Protein AF-A0A1T5CUW3-F1 (afdb_monomer_lite)

Secondary structure (DSSP, 8-state):
-HHHHH--SEEEEEETTSHHHHHHHHHHHHHSEEEEE-TT-TT-B-----GGGGS-SSHHHHHHHHHHHHHHHS-HHHH-HHHHHHHHHHHHHHHHHHHHHHHHHHHTT--TTS-S--HHHHHHHHHHHHHHTHHHHHHHHTSTT--HHHHHHHHHHHTS-HHHHHHHHHHHHTTGGGG-SHHHHHHTTS----HHHHTT--EEEEE---SS--HHHHHHHHHHHHHHHHHHHTSPTTSS-EEEEEE-GGGS---TTHHHHHHH--TTSPEEEEE-S-HHHHHHHH-HHHHHHHHHT-SEEEEEPPSSTHHHHHHHHHTT---SS---------GGGHHHHHHHHHTPPTTEEEEEETTSSS-EEEEPP-TTT-TTTGGG-PPPPP-PBP----SS--------------SS--S------PPPPHHHHHHHHHHHH---HHHHHHHHHHHSS--TT-----S---EEEEEETTEEEEEEGGGBTTSS-S-TT----EEEETTTTEEPPTTGGGSTTHHHHHHHHEEEEEEEE--SS-HHHHHHHHTS--TTS-TT-TTT-GGGSEE---BTTBEEEE--HHHHHHHHHHTT---SHHHHHHH--EEEEEE-TTS-EEEEEEES-TTS--S-EETTEEPPPPTT----EEEEEEEEGGGTEEEEEEEEGGGGGGHHHHHHHHHHHHHHHHHHHHHHTT-

Radius of gyration: 29.42 Å; chains: 1; bounding box: 91×67×74 Å

Foldseek 3Di:
DVCLLPALFAEEEAAQACPCQQFFQQLLVVSHAEAEAALPDPVLFHAADALLQPFDPDPVSNLVVLLLLLCLQQPCVPPHDPLSVLLSLLLSLLQLLLQLVLVVCVVVVHDPQFRSDFLQSSLVLLVVCLVVPLVSLVVSLPDPSRDPSSNVSSVVLNPDDRVVSNVSSCSNNVLSVLCVPLRSVLSNGGGPPPCVLVVLGHYYYYYHHYDDDDPSSLSSSLSSLLSVLVSQQPDDQPGRAYEYEYAAPLRHADNPCLLVSLQPADPRGHHYHDDHPCLPSVCVRHNPVSLQSNLLSDQKDKAAQDPDPVVLQSVLVSVVLDDDDDDDDSDPDDNVCSVVVSVVSNPHDHQKMWMDGPPDPDIDIDGHDDLCPDPVNVVSRGGRDDGDRDCSDDPPDDDDDDDDDDPDDPPPDPDDDPDDDDDDPPLVVVVVVCVVQAHWPQLQVVVCVVVVDGDPPHDDPAQWQFWDWADAPPAIFTGGLQQFPQSTAAHNVRWGKGWAFPPVRHGDPGPLVVDPCNVVRCVFTTKIKGKHADDPDQLLVVQVCQQAADPPDDPLAQLRHLVQFDWDDDDLQWTKTFGDLVSNLVVCVVVVHDSDPVSSQVRRWIWIFHADPVRRTFKIKTKGHPVQPAFEADPNGTDDDPPPRHNIKMWMWGDPNVRNMIMIIIDGPNCVSCVVVSVVSVNVSRVVRRVVVVVVVVD

Structure (mmCIF, N/CA/C/O backbone):
data_AF-A0A1T5CUW3-F1
#
_entry.id   AF-A0A1T5CUW3-F1
#
loop_
_atom_site.group_PDB
_atom_site.id
_atom_site.type_symbol
_atom_site.label_atom_id
_atom_site.label_alt_id
_atom_site.label_comp_id
_atom_site.label_asym_id
_atom_site.label_entity_id
_atom_site.label_seq_id
_atom_site.pdbx_PDB_ins_code
_atom_site.Cartn_x
_atom_site.Cartn_y
_atom_site.Cartn_z
_atom_site.occupancy
_atom_site.B_iso_or_equiv
_atom_site.auth_seq_id
_atom_site.auth_comp_id
_atom_site.auth_asym_id
_atom_site.auth_atom_id
_atom_site.pdbx_PDB_model_num
ATOM 1 N N . MET A 1 1 ? 15.309 -6.187 -20.615 1.00 82.25 1 MET A N 1
ATOM 2 C CA . MET A 1 1 ? 14.280 -6.571 -21.608 1.00 82.25 1 MET A CA 1
ATOM 3 C C . MET A 1 1 ? 14.672 -7.814 -22.391 1.00 82.25 1 MET A C 1
ATOM 5 O O . MET A 1 1 ? 14.019 -8.820 -22.176 1.00 82.25 1 MET A O 1
ATOM 9 N N . SER A 1 2 ? 15.731 -7.798 -23.212 1.00 83.31 2 SER A N 1
ATOM 10 C CA . SER A 1 2 ? 16.140 -8.964 -24.024 1.00 83.31 2 SER A CA 1
ATOM 11 C C . SER A 1 2 ? 16.268 -10.253 -23.205 1.00 83.31 2 SER A C 1
ATOM 13 O O . SER A 1 2 ? 15.653 -11.251 -23.544 1.00 83.31 2 SER A O 1
ATOM 15 N N . SER A 1 3 ? 16.919 -10.185 -22.037 1.00 84.31 3 SER A N 1
ATOM 16 C CA . SER A 1 3 ? 17.011 -11.320 -21.105 1.00 84.31 3 SER A CA 1
ATOM 17 C C . SER A 1 3 ? 15.646 -11.913 -20.706 1.00 84.31 3 SER A C 1
ATOM 19 O O . SER A 1 3 ? 15.522 -13.129 -20.645 1.00 84.31 3 SER A O 1
ATOM 21 N N . LEU A 1 4 ? 14.596 -11.105 -20.510 1.00 87.94 4 LEU A N 1
ATOM 22 C CA . LEU A 1 4 ? 13.261 -11.611 -20.147 1.00 87.94 4 LEU A CA 1
ATOM 23 C C . LEU A 1 4 ? 12.551 -12.302 -21.318 1.00 87.94 4 LEU A C 1
ATOM 25 O O . LEU A 1 4 ? 11.770 -13.225 -21.094 1.00 87.94 4 LEU A O 1
ATOM 29 N N . LEU A 1 5 ? 12.823 -11.853 -22.546 1.00 87.12 5 LEU A N 1
ATOM 30 C CA . LEU A 1 5 ? 12.287 -12.446 -23.771 1.00 87.12 5 LEU A CA 1
ATOM 31 C C . LEU A 1 5 ? 13.053 -13.706 -24.191 1.00 87.12 5 LEU A C 1
ATOM 33 O O . LEU A 1 5 ? 12.501 -14.510 -24.932 1.00 87.12 5 LEU A O 1
ATOM 37 N N . ASP A 1 6 ? 14.290 -13.893 -23.727 1.00 85.62 6 ASP A N 1
ATOM 38 C CA . ASP A 1 6 ? 15.106 -15.077 -24.027 1.00 85.62 6 ASP A CA 1
ATOM 39 C C . ASP A 1 6 ? 15.091 -16.144 -22.931 1.00 85.62 6 ASP A C 1
ATOM 41 O O . ASP A 1 6 ? 15.273 -17.316 -23.238 1.00 85.62 6 ASP A O 1
ATOM 45 N N . THR A 1 7 ? 14.860 -15.779 -21.667 1.00 84.88 7 THR A N 1
ATOM 46 C CA . THR A 1 7 ? 14.869 -16.744 -20.554 1.00 84.88 7 THR A CA 1
ATOM 47 C C . THR A 1 7 ? 13.613 -17.621 -20.609 1.00 84.88 7 THR A C 1
ATOM 49 O O . THR A 1 7 ? 12.523 -17.092 -20.413 1.00 84.88 7 THR A O 1
ATOM 52 N N . PRO A 1 8 ? 13.697 -18.946 -20.811 1.00 78.88 8 PRO A N 1
ATOM 53 C CA . PRO A 1 8 ? 12.508 -19.804 -20.839 1.00 78.88 8 PRO A CA 1
ATOM 54 C C . PRO A 1 8 ? 11.974 -20.124 -19.432 1.00 78.88 8 PRO A C 1
ATOM 56 O O . PRO A 1 8 ? 10.787 -20.391 -19.264 1.00 78.88 8 PRO A O 1
ATOM 59 N N . GLY A 1 9 ? 12.850 -20.093 -18.423 1.00 84.44 9 GLY A N 1
ATOM 60 C CA . GLY A 1 9 ? 12.545 -20.445 -17.039 1.00 84.44 9 GLY A CA 1
ATOM 61 C C . GLY A 1 9 ? 11.758 -19.382 -16.270 1.00 84.44 9 GLY A C 1
ATOM 62 O O . GLY A 1 9 ? 11.305 -18.386 -16.830 1.00 84.44 9 GLY A O 1
ATOM 63 N N . SER A 1 10 ? 11.593 -19.586 -14.965 1.00 87.75 10 SER A N 1
ATOM 64 C CA . SER A 1 10 ? 10.886 -18.650 -14.084 1.00 87.75 10 SER A CA 1
ATOM 65 C C . SER A 1 10 ? 11.684 -17.365 -13.867 1.00 87.75 10 SER A C 1
ATOM 67 O O . SER A 1 10 ? 12.914 -17.384 -13.852 1.00 87.75 10 SER A O 1
ATOM 69 N N . VAL A 1 11 ? 10.995 -16.242 -13.675 1.00 90.69 11 VAL A N 1
ATOM 70 C CA . VAL A 1 11 ? 11.642 -14.949 -13.422 1.00 90.69 11 VAL A CA 1
ATOM 71 C C . VAL A 1 11 ? 10.969 -14.185 -12.292 1.00 90.69 11 VAL A C 1
ATOM 73 O O . VAL A 1 11 ? 9.744 -14.165 -12.177 1.00 90.69 11 VAL A O 1
ATOM 76 N N . VAL A 1 12 ? 11.783 -13.497 -11.502 1.00 92.12 12 VAL A N 1
ATOM 77 C CA . VAL A 1 12 ? 11.369 -12.415 -10.608 1.00 92.12 12 VAL A CA 1
ATOM 78 C C . VAL A 1 12 ? 11.990 -11.134 -11.131 1.00 92.12 12 VAL A C 1
ATOM 80 O O . VAL A 1 12 ? 13.181 -11.099 -11.431 1.00 92.12 12 VAL A O 1
ATOM 83 N N . VAL A 1 13 ? 11.187 -10.084 -11.248 1.00 93.94 13 VAL A N 1
ATOM 84 C CA . VAL A 1 13 ? 11.601 -8.808 -11.820 1.00 93.94 13 VAL A CA 1
ATOM 85 C C . VAL A 1 13 ? 11.246 -7.684 -10.857 1.00 93.94 13 VAL A C 1
ATOM 87 O O . VAL A 1 13 ? 10.067 -7.437 -10.632 1.00 93.94 13 VAL A O 1
ATOM 90 N N . LEU A 1 14 ? 12.238 -6.964 -10.332 1.00 94.69 14 LEU A N 1
ATOM 91 C CA . LEU A 1 14 ? 12.002 -5.611 -9.822 1.00 94.69 14 LEU A CA 1
ATOM 92 C C . LEU A 1 14 ? 11.915 -4.686 -11.037 1.00 94.69 14 LEU A C 1
ATOM 94 O O . LEU A 1 14 ? 12.881 -4.594 -11.787 1.00 94.69 14 LEU A O 1
ATOM 98 N N . ASP A 1 15 ? 10.775 -4.037 -11.254 1.00 90.94 15 ASP A N 1
ATOM 99 C CA . ASP A 1 15 ? 10.499 -3.167 -12.402 1.00 90.94 15 ASP A CA 1
ATOM 100 C C . ASP A 1 15 ? 10.054 -1.777 -11.934 1.00 90.94 15 ASP A C 1
ATOM 102 O O . ASP A 1 15 ? 8.866 -1.459 -11.913 1.00 90.94 15 ASP A O 1
ATOM 106 N N . CYS A 1 16 ? 11.012 -0.935 -11.540 1.00 82.50 16 CYS A N 1
ATOM 107 C CA . CYS A 1 16 ? 10.715 0.407 -11.028 1.00 82.50 16 CYS A CA 1
ATOM 108 C C . CYS A 1 16 ? 9.936 1.288 -12.024 1.00 82.50 16 CYS A C 1
ATOM 110 O O . CYS A 1 16 ? 9.099 2.071 -11.601 1.00 82.50 16 CYS A O 1
ATOM 112 N N . GLU A 1 17 ? 10.125 1.109 -13.334 1.00 77.75 17 GLU A N 1
ATOM 113 C CA . GLU A 1 17 ? 9.511 1.960 -14.372 1.00 77.75 17 GLU A CA 1
ATOM 114 C C . GLU A 1 17 ? 8.241 1.333 -15.001 1.00 77.75 17 GLU A C 1
ATOM 116 O O . GLU A 1 17 ? 7.670 1.856 -15.969 1.00 77.75 17 GLU A O 1
ATOM 121 N N . SER A 1 18 ? 7.832 0.148 -14.527 1.00 82.88 18 SER A N 1
ATOM 122 C CA . SER A 1 18 ? 6.792 -0.704 -15.138 1.00 82.88 18 SER A CA 1
ATOM 123 C C . SER A 1 18 ? 7.009 -0.996 -16.639 1.00 82.88 18 SER A C 1
ATOM 125 O O . SER A 1 18 ? 6.083 -1.398 -17.352 1.00 82.88 18 SER A O 1
ATOM 127 N N . ARG A 1 19 ? 8.207 -0.736 -17.181 1.00 85.69 19 ARG A N 1
ATOM 128 C CA . ARG A 1 19 ? 8.506 -0.860 -18.619 1.00 85.69 19 ARG A CA 1
ATOM 129 C C . ARG A 1 19 ? 8.734 -2.309 -19.008 1.00 85.69 19 ARG A C 1
ATOM 131 O O . ARG A 1 19 ? 8.359 -2.710 -20.109 1.00 85.69 19 ARG A O 1
ATOM 138 N N . LEU A 1 20 ? 9.330 -3.096 -18.115 1.00 89.94 20 LEU A N 1
ATOM 139 C CA . LEU A 1 20 ? 9.594 -4.505 -18.371 1.00 89.94 20 LEU A CA 1
ATOM 140 C C . LEU A 1 20 ? 8.287 -5.295 -18.393 1.00 89.94 20 LEU A C 1
ATOM 142 O O . LEU A 1 20 ? 8.107 -6.109 -19.297 1.00 89.94 20 LEU A O 1
ATOM 146 N N . TRP A 1 21 ? 7.353 -5.009 -17.483 1.00 90.88 21 TRP A N 1
ATOM 147 C CA . TRP A 1 21 ? 6.008 -5.583 -17.500 1.00 90.88 21 TRP A CA 1
ATOM 148 C C . TRP A 1 21 ? 5.319 -5.343 -18.844 1.00 90.88 21 TRP A C 1
ATOM 150 O O . TRP A 1 21 ? 4.965 -6.301 -19.535 1.00 90.88 21 TRP A O 1
ATOM 160 N N . ARG A 1 22 ? 5.180 -4.069 -19.242 1.00 89.06 22 ARG A N 1
ATOM 161 C CA . ARG A 1 22 ? 4.454 -3.686 -20.466 1.00 89.06 22 ARG A CA 1
ATOM 162 C C . ARG A 1 22 ? 5.037 -4.339 -21.715 1.00 89.06 22 ARG A C 1
ATOM 164 O O . ARG A 1 22 ? 4.292 -4.715 -22.608 1.00 89.06 22 ARG A O 1
ATOM 171 N N . ALA A 1 23 ? 6.360 -4.469 -21.773 1.00 86.88 23 ALA A N 1
ATOM 172 C CA . ALA A 1 23 ? 7.037 -4.944 -22.970 1.00 86.88 23 ALA A CA 1
ATOM 173 C C . ALA A 1 23 ? 7.212 -6.467 -23.044 1.00 86.88 23 ALA A C 1
ATOM 175 O O . ALA A 1 23 ? 7.477 -6.983 -24.126 1.00 86.88 23 ALA A O 1
ATOM 176 N N . THR A 1 24 ? 7.146 -7.185 -21.917 1.00 91.56 24 THR A N 1
ATOM 177 C CA . THR A 1 24 ? 7.521 -8.612 -21.891 1.00 91.56 24 THR A CA 1
ATOM 178 C C . THR A 1 24 ? 6.443 -9.538 -21.343 1.00 91.56 24 THR A C 1
ATOM 180 O O . THR A 1 24 ? 6.435 -10.705 -21.726 1.00 91.56 24 THR A O 1
ATOM 183 N N . SER A 1 25 ? 5.498 -9.050 -20.530 1.00 92.25 25 SER A N 1
ATOM 184 C CA . SER A 1 25 ? 4.475 -9.896 -19.887 1.00 92.25 25 SER A CA 1
ATOM 185 C C . SER A 1 25 ? 3.661 -10.735 -20.877 1.00 92.25 25 SER A C 1
ATOM 187 O O . SER A 1 25 ? 3.405 -11.901 -20.593 1.00 92.25 25 SER A O 1
ATOM 189 N N . GLY A 1 26 ? 3.325 -10.190 -22.051 1.00 90.00 26 GLY A N 1
ATOM 190 C CA . GLY A 1 26 ? 2.579 -10.903 -23.090 1.00 90.00 26 GLY A CA 1
ATOM 191 C C . GLY A 1 26 ? 3.257 -12.191 -23.550 1.00 90.00 26 GLY A C 1
ATOM 192 O O . GLY A 1 26 ? 2.644 -13.252 -23.562 1.00 90.00 26 GLY A O 1
ATOM 193 N N . TYR A 1 27 ? 4.552 -12.129 -23.866 1.00 90.56 27 TYR A N 1
ATOM 194 C CA . TYR A 1 27 ? 5.322 -13.324 -24.220 1.00 90.56 27 TYR A CA 1
ATOM 195 C C . TYR A 1 27 ? 5.580 -14.220 -23.017 1.00 90.56 27 TYR A C 1
ATOM 197 O O . TYR A 1 27 ? 5.509 -15.438 -23.115 1.00 90.56 27 TYR A O 1
ATOM 205 N N . ARG A 1 28 ? 5.811 -13.643 -21.837 1.00 90.75 28 ARG A N 1
ATOM 206 C CA . ARG A 1 28 ? 5.945 -14.449 -20.620 1.00 90.75 28 ARG A CA 1
ATOM 207 C C . ARG A 1 28 ? 4.695 -15.284 -20.331 1.00 90.75 28 ARG A C 1
ATOM 209 O O . ARG A 1 28 ? 4.837 -16.391 -19.821 1.00 90.75 28 ARG A O 1
ATOM 216 N N . ALA A 1 29 ? 3.509 -14.801 -20.701 1.00 90.62 29 ALA A N 1
ATOM 217 C CA . ALA A 1 29 ? 2.258 -15.542 -20.559 1.00 90.62 29 ALA A CA 1
ATOM 218 C C . ALA A 1 29 ? 2.172 -16.766 -21.476 1.00 90.62 29 ALA A C 1
ATOM 220 O O . ALA A 1 29 ? 1.475 -17.719 -21.143 1.00 90.62 29 ALA A O 1
ATOM 221 N N . THR A 1 30 ? 2.916 -16.789 -22.588 1.00 88.94 30 THR A N 1
ATOM 222 C CA . THR A 1 30 ? 3.018 -17.987 -23.435 1.00 88.94 30 THR A CA 1
ATOM 223 C C . THR A 1 30 ? 3.938 -19.048 -22.831 1.00 88.94 30 THR A C 1
ATOM 225 O O . THR A 1 30 ? 3.896 -20.195 -23.260 1.00 88.94 30 THR A O 1
ATOM 228 N N . LEU A 1 31 ? 4.788 -18.678 -21.864 1.00 87.50 31 LEU A N 1
ATOM 229 C CA . LEU A 1 31 ? 5.698 -19.596 -21.169 1.00 87.50 31 LEU A CA 1
ATOM 230 C C . LEU A 1 31 ? 5.087 -20.164 -19.884 1.00 87.50 31 LEU A C 1
ATOM 232 O O . LEU A 1 31 ? 5.410 -21.283 -19.492 1.00 87.50 31 LEU A O 1
ATOM 236 N N . GLY A 1 32 ? 4.226 -19.401 -19.210 1.00 87.12 32 GLY A N 1
ATOM 237 C CA . GLY A 1 32 ? 3.583 -19.832 -17.975 1.00 87.12 32 GLY A CA 1
ATOM 238 C C . GLY A 1 32 ? 2.851 -18.707 -17.252 1.00 87.12 32 GLY A C 1
ATOM 239 O O . GLY A 1 32 ? 2.501 -17.683 -17.836 1.00 87.12 32 GLY A O 1
ATOM 240 N N . THR A 1 33 ? 2.612 -18.891 -15.955 1.00 88.19 33 THR A N 1
ATOM 241 C CA . THR A 1 33 ? 1.820 -17.945 -15.160 1.00 88.19 33 THR A CA 1
ATOM 242 C C . THR A 1 33 ? 2.566 -16.631 -14.976 1.00 88.19 33 THR A C 1
ATOM 244 O O . THR A 1 33 ? 3.725 -16.605 -14.557 1.00 88.19 33 THR A O 1
ATOM 247 N N . VAL A 1 34 ? 1.877 -15.520 -15.217 1.00 89.75 34 VAL A N 1
ATOM 248 C CA . VAL A 1 34 ? 2.418 -14.175 -15.032 1.00 89.75 34 VAL A CA 1
ATOM 249 C C . VAL A 1 34 ? 1.681 -13.473 -13.890 1.00 89.75 34 VAL A C 1
ATOM 251 O O . VAL A 1 34 ? 0.459 -13.565 -13.773 1.00 89.75 34 VAL A O 1
ATOM 254 N N . ARG A 1 35 ? 2.431 -12.795 -13.018 1.00 89.75 35 ARG A N 1
ATOM 255 C CA . ARG A 1 35 ? 1.930 -12.074 -11.842 1.00 89.75 35 ARG A CA 1
ATOM 256 C C . ARG A 1 35 ? 2.500 -10.661 -11.806 1.00 89.75 35 ARG A C 1
ATOM 258 O O . ARG A 1 35 ? 3.694 -10.472 -12.039 1.00 89.75 35 ARG A O 1
ATOM 265 N N . LEU A 1 36 ? 1.651 -9.691 -11.479 1.00 92.38 36 LEU A N 1
ATOM 266 C CA . LEU A 1 36 ? 2.016 -8.284 -11.325 1.00 92.38 36 LEU A CA 1
ATOM 267 C C . LEU A 1 36 ? 1.720 -7.847 -9.897 1.00 92.38 36 LEU A C 1
ATOM 269 O O . LEU A 1 36 ? 0.569 -7.855 -9.483 1.00 92.38 36 LEU A O 1
ATOM 273 N N . ILE A 1 37 ? 2.742 -7.442 -9.158 1.00 92.25 37 ILE A N 1
ATOM 274 C CA . ILE A 1 37 ? 2.632 -6.913 -7.803 1.00 92.25 37 ILE A CA 1
ATOM 275 C C . ILE A 1 37 ? 2.924 -5.418 -7.887 1.00 92.25 37 ILE A C 1
ATOM 277 O O . ILE A 1 37 ? 4.049 -5.013 -8.183 1.00 92.25 37 ILE A O 1
ATOM 281 N N . ARG A 1 38 ? 1.908 -4.593 -7.639 1.00 91.00 38 ARG A N 1
ATOM 282 C CA . ARG A 1 38 ? 2.021 -3.133 -7.595 1.00 91.00 38 ARG A CA 1
ATOM 283 C C . ARG A 1 38 ? 1.468 -2.646 -6.262 1.00 91.00 38 ARG A C 1
ATOM 285 O O . ARG A 1 38 ? 0.301 -2.294 -6.198 1.00 91.00 38 ARG A O 1
ATOM 292 N N . PRO A 1 39 ? 2.272 -2.608 -5.187 1.00 87.88 39 PRO A N 1
ATOM 293 C CA . PRO A 1 39 ? 1.768 -2.273 -3.852 1.00 87.88 39 PRO A CA 1
ATOM 294 C C . PRO A 1 39 ? 1.283 -0.819 -3.720 1.00 87.88 39 PRO A C 1
ATOM 296 O O . PRO A 1 39 ? 0.606 -0.491 -2.751 1.00 87.88 39 PRO A O 1
ATOM 299 N N . PHE A 1 40 ? 1.624 0.050 -4.679 1.00 86.94 40 PHE A N 1
ATOM 300 C CA . PHE A 1 40 ? 1.335 1.490 -4.649 1.00 86.94 40 PHE A CA 1
ATOM 301 C C . PHE A 1 40 ? 0.565 1.969 -5.891 1.00 86.94 40 PHE A C 1
ATOM 303 O O . PHE A 1 40 ? 0.638 3.141 -6.250 1.00 86.94 40 PHE A O 1
ATOM 310 N N . ALA A 1 41 ? -0.113 1.063 -6.598 1.00 81.38 41 ALA A N 1
ATOM 311 C CA . ALA A 1 41 ? -0.901 1.413 -7.778 1.00 81.38 41 ALA A CA 1
ATOM 312 C C . ALA A 1 41 ? -2.124 2.264 -7.393 1.00 81.38 41 ALA A C 1
ATOM 314 O O . ALA A 1 41 ? -2.909 1.863 -6.540 1.00 81.38 41 ALA A O 1
ATOM 315 N N . SER A 1 42 ? -2.315 3.413 -8.042 1.00 69.50 42 SER A N 1
ATOM 316 C CA . SER A 1 42 ? -3.533 4.225 -7.885 1.00 69.50 42 SER A CA 1
ATOM 317 C C . SER A 1 42 ? -4.716 3.689 -8.697 1.00 69.50 42 SER A C 1
ATOM 319 O O . SER A 1 42 ? -5.862 3.964 -8.368 1.00 69.50 42 SER A O 1
ATOM 321 N N . ASP A 1 43 ? -4.441 2.902 -9.739 1.00 71.94 43 ASP A N 1
ATOM 322 C CA . ASP A 1 43 ? -5.431 2.293 -10.635 1.00 71.94 43 ASP A CA 1
ATOM 323 C C . ASP A 1 43 ? -6.092 1.030 -10.055 1.00 71.94 43 ASP A C 1
ATOM 325 O O . ASP A 1 43 ? -6.937 0.417 -10.703 1.00 71.94 43 ASP A O 1
ATOM 329 N N . GLY A 1 44 ? -5.699 0.611 -8.850 1.00 76.56 44 GLY A N 1
ATOM 330 C CA . GLY A 1 44 ? -6.214 -0.598 -8.217 1.00 76.56 44 GLY A CA 1
ATOM 331 C C . GLY A 1 44 ? -5.636 -1.903 -8.780 1.00 76.56 44 GLY A C 1
ATOM 332 O O . GLY A 1 44 ? -5.943 -2.978 -8.267 1.00 76.56 44 GLY A O 1
ATOM 333 N N . ILE A 1 45 ? -4.788 -1.850 -9.813 1.00 83.12 45 ILE A N 1
ATOM 334 C CA . ILE A 1 45 ? -4.337 -3.033 -10.555 1.00 83.12 45 ILE A CA 1
ATOM 335 C C . ILE A 1 45 ? -3.118 -3.651 -9.876 1.00 83.12 45 ILE A C 1
ATOM 337 O O . ILE A 1 45 ? -1.994 -3.154 -9.978 1.00 83.12 45 ILE A O 1
ATOM 341 N N . SER A 1 46 ? -3.327 -4.794 -9.230 1.00 87.12 46 SER A N 1
ATOM 342 C CA . SER A 1 46 ? -2.267 -5.633 -8.676 1.00 87.12 46 SER A CA 1
ATOM 343 C C . SER A 1 46 ? -2.779 -7.061 -8.495 1.00 87.12 46 SER A C 1
ATOM 345 O O . SER A 1 46 ? -3.971 -7.322 -8.484 1.00 87.12 46 SER A O 1
ATOM 347 N N . THR A 1 47 ? -1.877 -8.015 -8.320 1.00 87.06 47 THR A N 1
ATOM 348 C CA . THR A 1 47 ? -2.183 -9.318 -7.727 1.00 87.06 47 THR A CA 1
ATOM 349 C C . THR A 1 47 ? -1.896 -9.268 -6.227 1.00 87.06 47 THR A C 1
ATOM 351 O O . THR A 1 47 ? -1.010 -8.523 -5.797 1.00 87.06 47 THR A O 1
ATOM 354 N N . HIS A 1 48 ? -2.622 -10.057 -5.430 1.00 85.06 48 HIS A N 1
ATOM 355 C CA . HIS A 1 48 ? -2.310 -10.240 -4.013 1.00 85.06 48 HIS A CA 1
ATOM 356 C C . HIS A 1 48 ? -0.955 -10.930 -3.816 1.00 85.06 48 HIS A C 1
ATOM 358 O O . HIS A 1 48 ? -0.576 -11.819 -4.585 1.00 85.06 48 HIS A O 1
ATOM 364 N N . TRP A 1 49 ? -0.241 -10.528 -2.768 1.00 86.88 49 TRP A N 1
ATOM 365 C CA . TRP A 1 49 ? 1.038 -11.098 -2.374 1.00 86.88 49 TRP A CA 1
ATOM 366 C C . TRP A 1 49 ? 1.314 -10.897 -0.883 1.00 86.88 49 TRP A C 1
ATOM 368 O O . TRP A 1 49 ? 1.686 -9.800 -0.462 1.00 86.88 49 TRP A O 1
ATOM 378 N N . ASN A 1 50 ? 1.194 -11.954 -0.080 1.00 87.75 50 ASN A N 1
ATOM 379 C CA . ASN A 1 50 ? 1.461 -11.893 1.352 1.00 87.75 50 ASN A CA 1
ATOM 380 C C . ASN A 1 50 ? 2.823 -12.532 1.699 1.00 87.75 50 ASN A C 1
ATOM 382 O O . ASN A 1 50 ? 2.927 -13.757 1.751 1.00 87.75 50 ASN A O 1
ATOM 386 N N . PRO A 1 51 ? 3.873 -11.749 2.010 1.00 86.94 51 PRO A N 1
ATOM 387 C CA . PRO A 1 51 ? 5.177 -12.313 2.378 1.00 86.94 51 PRO A CA 1
ATOM 388 C C . PRO A 1 51 ? 5.130 -13.131 3.681 1.00 86.94 51 PRO A C 1
ATOM 390 O O . PRO A 1 51 ? 5.875 -14.091 3.838 1.00 86.94 51 PRO A O 1
ATOM 393 N N . LEU A 1 52 ? 4.220 -12.807 4.607 1.00 89.00 52 LEU A N 1
ATOM 394 C CA . LEU A 1 52 ? 4.058 -13.526 5.878 1.00 89.00 52 LEU A CA 1
ATOM 395 C C . LEU A 1 52 ? 3.203 -14.799 5.733 1.00 89.00 52 LEU A C 1
ATOM 397 O O . LEU A 1 52 ? 3.112 -15.604 6.656 1.00 89.00 52 LEU A O 1
ATOM 401 N N . GLY A 1 53 ? 2.554 -15.003 4.584 1.00 82.00 53 GLY A N 1
ATOM 402 C CA . GLY A 1 53 ? 1.709 -16.173 4.343 1.00 82.00 53 GLY A CA 1
ATOM 403 C C . GLY A 1 53 ? 2.499 -17.478 4.211 1.00 82.00 53 GLY A C 1
ATOM 404 O O . GLY A 1 53 ? 1.974 -18.540 4.547 1.00 82.00 53 GLY A O 1
ATOM 405 N N . ARG A 1 54 ? 3.759 -17.393 3.759 1.00 78.06 54 ARG A N 1
ATOM 406 C CA . ARG A 1 54 ? 4.598 -18.535 3.346 1.00 78.06 54 ARG A CA 1
ATOM 407 C C . ARG A 1 54 ? 5.707 -18.920 4.320 1.00 78.06 54 ARG A C 1
ATOM 409 O O . ARG A 1 54 ? 6.505 -19.797 3.999 1.00 78.06 54 ARG A O 1
ATOM 416 N N . PHE A 1 55 ? 5.790 -18.261 5.469 1.00 86.06 55 PHE A N 1
ATOM 417 C CA . PHE A 1 55 ? 6.835 -18.557 6.445 1.00 86.06 55 PHE A CA 1
ATOM 418 C C . PHE A 1 55 ? 6.696 -19.976 6.993 1.00 86.06 55 PHE A C 1
ATOM 420 O O . PHE A 1 55 ? 5.604 -20.555 7.011 1.00 86.06 55 PHE A O 1
ATOM 427 N N . SER A 1 56 ? 7.817 -20.534 7.442 1.00 81.62 56 SER A N 1
ATOM 428 C CA . SER A 1 56 ? 7.896 -21.923 7.870 1.00 81.62 56 SER A CA 1
ATOM 429 C C . SER A 1 56 ? 6.897 -22.232 8.999 1.00 81.62 56 SER A C 1
ATOM 431 O O . SER A 1 56 ? 6.723 -21.439 9.939 1.00 81.62 56 SER A O 1
ATOM 433 N N . PRO A 1 57 ? 6.246 -23.410 8.977 1.00 78.62 57 PRO A N 1
ATOM 434 C CA . PRO A 1 57 ? 5.488 -23.887 10.125 1.00 78.62 57 PRO A CA 1
ATOM 435 C C . PRO A 1 57 ? 6.402 -24.226 11.318 1.00 78.62 57 PRO A C 1
ATOM 437 O O . PRO A 1 57 ? 5.927 -24.223 12.450 1.00 78.62 57 PRO A O 1
ATOM 440 N N . GLU A 1 58 ? 7.700 -24.452 11.104 1.00 84.56 58 GLU A N 1
ATOM 441 C CA . GLU A 1 58 ? 8.674 -24.688 12.176 1.00 84.56 58 GLU A CA 1
ATOM 442 C C . GLU A 1 58 ? 9.035 -23.379 12.892 1.00 84.56 58 GLU A C 1
ATOM 444 O O . GLU A 1 58 ? 9.422 -22.397 12.255 1.00 84.56 58 GLU A O 1
ATOM 449 N N . ALA A 1 59 ? 8.925 -23.366 14.224 1.00 83.81 59 ALA A N 1
ATOM 450 C CA . ALA A 1 59 ? 9.041 -22.151 15.034 1.00 83.81 59 ALA A CA 1
ATOM 451 C C . ALA A 1 59 ? 10.416 -21.466 14.939 1.00 83.81 59 ALA A C 1
ATOM 453 O O . ALA A 1 59 ? 10.474 -20.238 14.869 1.00 83.81 59 ALA A O 1
ATOM 454 N N . ASP A 1 60 ? 11.504 -22.238 14.905 1.00 85.06 60 ASP A N 1
ATOM 455 C CA . ASP A 1 60 ? 12.867 -21.694 14.858 1.00 85.06 60 ASP A CA 1
ATOM 456 C C . ASP A 1 60 ? 13.154 -21.030 13.512 1.00 85.06 60 ASP A C 1
ATOM 458 O O . ASP A 1 60 ? 13.518 -19.855 13.465 1.00 85.06 60 ASP A O 1
ATOM 462 N N . ARG A 1 61 ? 12.859 -21.727 12.408 1.00 86.25 61 ARG A N 1
ATOM 463 C CA . ARG A 1 61 ? 12.975 -21.156 11.059 1.00 86.25 61 ARG A CA 1
ATOM 464 C C . ARG A 1 61 ? 12.098 -19.918 10.903 1.00 86.25 61 ARG A C 1
ATOM 466 O O . ARG A 1 61 ? 12.571 -18.892 10.432 1.00 86.25 61 ARG A O 1
ATOM 473 N N . ARG A 1 62 ? 10.846 -19.965 11.370 1.00 89.81 62 ARG A N 1
ATOM 474 C CA . ARG A 1 62 ? 9.943 -18.804 11.333 1.00 89.81 62 ARG A CA 1
ATOM 475 C C . ARG A 1 62 ? 10.511 -17.604 12.083 1.00 89.81 62 ARG A C 1
ATOM 477 O O . ARG A 1 62 ? 10.343 -16.469 11.645 1.00 89.81 62 ARG A O 1
ATOM 484 N N . ARG A 1 63 ? 11.165 -17.835 13.223 1.00 88.19 63 ARG A N 1
ATOM 485 C CA . ARG A 1 63 ? 11.802 -16.771 14.006 1.00 88.19 63 ARG A CA 1
ATOM 486 C C . ARG A 1 63 ? 12.943 -16.123 13.242 1.00 88.19 63 ARG A C 1
ATOM 488 O O . ARG A 1 63 ? 13.032 -14.901 13.258 1.00 88.19 63 ARG A O 1
ATOM 495 N N . GLU A 1 64 ? 13.774 -16.908 12.566 1.00 87.06 64 GLU A N 1
ATOM 496 C CA . GLU A 1 64 ? 14.841 -16.381 11.709 1.00 87.06 64 GLU A CA 1
ATOM 497 C C . GLU A 1 64 ? 14.264 -15.527 10.570 1.00 87.06 64 GLU A C 1
ATOM 499 O O . GLU A 1 64 ? 14.727 -14.414 10.328 1.00 87.06 64 GLU A O 1
ATOM 504 N N . GLU A 1 65 ? 13.189 -15.991 9.927 1.00 89.31 65 GLU A N 1
ATOM 505 C CA . GLU A 1 65 ? 12.508 -15.244 8.862 1.00 89.31 65 GLU A CA 1
ATOM 506 C C . GLU A 1 65 ? 11.881 -13.933 9.367 1.00 89.31 65 GLU A C 1
ATOM 508 O O . GLU A 1 65 ? 11.953 -1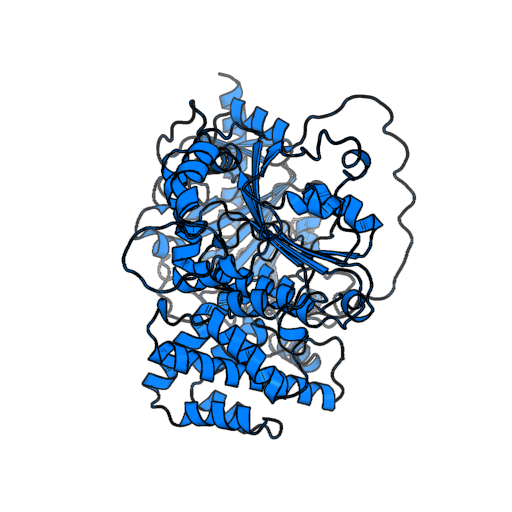2.898 8.700 1.00 89.31 65 GLU A O 1
ATOM 513 N N . LEU A 1 66 ? 11.276 -13.952 10.558 1.00 92.44 66 LEU A N 1
ATOM 514 C CA . LEU A 1 66 ? 10.717 -12.762 11.205 1.00 92.44 66 LEU A CA 1
ATOM 515 C C . LEU A 1 66 ? 11.800 -11.790 11.659 1.00 92.44 66 LEU A C 1
ATOM 517 O O . LEU A 1 66 ? 11.628 -10.580 11.515 1.00 92.44 66 LEU A O 1
ATOM 521 N N . SER A 1 67 ? 12.912 -12.313 12.174 1.00 89.81 67 SER A N 1
ATOM 522 C CA . SER A 1 67 ? 14.079 -11.520 12.543 1.00 89.81 67 SER A CA 1
ATOM 523 C C . SER A 1 67 ? 14.639 -10.796 11.325 1.00 89.81 67 SER A C 1
ATOM 525 O O . SER A 1 67 ? 14.960 -9.613 11.426 1.00 89.81 67 SER A O 1
ATOM 527 N N . ALA A 1 68 ? 14.639 -11.448 10.160 1.00 88.44 68 ALA A N 1
ATOM 528 C CA . ALA A 1 68 ? 15.092 -10.817 8.934 1.00 88.44 68 ALA A CA 1
ATOM 529 C C . ALA A 1 68 ? 14.174 -9.664 8.475 1.00 88.44 68 ALA A C 1
ATOM 531 O O . ALA A 1 68 ? 14.610 -8.553 8.158 1.00 88.44 68 ALA A O 1
ATOM 532 N N . ILE A 1 69 ? 12.852 -9.870 8.540 1.00 92.12 69 ILE A N 1
ATOM 533 C CA . ILE A 1 69 ? 11.896 -8.771 8.333 1.00 92.12 69 ILE A CA 1
ATOM 534 C C . ILE A 1 69 ? 12.145 -7.636 9.334 1.00 92.12 69 ILE A C 1
ATOM 536 O O . ILE A 1 69 ? 12.154 -6.468 8.945 1.00 92.12 69 ILE A O 1
ATOM 540 N N . ALA A 1 70 ? 12.388 -7.957 10.604 1.00 91.75 70 ALA A N 1
ATOM 541 C CA . ALA A 1 70 ? 12.661 -6.964 11.633 1.00 91.75 70 ALA A CA 1
ATOM 542 C C . ALA A 1 70 ? 13.936 -6.156 11.332 1.00 91.75 70 ALA A C 1
ATOM 544 O O . ALA A 1 70 ? 13.936 -4.936 11.482 1.00 91.75 70 ALA A O 1
ATOM 545 N N . SER A 1 71 ? 15.006 -6.801 10.863 1.00 87.56 71 SER A N 1
ATOM 546 C CA . SER A 1 71 ? 16.242 -6.133 10.441 1.00 87.56 71 SER A CA 1
ATOM 547 C C . SER A 1 71 ? 16.015 -5.123 9.317 1.00 87.56 71 SER A C 1
ATOM 549 O O . SER A 1 71 ? 16.578 -4.031 9.368 1.00 87.56 71 SER A O 1
ATOM 551 N N . MET A 1 72 ? 15.166 -5.451 8.338 1.00 89.38 72 MET A N 1
ATOM 552 C CA . MET A 1 72 ? 14.818 -4.539 7.241 1.00 89.38 72 MET A CA 1
ATOM 553 C C . MET A 1 72 ? 13.853 -3.422 7.672 1.00 89.38 72 MET A C 1
ATOM 555 O O . MET A 1 72 ? 13.901 -2.318 7.127 1.00 89.38 72 MET A O 1
ATOM 559 N N . LEU A 1 73 ? 12.971 -3.682 8.643 1.00 88.75 73 LEU A N 1
ATOM 560 C CA . LEU A 1 73 ? 12.041 -2.682 9.177 1.00 88.75 73 LEU A CA 1
ATOM 561 C C . LEU A 1 73 ? 12.721 -1.675 10.105 1.00 88.75 73 LEU A C 1
ATOM 563 O O . LEU A 1 73 ? 12.387 -0.492 10.051 1.00 88.75 73 LEU A O 1
ATOM 567 N N . TYR A 1 74 ? 13.640 -2.133 10.954 1.00 86.69 74 TYR A N 1
ATOM 568 C CA . TYR A 1 74 ? 14.255 -1.354 12.031 1.00 86.69 74 TYR A CA 1
ATOM 569 C C . TYR A 1 74 ? 15.769 -1.234 11.803 1.00 86.69 74 TYR A C 1
ATOM 571 O O . TYR A 1 74 ? 16.574 -1.810 12.540 1.00 86.69 74 TYR A O 1
ATOM 579 N N . ASP A 1 75 ? 16.156 -0.495 10.756 1.00 73.56 75 ASP A N 1
ATOM 580 C CA . ASP A 1 75 ? 17.565 -0.252 10.425 1.00 73.56 75 ASP A CA 1
ATOM 581 C C . ASP A 1 75 ? 18.249 0.586 11.521 1.00 73.56 75 ASP A C 1
ATOM 583 O O . ASP A 1 75 ? 17.889 1.734 11.803 1.00 73.56 75 ASP A O 1
ATOM 587 N N . GLU A 1 76 ? 19.278 -0.003 12.129 1.00 66.62 76 GLU A N 1
ATOM 588 C CA . GLU A 1 76 ? 20.089 0.585 13.198 1.00 66.62 76 GLU A CA 1
ATOM 589 C C . GLU A 1 76 ? 20.800 1.869 12.759 1.00 66.62 76 GLU A C 1
ATOM 591 O O . GLU A 1 76 ? 21.061 2.742 13.592 1.00 66.62 76 GLU A O 1
ATOM 596 N N . ARG A 1 77 ? 21.059 2.021 11.454 1.00 64.38 77 ARG A N 1
ATOM 597 C CA . ARG A 1 77 ? 21.732 3.191 10.872 1.00 64.38 77 ARG A CA 1
ATOM 598 C C . ARG A 1 77 ? 20.873 4.452 10.913 1.00 64.38 77 ARG A C 1
ATOM 600 O O . ARG A 1 77 ? 21.418 5.550 10.900 1.00 64.38 77 ARG A O 1
ATOM 607 N N . SER A 1 78 ? 19.549 4.311 10.989 1.00 58.06 78 SER A N 1
ATOM 608 C CA . SER A 1 78 ? 18.625 5.450 10.964 1.00 58.06 78 SER A CA 1
ATOM 609 C C . SER A 1 78 ? 18.268 5.991 12.353 1.00 58.06 78 SER A C 1
ATOM 611 O O . SER A 1 78 ? 17.927 7.164 12.464 1.00 58.06 78 SER A O 1
ATOM 613 N N . TYR A 1 79 ? 18.338 5.168 13.410 1.00 54.97 79 TYR A N 1
ATOM 614 C CA . TYR A 1 79 ? 17.809 5.532 14.740 1.00 54.97 79 TYR A CA 1
ATOM 615 C C . TYR A 1 79 ? 18.649 5.043 15.943 1.00 54.97 79 TYR A C 1
ATOM 617 O O . TYR A 1 79 ? 18.239 5.226 17.090 1.00 54.97 79 TYR A O 1
ATOM 625 N N . GLY A 1 80 ? 19.831 4.453 15.713 1.00 59.12 80 GLY A N 1
ATOM 626 C CA . GLY A 1 80 ? 20.758 3.992 16.755 1.00 59.12 80 GLY A CA 1
ATOM 627 C C . GLY A 1 80 ? 20.596 2.513 17.140 1.00 59.12 80 GLY A C 1
ATOM 628 O O . GLY A 1 80 ? 19.493 1.971 17.176 1.00 59.12 80 GLY A O 1
ATOM 629 N N . ALA A 1 81 ? 21.712 1.849 17.468 1.00 63.16 81 ALA A N 1
ATOM 630 C CA . ALA A 1 81 ? 21.792 0.384 17.560 1.00 63.16 81 ALA A CA 1
ATOM 631 C C . ALA A 1 81 ? 20.922 -0.250 18.666 1.00 63.16 81 ALA A C 1
ATOM 633 O O . ALA A 1 81 ? 20.205 -1.222 18.430 1.00 63.16 81 ALA A O 1
ATOM 634 N N . ARG A 1 82 ? 20.950 0.297 19.890 1.00 63.53 82 ARG A N 1
ATOM 635 C CA . ARG A 1 82 ? 20.254 -0.313 21.040 1.00 63.53 82 ARG A CA 1
ATOM 636 C C . ARG A 1 82 ? 18.717 -0.218 20.956 1.00 63.53 82 ARG A C 1
ATOM 638 O O . ARG A 1 82 ? 18.086 -1.263 21.105 1.00 63.53 82 ARG A O 1
ATOM 645 N N . PRO A 1 83 ? 18.098 0.952 20.692 1.00 64.50 83 PRO A N 1
ATOM 646 C CA . PRO A 1 83 ? 16.641 1.050 20.549 1.00 64.50 83 PRO A CA 1
ATOM 647 C C . PRO A 1 83 ? 16.090 0.180 19.414 1.00 64.50 83 PRO A C 1
ATOM 649 O O . PRO A 1 83 ? 15.010 -0.391 19.538 1.00 64.50 83 PRO A O 1
ATOM 652 N N . MET A 1 84 ? 16.845 0.041 18.320 1.00 75.5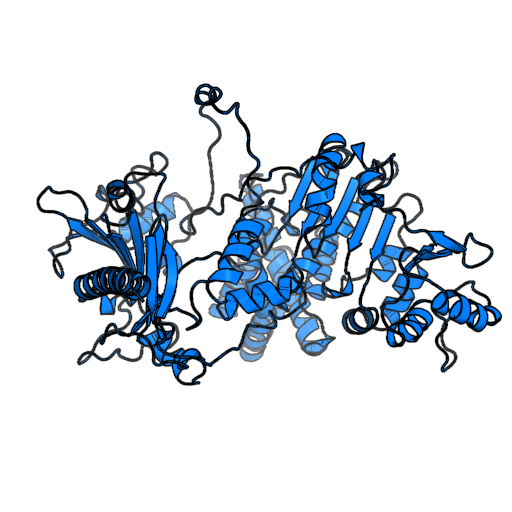6 84 MET A N 1
ATOM 653 C CA . MET A 1 84 ? 16.424 -0.759 17.172 1.00 75.56 84 MET A CA 1
ATOM 654 C C . MET A 1 84 ? 16.553 -2.263 17.433 1.00 75.56 84 MET A C 1
ATOM 656 O O . MET A 1 84 ? 15.633 -2.997 17.088 1.00 75.56 84 MET A O 1
ATOM 660 N N . ARG A 1 85 ? 17.602 -2.740 18.125 1.00 78.00 85 ARG A N 1
ATOM 661 C CA . ARG A 1 85 ? 17.679 -4.150 18.562 1.00 78.00 85 ARG A CA 1
ATOM 662 C C . ARG A 1 85 ? 16.480 -4.536 19.429 1.00 78.00 85 ARG A C 1
ATOM 664 O O . ARG A 1 85 ? 15.840 -5.556 19.210 1.00 78.00 85 ARG A O 1
ATOM 671 N N . GLU A 1 86 ? 16.136 -3.668 20.370 1.00 81.81 86 GLU A N 1
ATOM 672 C CA . GLU A 1 86 ? 15.001 -3.867 21.266 1.00 81.81 86 GLU A CA 1
ATOM 673 C C . GLU A 1 86 ? 13.643 -3.830 20.534 1.00 81.81 86 GLU A C 1
ATOM 675 O O . GLU A 1 86 ? 12.717 -4.551 20.917 1.00 81.81 86 GLU A O 1
ATOM 680 N N . ALA A 1 87 ? 13.516 -3.020 19.477 1.00 86.94 87 ALA A N 1
ATOM 681 C CA . ALA A 1 87 ? 12.339 -3.004 18.610 1.00 86.94 87 ALA A CA 1
ATOM 682 C C . ALA A 1 87 ? 12.229 -4.281 17.758 1.00 86.94 87 ALA A C 1
ATOM 684 O O . ALA A 1 87 ? 11.128 -4.807 17.606 1.00 86.94 87 ALA A O 1
ATOM 685 N N . LYS A 1 88 ? 13.352 -4.825 17.267 1.00 90.69 88 LYS A N 1
ATOM 686 C CA . LYS A 1 88 ? 13.384 -6.089 16.509 1.00 90.69 88 LYS A CA 1
ATOM 687 C C . LYS A 1 88 ? 12.880 -7.269 17.342 1.00 90.69 88 LYS A C 1
ATOM 689 O O . LYS A 1 88 ? 12.028 -8.030 16.877 1.00 90.69 88 LYS A O 1
ATOM 694 N N . ASP A 1 89 ? 13.352 -7.385 18.583 1.00 89.94 89 ASP A N 1
ATOM 695 C CA . ASP A 1 89 ? 12.929 -8.447 19.506 1.00 89.94 89 ASP A CA 1
ATOM 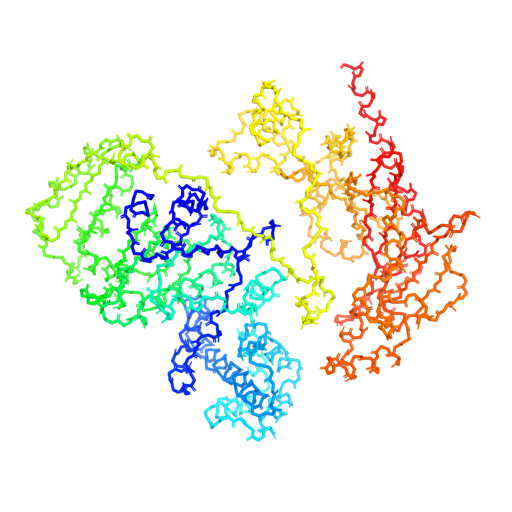696 C C . ASP A 1 89 ? 11.428 -8.338 19.821 1.00 89.94 89 ASP A C 1
ATOM 698 O O . ASP A 1 89 ? 10.687 -9.322 19.767 1.00 89.94 89 ASP A O 1
ATOM 702 N N . ALA A 1 90 ? 10.953 -7.116 20.085 1.00 93.25 90 ALA A N 1
ATOM 703 C CA . ALA A 1 90 ? 9.547 -6.849 20.363 1.00 93.25 90 ALA A CA 1
ATOM 704 C C . ALA A 1 90 ? 8.644 -7.136 19.150 1.00 93.25 90 ALA A C 1
ATOM 706 O O . ALA A 1 90 ? 7.610 -7.786 19.301 1.00 93.25 90 ALA A O 1
ATOM 707 N N . PHE A 1 91 ? 9.041 -6.707 17.946 1.00 95.50 91 PHE A N 1
ATOM 708 C CA . PHE A 1 91 ? 8.337 -7.030 16.703 1.00 95.50 91 PHE A CA 1
ATOM 709 C C . PHE A 1 91 ? 8.232 -8.543 16.500 1.00 95.50 91 PHE A C 1
ATOM 711 O O . PHE A 1 91 ? 7.146 -9.049 16.228 1.00 95.50 91 PHE A O 1
ATOM 718 N N . THR A 1 92 ? 9.336 -9.269 16.695 1.00 94.75 92 THR A N 1
ATOM 719 C CA . THR A 1 92 ? 9.376 -10.730 16.540 1.00 94.75 92 THR A CA 1
ATOM 720 C C . THR A 1 92 ? 8.420 -11.419 17.517 1.00 94.75 92 THR A C 1
ATOM 722 O O . THR A 1 92 ? 7.709 -12.340 17.122 1.00 94.75 92 THR A O 1
ATOM 725 N N . ALA A 1 93 ? 8.322 -10.935 18.762 1.00 94.50 93 ALA A N 1
ATOM 726 C CA . ALA A 1 93 ? 7.373 -11.452 19.748 1.00 94.50 93 ALA A CA 1
ATOM 727 C C . ALA A 1 93 ? 5.904 -11.195 19.356 1.00 94.50 93 ALA A C 1
ATOM 729 O O . ALA A 1 93 ? 5.080 -12.108 19.416 1.00 94.50 93 ALA A O 1
ATOM 730 N N . PHE A 1 94 ? 5.562 -9.980 18.911 1.00 96.31 94 PHE A N 1
ATOM 731 C CA . PHE A 1 94 ? 4.196 -9.670 18.465 1.00 96.31 94 PHE A CA 1
ATOM 732 C C . PHE A 1 94 ? 3.808 -10.428 17.196 1.00 96.31 94 PHE A C 1
ATOM 734 O O . PHE A 1 94 ? 2.688 -10.929 17.099 1.00 96.31 94 PHE A O 1
ATOM 741 N N . ALA A 1 95 ? 4.733 -10.555 16.246 1.00 95.44 95 ALA A N 1
ATOM 742 C CA . ALA A 1 95 ? 4.531 -11.368 15.061 1.00 95.44 95 ALA A CA 1
ATOM 743 C C . ALA A 1 95 ? 4.332 -12.842 15.438 1.00 95.44 95 ALA A C 1
ATOM 745 O O . ALA A 1 95 ? 3.353 -13.439 15.000 1.00 95.44 95 ALA A O 1
ATOM 746 N N . GLY A 1 96 ? 5.176 -13.399 16.315 1.00 93.75 96 GLY A N 1
ATOM 747 C CA . GLY A 1 96 ? 5.034 -14.760 16.841 1.00 93.75 96 GLY A CA 1
ATOM 748 C C . GLY A 1 96 ? 3.649 -15.022 17.433 1.00 93.75 96 GLY A C 1
ATOM 749 O O . GLY A 1 96 ? 3.001 -15.998 17.065 1.00 93.75 96 GLY A O 1
ATOM 750 N N . TYR A 1 97 ? 3.128 -14.087 18.232 1.00 94.75 97 TYR A N 1
ATOM 751 C CA . TYR A 1 97 ? 1.772 -14.180 18.780 1.00 94.75 97 TYR A CA 1
ATOM 752 C C . TYR A 1 97 ? 0.681 -14.250 17.698 1.00 94.75 97 TYR A C 1
ATOM 754 O O . TYR A 1 97 ? -0.274 -15.009 17.852 1.00 94.75 97 TYR A O 1
ATOM 762 N N . VAL A 1 98 ? 0.812 -13.504 16.593 1.00 93.69 98 VAL A N 1
ATOM 763 C CA . VAL A 1 98 ? -0.141 -13.579 15.467 1.00 93.69 98 VAL A CA 1
ATOM 764 C C . VAL A 1 98 ? -0.139 -14.971 14.829 1.00 93.69 98 VAL A C 1
ATOM 766 O O . VAL A 1 98 ? -1.209 -15.490 14.507 1.00 93.69 98 VAL A O 1
ATOM 769 N N . TYR A 1 99 ? 1.032 -15.598 14.686 1.00 92.44 99 TYR A N 1
ATOM 770 C CA . TYR A 1 99 ? 1.118 -16.974 14.191 1.00 92.44 99 TYR A CA 1
ATOM 771 C C . TYR A 1 99 ? 0.545 -17.991 15.182 1.00 92.44 99 TYR A C 1
ATOM 773 O O . TYR A 1 99 ? -0.160 -18.905 14.755 1.00 92.44 99 TYR A O 1
ATOM 781 N N . ASP A 1 100 ? 0.819 -17.837 16.479 1.00 90.50 100 ASP A N 1
ATOM 782 C CA . ASP A 1 100 ? 0.290 -18.726 17.520 1.00 90.50 100 ASP A CA 1
ATOM 783 C C . ASP A 1 100 ? -1.250 -18.652 17.565 1.00 90.50 100 ASP A C 1
ATOM 785 O O . ASP A 1 100 ? -1.931 -19.677 17.606 1.00 90.50 100 ASP A O 1
ATOM 789 N N . ASP A 1 101 ? -1.817 -17.443 17.461 1.00 89.69 101 ASP A N 1
ATOM 790 C CA . ASP A 1 101 ? -3.266 -17.217 17.379 1.00 89.69 101 ASP A CA 1
ATOM 791 C C . ASP A 1 101 ? -3.873 -17.818 16.101 1.00 89.69 101 ASP A C 1
ATOM 793 O O . ASP A 1 101 ? -4.933 -18.442 16.149 1.00 89.69 101 ASP A O 1
ATOM 797 N N . ALA A 1 102 ? -3.192 -17.703 14.958 1.00 86.56 102 ALA A N 1
ATOM 798 C CA . ALA A 1 102 ? -3.634 -18.331 13.716 1.00 86.56 102 ALA A CA 1
ATOM 799 C C . ALA A 1 102 ? -3.598 -19.864 13.774 1.00 86.56 102 ALA A C 1
ATOM 801 O O . ALA A 1 102 ? -4.533 -20.515 13.305 1.00 86.56 102 ALA A O 1
ATOM 802 N N . ALA A 1 103 ? -2.557 -20.448 14.373 1.00 85.12 103 ALA A N 1
ATOM 803 C CA . ALA A 1 103 ? -2.467 -21.888 14.588 1.00 85.12 103 ALA A CA 1
ATOM 804 C C . ALA A 1 103 ? -3.595 -22.385 15.507 1.00 85.12 103 ALA A C 1
ATOM 806 O O . ALA A 1 103 ? -4.252 -23.378 15.191 1.00 85.12 103 ALA A O 1
ATOM 807 N N . ALA A 1 104 ? -3.888 -21.651 16.585 1.00 84.38 104 ALA A N 1
ATOM 808 C CA . ALA A 1 104 ? -5.002 -21.955 17.478 1.00 84.38 104 ALA A CA 1
ATOM 809 C C . ALA A 1 104 ? -6.363 -21.865 16.765 1.00 84.38 104 ALA A C 1
ATOM 811 O O . ALA A 1 104 ? -7.184 -22.772 16.893 1.00 84.38 104 ALA A O 1
ATOM 812 N N . ARG A 1 105 ? -6.596 -20.818 15.958 1.00 83.00 105 ARG A N 1
ATOM 813 C CA . ARG A 1 105 ? -7.826 -20.680 15.154 1.00 83.00 105 ARG A CA 1
ATOM 814 C C . ARG A 1 105 ? -8.003 -21.831 14.163 1.00 83.00 105 ARG A C 1
ATOM 816 O O . ARG A 1 105 ? -9.118 -22.319 14.008 1.00 83.00 105 ARG A O 1
ATOM 823 N N . ARG A 1 106 ? -6.923 -22.305 13.533 1.00 80.69 106 ARG A N 1
ATOM 824 C CA . ARG A 1 106 ? -6.962 -23.482 12.644 1.00 80.69 106 ARG A CA 1
ATOM 825 C C . ARG A 1 106 ? -7.285 -24.769 13.392 1.00 80.69 106 ARG A C 1
ATOM 827 O O . ARG A 1 106 ? -8.127 -25.529 12.930 1.00 80.69 106 ARG A O 1
ATOM 834 N N . ALA A 1 107 ? -6.682 -24.985 14.562 1.00 79.62 107 ALA A N 1
ATOM 835 C CA . ALA A 1 107 ? -6.980 -26.148 15.400 1.00 79.62 107 ALA A CA 1
ATOM 836 C C . ALA A 1 107 ? -8.458 -26.202 15.840 1.00 79.62 107 ALA A C 1
ATOM 838 O O . ALA A 1 107 ? -8.998 -27.282 16.058 1.00 79.62 107 ALA A O 1
ATOM 839 N N . LEU A 1 108 ? -9.122 -25.045 15.924 1.00 79.12 108 LEU A N 1
ATOM 840 C CA . LEU A 1 108 ? -10.546 -24.907 16.244 1.00 79.12 108 LEU A CA 1
ATOM 841 C C . LEU A 1 108 ? -11.476 -24.978 15.012 1.00 79.12 108 LEU A C 1
ATOM 843 O O . LEU A 1 108 ? -12.658 -24.665 15.130 1.00 79.12 108 LEU A O 1
ATOM 847 N N . GLY A 1 109 ? -10.973 -25.374 13.837 1.00 73.19 109 GLY A N 1
ATOM 848 C CA . GLY A 1 109 ? -11.769 -25.514 12.609 1.00 73.19 109 GLY A CA 1
ATOM 849 C C . GLY A 1 109 ? -11.852 -24.255 11.738 1.00 73.19 109 GLY A C 1
ATOM 850 O O . GLY A 1 109 ? -12.743 -24.150 10.896 1.00 73.19 109 GLY A O 1
ATOM 851 N N . GLY A 1 110 ? -10.950 -23.285 11.931 1.00 70.25 110 GLY A N 1
ATOM 852 C CA . GLY A 1 110 ? -10.835 -22.104 11.070 1.00 70.25 110 GLY A CA 1
ATOM 853 C C . GLY A 1 110 ? -10.552 -22.456 9.604 1.00 70.25 110 GLY A C 1
ATOM 854 O O . GLY A 1 110 ? -9.952 -23.487 9.301 1.00 70.25 110 GLY A O 1
ATOM 855 N N . SER A 1 111 ? -10.973 -21.588 8.678 1.00 67.31 111 SER A N 1
ATOM 856 C CA . SER A 1 111 ? -10.810 -21.841 7.243 1.00 67.31 111 SER A CA 1
ATOM 857 C C . SER A 1 111 ? -9.334 -21.858 6.844 1.00 67.31 111 SER A C 1
ATOM 859 O O . SER A 1 111 ? -8.580 -20.952 7.196 1.00 67.31 111 SER A O 1
ATOM 861 N N . GLU A 1 112 ? -8.935 -22.815 6.003 1.00 64.56 112 GLU A N 1
ATOM 862 C CA . GLU A 1 112 ? -7.604 -22.814 5.375 1.00 64.56 112 GLU A CA 1
ATOM 863 C C . GLU A 1 112 ? -7.347 -21.561 4.531 1.00 64.56 112 GLU A C 1
ATOM 865 O O . GLU A 1 112 ? -6.201 -21.159 4.348 1.00 64.56 112 GLU A O 1
ATOM 870 N N . SER A 1 113 ? -8.410 -20.912 4.050 1.00 64.56 113 SER A N 1
ATOM 871 C CA . SER A 1 113 ? -8.295 -19.682 3.268 1.00 64.56 113 SER A CA 1
ATOM 872 C C . SER A 1 113 ? -8.074 -18.422 4.117 1.00 64.56 113 SER A C 1
ATOM 874 O O . SER A 1 113 ? -7.939 -17.340 3.550 1.00 64.56 113 SER A O 1
ATOM 876 N N . ASP A 1 114 ? -8.040 -18.527 5.452 1.00 67.62 114 ASP A N 1
ATOM 877 C CA . ASP A 1 114 ? -7.632 -17.417 6.319 1.00 67.62 114 ASP A CA 1
ATOM 878 C C . ASP A 1 114 ? -6.104 -17.249 6.298 1.00 67.62 114 ASP A C 1
ATOM 880 O O . ASP A 1 114 ? -5.368 -18.230 6.488 1.00 67.62 114 ASP A O 1
ATOM 884 N N . PRO A 1 115 ? -5.595 -16.014 6.119 1.00 73.56 115 PRO A N 1
ATOM 885 C CA . PRO A 1 115 ? -4.160 -15.783 6.105 1.00 73.56 115 PRO A CA 1
ATOM 886 C C . PRO A 1 115 ? -3.543 -16.158 7.457 1.00 73.56 115 PRO A C 1
ATOM 888 O O . PRO A 1 115 ? -4.083 -15.831 8.518 1.00 73.56 115 PRO A O 1
ATOM 891 N N . THR A 1 116 ? -2.382 -16.823 7.416 1.00 82.56 116 THR A N 1
ATOM 892 C CA . THR A 1 116 ? -1.632 -17.206 8.625 1.00 82.56 116 THR A CA 1
ATOM 893 C C . THR A 1 116 ? -1.252 -15.974 9.441 1.00 82.56 116 THR A C 1
ATOM 895 O O . THR A 1 116 ? -1.512 -15.902 10.635 1.00 82.56 116 THR A O 1
ATOM 898 N N . ALA A 1 117 ? -0.651 -14.986 8.789 1.00 89.12 117 ALA A N 1
ATOM 899 C CA . ALA A 1 117 ? -0.276 -13.719 9.387 1.00 89.12 117 ALA A CA 1
ATOM 900 C C . ALA A 1 117 ? -0.290 -12.645 8.300 1.00 89.12 117 ALA A C 1
ATOM 902 O O . ALA A 1 117 ? -0.050 -12.935 7.129 1.00 89.12 117 ALA A O 1
ATOM 903 N N . THR A 1 118 ? -0.575 -11.402 8.680 1.00 89.19 118 THR A N 1
ATOM 904 C CA . THR A 1 118 ? -0.459 -10.229 7.803 1.00 89.19 118 THR A CA 1
ATOM 905 C C . THR A 1 118 ? 0.145 -9.079 8.596 1.00 89.19 118 THR A C 1
ATOM 907 O O . THR A 1 118 ? -0.010 -9.016 9.819 1.00 89.19 118 THR A O 1
ATOM 910 N N . PHE A 1 119 ? 0.789 -8.130 7.915 1.00 89.88 119 PHE A N 1
ATOM 911 C CA . PHE A 1 119 ? 1.315 -6.937 8.581 1.00 89.88 119 PHE A CA 1
ATOM 912 C C . PHE A 1 119 ? 0.216 -6.134 9.277 1.00 89.88 119 PHE A C 1
ATOM 914 O O . PHE A 1 119 ? 0.444 -5.624 10.369 1.00 89.88 119 PHE A O 1
ATOM 921 N N . ARG A 1 120 ? -0.996 -6.103 8.708 1.00 85.12 120 ARG A N 1
ATOM 922 C CA . ARG A 1 120 ? -2.167 -5.481 9.335 1.00 85.12 120 ARG A CA 1
ATOM 923 C C . ARG A 1 120 ? -2.511 -6.123 10.682 1.00 85.12 120 ARG A C 1
ATOM 925 O O . ARG A 1 120 ? -2.781 -5.408 11.638 1.00 85.12 120 ARG A O 1
ATOM 932 N N . MET A 1 121 ? -2.471 -7.452 10.784 1.00 88.31 121 MET A N 1
ATOM 933 C CA . MET A 1 121 ? -2.732 -8.153 12.052 1.00 88.31 121 MET A CA 1
ATOM 934 C C . MET A 1 121 ? -1.652 -7.854 13.095 1.00 88.31 121 MET A C 1
ATOM 936 O O . MET A 1 121 ? -1.972 -7.623 14.258 1.00 88.31 121 MET A O 1
ATOM 940 N N . ILE A 1 122 ? -0.382 -7.812 12.681 1.00 92.62 122 ILE A N 1
ATOM 941 C CA . ILE A 1 122 ? 0.730 -7.441 13.569 1.00 92.62 122 ILE A CA 1
ATOM 942 C C . ILE A 1 122 ? 0.551 -6.000 14.052 1.00 92.62 122 ILE A C 1
ATOM 944 O O . ILE A 1 122 ? 0.613 -5.748 15.253 1.00 92.62 122 ILE A O 1
ATOM 948 N N . HIS A 1 123 ? 0.258 -5.074 13.136 1.00 91.69 123 HIS A N 1
ATOM 949 C CA . HIS A 1 123 ? -0.021 -3.677 13.452 1.00 91.69 123 HIS A CA 1
ATOM 950 C C . HIS A 1 123 ? -1.151 -3.559 14.478 1.00 91.69 123 HIS A C 1
ATOM 952 O O . HIS A 1 123 ? -0.934 -2.983 15.533 1.00 91.69 123 HIS A O 1
ATOM 958 N N . GLN A 1 124 ? -2.296 -4.213 14.258 1.00 88.69 124 GLN A N 1
ATOM 959 C CA . GLN A 1 124 ? -3.426 -4.208 15.197 1.00 88.69 124 GLN A CA 1
ATOM 960 C C . GLN A 1 124 ? -3.049 -4.698 16.603 1.00 88.69 124 GLN A C 1
ATOM 962 O O . GLN A 1 124 ? -3.479 -4.121 17.603 1.00 88.69 124 GLN A O 1
ATOM 967 N N . VAL A 1 125 ? -2.252 -5.765 16.704 1.00 91.50 125 VAL A N 1
ATOM 968 C CA . VAL A 1 125 ? -1.779 -6.296 17.993 1.00 91.50 125 VAL A CA 1
ATOM 969 C C . VAL A 1 125 ? -0.854 -5.291 18.691 1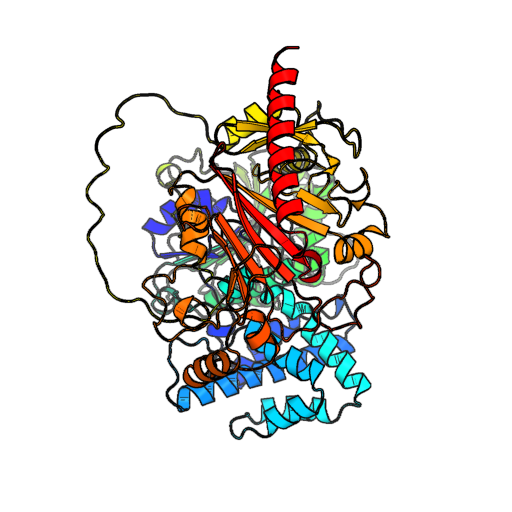.00 91.50 125 VAL A C 1
ATOM 971 O O . VAL A 1 125 ? -1.009 -5.057 19.892 1.00 91.50 125 VAL A O 1
ATOM 974 N N . VAL A 1 126 ? 0.064 -4.668 17.949 1.00 92.31 126 VAL A N 1
ATOM 975 C CA . VAL A 1 126 ? 0.999 -3.657 18.469 1.00 92.31 126 VAL A CA 1
ATOM 976 C C . VAL A 1 126 ? 0.264 -2.381 18.888 1.00 92.31 126 VAL A C 1
ATOM 978 O O . VAL A 1 126 ? 0.490 -1.901 19.998 1.00 92.31 126 VAL A O 1
ATOM 981 N N . SER A 1 127 ? -0.655 -1.865 18.070 1.00 89.75 127 SER A N 1
ATOM 982 C CA . SER A 1 127 ? -1.459 -0.673 18.373 1.00 89.75 127 SER A CA 1
ATOM 983 C C . SER A 1 127 ? -2.306 -0.873 19.627 1.00 89.75 127 SER A C 1
ATOM 985 O O . SER A 1 127 ? -2.331 -0.016 20.511 1.00 89.75 127 SER A O 1
ATOM 987 N N . ARG A 1 128 ? -2.920 -2.055 19.787 1.00 85.75 128 ARG A N 1
ATOM 988 C CA . ARG A 1 128 ? -3.624 -2.423 21.028 1.00 85.75 128 ARG A CA 1
ATOM 989 C C . ARG A 1 128 ? -2.681 -2.454 22.226 1.00 85.75 128 ARG A C 1
ATOM 991 O O . ARG A 1 128 ? -3.014 -1.914 23.276 1.00 85.75 128 ARG A O 1
ATOM 998 N N . ALA A 1 129 ? -1.495 -3.047 22.083 1.00 88.00 129 ALA A N 1
ATOM 999 C CA . ALA A 1 129 ? -0.493 -3.037 23.146 1.00 88.00 129 ALA A CA 1
ATOM 1000 C C . ALA A 1 129 ? -0.024 -1.614 23.494 1.00 88.00 129 ALA A C 1
ATOM 1002 O O . ALA A 1 129 ? 0.246 -1.338 24.662 1.00 88.00 129 ALA A O 1
ATOM 1003 N N . ARG A 1 130 ? 0.039 -0.697 22.520 1.00 88.88 130 ARG A N 1
ATOM 1004 C CA . ARG A 1 130 ? 0.375 0.714 22.747 1.00 88.88 130 ARG A CA 1
ATOM 1005 C C . ARG A 1 130 ? -0.715 1.460 23.514 1.00 88.88 130 ARG A C 1
ATOM 1007 O O . ARG A 1 130 ? -0.372 2.236 24.405 1.00 88.88 130 ARG A O 1
ATOM 1014 N N . ALA A 1 131 ? -1.985 1.213 23.197 1.00 84.69 131 ALA A N 1
ATOM 1015 C CA . ALA A 1 131 ? -3.122 1.831 23.879 1.00 84.69 131 ALA A CA 1
ATOM 1016 C C . ALA A 1 131 ? -3.265 1.335 25.331 1.00 84.69 131 ALA A C 1
ATOM 1018 O O . ALA A 1 131 ? -3.301 2.128 26.270 1.00 84.69 131 ALA A O 1
ATOM 1019 N N . ASP A 1 132 ? -3.255 0.014 25.521 1.00 85.69 132 ASP A N 1
ATOM 1020 C CA . ASP A 1 132 ? -3.583 -0.649 26.794 1.00 85.69 132 ASP A CA 1
ATOM 1021 C C . ASP A 1 132 ? -2.346 -0.981 27.659 1.00 85.69 132 ASP A C 1
ATOM 1023 O O . ASP A 1 132 ? -2.454 -1.466 28.799 1.00 85.69 132 ASP A O 1
ATOM 1027 N N . GLY A 1 133 ? -1.143 -0.783 27.116 1.00 90.00 133 GLY A N 1
ATOM 1028 C CA . GLY A 1 133 ? 0.134 -1.060 27.766 1.00 90.00 133 GLY A CA 1
ATOM 1029 C C . GLY A 1 133 ? 0.272 -2.511 28.241 1.00 90.00 133 GLY A C 1
ATOM 1030 O O . GLY A 1 133 ? -0.038 -3.478 27.541 1.00 90.00 133 GLY A O 1
ATOM 1031 N N . LYS A 1 134 ? 0.728 -2.681 29.490 1.00 91.31 134 LYS A N 1
ATOM 1032 C CA . LYS A 1 134 ? 0.937 -4.007 30.101 1.00 91.31 134 LYS A CA 1
ATOM 1033 C C . LYS A 1 134 ? -0.340 -4.842 30.185 1.00 91.31 134 LYS A C 1
ATOM 1035 O O . LYS A 1 134 ? -0.244 -6.065 30.250 1.00 91.31 134 LYS A O 1
ATOM 1040 N N . SER A 1 135 ? -1.518 -4.218 30.224 1.00 91.12 135 SER A N 1
ATOM 1041 C CA . SER A 1 135 ? -2.775 -4.955 30.364 1.00 91.12 135 SER A CA 1
ATOM 1042 C C . SER A 1 135 ? -3.087 -5.781 29.111 1.00 91.12 135 SER A C 1
ATOM 1044 O O . SER A 1 135 ? -3.414 -6.960 29.238 1.00 91.12 135 SER A O 1
ATOM 1046 N N . ALA A 1 136 ? -2.872 -5.232 27.911 1.00 88.62 136 ALA A N 1
ATOM 1047 C CA . ALA A 1 136 ? -3.003 -5.970 26.655 1.00 88.62 136 ALA A CA 1
ATOM 1048 C C . ALA A 1 136 ? -2.004 -7.129 26.560 1.00 88.62 136 ALA A C 1
ATOM 1050 O O . ALA A 1 136 ? -2.398 -8.245 26.230 1.00 88.62 136 ALA A O 1
ATOM 1051 N N . ILE A 1 137 ? -0.739 -6.902 26.925 1.00 91.50 137 ILE A N 1
ATOM 1052 C CA . ILE A 1 137 ? 0.292 -7.954 26.895 1.00 91.50 137 ILE A CA 1
ATOM 1053 C C . ILE A 1 137 ? -0.060 -9.091 27.872 1.00 91.50 137 ILE A C 1
ATOM 1055 O O . ILE A 1 137 ? 0.021 -10.264 27.516 1.00 91.50 137 ILE A O 1
ATOM 1059 N N . LYS A 1 138 ? -0.547 -8.768 29.080 1.00 91.94 138 LYS A N 1
ATOM 1060 C CA . LYS A 1 138 ? -1.043 -9.774 30.039 1.00 91.94 138 LYS A CA 1
ATOM 1061 C C . LYS A 1 138 ? -2.237 -10.563 29.494 1.00 91.94 138 LYS A C 1
ATOM 1063 O O . LYS A 1 138 ? -2.275 -11.777 29.665 1.00 91.94 138 LYS A O 1
ATOM 1068 N N . LYS A 1 139 ? -3.189 -9.901 28.820 1.00 90.75 139 LYS A N 1
ATOM 1069 C CA . LYS A 1 139 ? -4.327 -10.574 28.164 1.00 90.75 139 LYS A CA 1
ATOM 1070 C C . LYS A 1 139 ? -3.849 -11.567 27.097 1.00 90.75 139 LYS A C 1
ATOM 1072 O O . LYS A 1 139 ? -4.392 -12.662 27.020 1.00 90.75 139 LYS A O 1
ATOM 1077 N N . MET A 1 140 ? -2.828 -11.212 26.309 1.00 90.56 140 MET A N 1
ATOM 1078 C CA . MET A 1 140 ? -2.225 -12.115 25.316 1.00 90.56 140 MET A CA 1
ATOM 1079 C C . MET A 1 140 ? -1.587 -13.336 25.990 1.00 90.56 140 MET A C 1
ATOM 1081 O O . MET A 1 140 ? -1.887 -14.465 25.619 1.00 90.56 140 MET A O 1
ATOM 1085 N N . LEU A 1 141 ? -0.776 -13.120 27.030 1.00 91.25 141 LEU A N 1
ATOM 1086 C CA . LEU A 1 141 ? -0.091 -14.180 27.786 1.00 91.25 141 LEU A CA 1
ATOM 1087 C C . LEU A 1 141 ? -1.035 -15.111 28.564 1.00 91.25 141 LEU A C 1
ATOM 1089 O O . LEU A 1 141 ? -0.686 -16.264 28.835 1.00 91.25 141 LEU A O 1
ATOM 1093 N N . GLY A 1 142 ? -2.227 -14.619 28.909 1.00 87.31 142 GLY A N 1
ATOM 1094 C CA . GLY A 1 142 ? -3.296 -15.410 29.518 1.00 87.31 142 GLY A CA 1
ATOM 1095 C C . GLY A 1 142 ? -3.907 -16.450 28.574 1.00 87.31 142 GLY A C 1
ATOM 1096 O O . GLY A 1 142 ? -4.616 -17.342 29.035 1.00 87.31 142 GLY A O 1
ATOM 1097 N N . LYS A 1 143 ? -3.630 -16.379 27.265 1.00 86.50 143 LYS A N 1
ATOM 1098 C CA . LYS A 1 143 ? -4.084 -17.381 26.301 1.00 86.50 143 LYS A CA 1
ATOM 1099 C C . LYS A 1 143 ? -3.177 -18.618 26.349 1.00 86.50 143 LYS A C 1
ATOM 1101 O O . LYS A 1 143 ? -1.958 -18.520 26.215 1.00 86.50 143 LYS A O 1
ATOM 1106 N N . GLY A 1 144 ? -3.779 -19.798 26.511 1.00 85.50 144 GLY A N 1
ATOM 1107 C CA . GLY A 1 144 ? -3.053 -21.067 26.676 1.00 85.50 144 GLY A CA 1
ATOM 1108 C C . GLY A 1 144 ? -2.272 -21.545 25.445 1.00 85.50 144 GLY A C 1
ATOM 1109 O O . GLY A 1 144 ? -1.441 -22.433 25.574 1.00 85.50 144 GLY A O 1
ATOM 1110 N N . PHE A 1 145 ? -2.507 -20.956 24.269 1.00 87.56 145 PHE A N 1
ATOM 1111 C CA . PHE A 1 145 ? -1.862 -21.359 23.015 1.00 87.56 145 PHE A CA 1
ATOM 1112 C C . PHE A 1 145 ? -0.543 -20.630 22.712 1.00 87.56 145 PHE A C 1
ATOM 1114 O O . PHE A 1 145 ? 0.097 -20.939 21.713 1.00 87.56 145 PHE A O 1
ATOM 1121 N N . VAL A 1 146 ? -0.151 -19.633 23.514 1.00 88.94 146 VAL A N 1
ATOM 1122 C CA . VAL A 1 146 ? 1.056 -18.835 23.239 1.00 88.94 146 VAL A CA 1
ATOM 1123 C C . VAL A 1 146 ? 2.308 -19.683 23.463 1.00 88.94 146 VAL A C 1
ATOM 1125 O O . VAL A 1 146 ? 2.528 -20.164 24.580 1.00 88.94 146 VAL A O 1
ATOM 1128 N N . ALA A 1 147 ? 3.133 -19.825 22.422 1.00 88.12 147 ALA A N 1
ATOM 1129 C CA . ALA A 1 147 ? 4.337 -20.650 22.438 1.00 88.12 147 ALA A CA 1
ATOM 1130 C C . ALA A 1 147 ? 5.394 -20.115 23.421 1.00 88.12 147 ALA A C 1
ATOM 1132 O O . ALA A 1 147 ? 5.412 -18.929 23.755 1.00 88.12 147 ALA A O 1
ATOM 1133 N N . GLY A 1 148 ? 6.297 -20.990 23.881 1.00 88.31 148 GLY A N 1
ATOM 1134 C CA . GLY A 1 148 ? 7.292 -20.668 24.916 1.00 88.31 148 GLY A CA 1
ATOM 1135 C C . GLY A 1 148 ? 8.172 -19.458 24.584 1.00 88.31 148 GLY A C 1
ATOM 1136 O O . GLY A 1 148 ? 8.346 -18.574 25.421 1.00 88.31 148 GLY A O 1
ATOM 1137 N N . ASP A 1 149 ? 8.662 -19.363 23.350 1.00 87.44 149 ASP A N 1
ATOM 1138 C CA . ASP A 1 149 ? 9.508 -18.244 22.927 1.00 87.44 149 ASP A CA 1
ATOM 1139 C C . ASP A 1 149 ? 8.737 -16.937 22.737 1.00 87.44 149 ASP A C 1
ATOM 1141 O O . ASP A 1 149 ? 9.190 -15.881 23.180 1.00 87.44 149 ASP A O 1
ATOM 1145 N N . THR A 1 150 ? 7.539 -17.001 22.146 1.00 91.69 150 THR A N 1
ATOM 1146 C CA . THR A 1 150 ? 6.615 -15.860 22.073 1.00 91.69 150 THR A CA 1
ATOM 1147 C C . THR A 1 150 ? 6.323 -15.318 23.470 1.00 91.69 150 THR A C 1
ATOM 1149 O O . THR A 1 150 ? 6.398 -14.112 23.720 1.00 91.69 150 THR A O 1
ATOM 1152 N N . ARG A 1 151 ? 6.036 -16.229 24.405 1.00 93.88 151 ARG A N 1
ATOM 1153 C CA . ARG A 1 151 ? 5.781 -15.931 25.812 1.00 93.88 151 ARG A CA 1
ATOM 1154 C C . ARG A 1 151 ? 6.986 -15.246 26.450 1.00 93.88 151 ARG A C 1
ATOM 1156 O O . ARG A 1 151 ? 6.812 -14.180 27.028 1.00 93.88 151 ARG A O 1
ATOM 1163 N N . ALA A 1 152 ? 8.194 -15.784 26.278 1.00 92.38 152 ALA A N 1
ATOM 1164 C CA . ALA A 1 152 ? 9.416 -15.181 26.808 1.00 92.38 152 ALA A CA 1
ATOM 1165 C C . ALA A 1 152 ? 9.660 -13.762 26.258 1.00 92.38 152 ALA A C 1
ATOM 1167 O O . ALA A 1 152 ? 9.998 -12.848 27.018 1.00 92.38 152 ALA A O 1
ATOM 1168 N N . GLY A 1 153 ? 9.430 -13.555 24.957 1.00 92.19 153 GLY A N 1
ATOM 1169 C CA . GLY A 1 153 ? 9.523 -12.244 24.315 1.00 92.19 153 GLY A CA 1
ATOM 1170 C C . GLY A 1 153 ? 8.533 -11.233 24.899 1.00 92.19 153 GLY A C 1
ATOM 1171 O O . GLY A 1 153 ? 8.929 -10.134 25.291 1.00 92.19 153 GLY A O 1
ATOM 1172 N N . LEU A 1 154 ? 7.260 -11.609 25.044 1.00 94.56 154 LEU A N 1
ATOM 1173 C CA . LEU A 1 154 ? 6.227 -10.749 25.631 1.00 94.56 154 LEU A CA 1
ATOM 1174 C C . LEU A 1 154 ? 6.445 -10.498 27.137 1.00 94.56 154 LEU A C 1
ATOM 1176 O O . LEU A 1 154 ? 6.260 -9.373 27.607 1.00 94.56 154 LEU A O 1
ATOM 1180 N N . ASP A 1 155 ? 6.904 -11.498 27.893 1.00 94.88 155 ASP A N 1
ATOM 1181 C CA . ASP A 1 155 ? 7.264 -11.353 29.309 1.00 94.88 155 ASP A CA 1
ATOM 1182 C C . ASP A 1 155 ? 8.422 -10.366 29.504 1.00 94.88 155 ASP A C 1
ATOM 1184 O O . ASP A 1 155 ? 8.427 -9.589 30.465 1.00 94.88 155 ASP A O 1
ATOM 1188 N N . SER A 1 156 ? 9.383 -10.333 28.574 1.00 93.44 156 SER A N 1
ATOM 1189 C CA . SER A 1 156 ? 10.475 -9.354 28.609 1.00 93.44 156 SER A CA 1
ATOM 1190 C C . SER A 1 156 ? 9.956 -7.909 28.560 1.00 93.44 156 SER A C 1
ATOM 1192 O O . SER A 1 156 ? 10.470 -7.044 29.272 1.00 93.44 156 SER A O 1
ATOM 1194 N N . LEU A 1 157 ? 8.874 -7.658 27.812 1.00 94.00 157 LEU A N 1
ATOM 1195 C CA . LEU A 1 157 ? 8.228 -6.346 27.725 1.00 94.00 157 LEU A CA 1
ATOM 1196 C C . LEU A 1 157 ? 7.504 -5.981 29.027 1.00 94.00 157 LEU A C 1
ATOM 1198 O O . LEU A 1 157 ? 7.532 -4.823 29.448 1.00 94.00 157 LEU A O 1
ATOM 1202 N N . LEU A 1 158 ? 6.899 -6.957 29.714 1.00 93.62 158 LEU A N 1
ATOM 1203 C CA . LEU A 1 158 ? 6.236 -6.729 31.004 1.00 93.62 158 LEU A CA 1
ATOM 1204 C C . LEU A 1 158 ? 7.205 -6.316 32.118 1.00 93.62 158 LEU A C 1
ATOM 1206 O O . LEU A 1 158 ? 6.793 -5.612 33.049 1.00 93.62 158 LEU A O 1
ATOM 1210 N N . ARG A 1 159 ? 8.478 -6.715 32.021 1.00 93.81 159 ARG A N 1
ATOM 1211 C CA . ARG A 1 159 ? 9.536 -6.344 32.976 1.00 93.81 159 ARG A CA 1
ATOM 1212 C C . ARG A 1 159 ? 10.002 -4.895 32.823 1.00 93.81 159 ARG A C 1
ATOM 1214 O O . ARG A 1 159 ? 10.583 -4.346 33.755 1.00 93.81 159 ARG A O 1
ATOM 1221 N N . LEU A 1 160 ? 9.721 -4.251 31.689 1.00 92.75 160 LEU A N 1
ATOM 1222 C CA . LEU A 1 160 ? 10.128 -2.868 31.447 1.00 92.75 160 LEU A CA 1
ATOM 1223 C C . LEU A 1 160 ? 9.322 -1.876 32.306 1.00 92.75 160 LEU A C 1
ATOM 1225 O O . LEU A 1 160 ? 8.130 -2.090 32.563 1.00 92.75 160 LEU A O 1
ATOM 1229 N N . PRO A 1 161 ? 9.915 -0.740 32.712 1.00 93.69 161 PRO A N 1
ATOM 1230 C CA . PRO A 1 161 ? 9.158 0.390 33.246 1.00 93.69 161 PRO A CA 1
ATOM 1231 C C . PRO A 1 161 ? 8.131 0.908 32.226 1.00 93.69 161 PRO A C 1
ATOM 1233 O O . PRO A 1 161 ? 8.400 0.919 31.027 1.00 93.69 161 PRO A O 1
ATOM 1236 N N . ASN A 1 162 ? 6.971 1.403 32.678 1.00 90.31 162 ASN A N 1
ATOM 1237 C CA . ASN A 1 162 ? 5.875 1.822 31.782 1.00 90.31 162 ASN A CA 1
ATOM 1238 C C . ASN A 1 162 ? 6.286 2.891 30.755 1.00 90.31 162 ASN A C 1
ATOM 1240 O O . ASN A 1 162 ? 5.794 2.887 29.630 1.00 90.31 162 ASN A O 1
ATOM 1244 N N . ARG A 1 163 ? 7.185 3.812 31.125 1.00 89.31 163 ARG A N 1
ATOM 1245 C CA . ARG A 1 163 ? 7.723 4.816 30.195 1.00 89.31 163 ARG A CA 1
ATOM 1246 C C . ARG A 1 163 ? 8.516 4.159 29.062 1.00 89.31 163 ARG A C 1
ATOM 1248 O O . ARG A 1 163 ? 8.200 4.392 27.903 1.00 89.31 163 ARG A O 1
ATOM 1255 N N . VAL A 1 164 ? 9.461 3.288 29.413 1.00 88.62 164 VAL A N 1
ATOM 1256 C CA . VAL A 1 164 ? 10.312 2.560 28.458 1.00 88.62 164 VAL A CA 1
ATOM 1257 C C . VAL A 1 164 ? 9.474 1.635 27.576 1.00 88.62 164 VAL A C 1
ATOM 1259 O O . VAL A 1 164 ? 9.709 1.547 26.377 1.00 88.62 164 VAL A O 1
ATOM 1262 N N . LEU A 1 165 ? 8.453 0.984 28.145 1.00 91.12 165 LEU A N 1
ATOM 1263 C CA . LEU A 1 165 ? 7.515 0.165 27.380 1.00 91.12 165 LEU A CA 1
ATOM 1264 C C . LEU A 1 165 ? 6.786 0.995 26.313 1.00 91.12 165 LEU A C 1
ATOM 1266 O O . LEU A 1 165 ? 6.726 0.569 25.167 1.00 91.12 165 LEU A O 1
ATOM 1270 N N . ARG A 1 166 ? 6.263 2.179 26.664 1.00 88.81 166 ARG A N 1
ATOM 1271 C CA . ARG A 1 166 ? 5.583 3.062 25.699 1.00 88.81 166 ARG A CA 1
ATOM 1272 C C . ARG A 1 166 ? 6.516 3.528 24.585 1.00 88.81 166 ARG A C 1
ATOM 1274 O O . ARG A 1 166 ? 6.123 3.486 23.426 1.00 88.81 166 ARG A O 1
ATOM 1281 N N . GLU A 1 167 ? 7.736 3.937 24.931 1.00 87.12 167 GLU A N 1
ATOM 1282 C CA . GLU A 1 167 ? 8.755 4.344 23.954 1.00 87.12 167 GLU A CA 1
ATOM 1283 C C . GLU A 1 167 ? 9.089 3.184 23.002 1.00 87.12 167 GLU A C 1
ATOM 1285 O O . GLU A 1 167 ? 9.050 3.355 21.785 1.00 87.12 167 GLU A O 1
ATOM 1290 N N . ARG A 1 168 ? 9.296 1.971 23.536 1.00 89.19 168 ARG A N 1
ATOM 1291 C CA . ARG A 1 168 ? 9.573 0.776 22.728 1.00 89.19 168 ARG A CA 1
ATOM 1292 C C . ARG A 1 168 ? 8.408 0.399 21.815 1.00 89.19 168 ARG A C 1
ATOM 1294 O O . ARG A 1 168 ? 8.631 0.128 20.641 1.00 89.19 168 ARG A O 1
ATOM 1301 N N . LEU A 1 169 ? 7.173 0.410 22.320 1.00 91.88 169 LEU A N 1
ATOM 1302 C CA . LEU A 1 169 ? 5.979 0.130 21.512 1.00 91.88 169 LEU A CA 1
ATOM 1303 C C . LEU A 1 169 ? 5.793 1.166 20.400 1.00 91.88 169 LEU A C 1
ATOM 1305 O O . LEU A 1 169 ? 5.429 0.793 19.289 1.00 91.88 169 LEU A O 1
ATOM 1309 N N . ALA A 1 170 ? 6.110 2.438 20.659 1.00 88.88 170 ALA A N 1
ATOM 1310 C CA . ALA A 1 170 ? 6.077 3.471 19.631 1.00 88.88 170 ALA A CA 1
ATOM 1311 C C . ALA A 1 170 ? 7.123 3.238 18.530 1.00 88.88 170 ALA A C 1
ATOM 1313 O O . ALA A 1 170 ? 6.812 3.406 17.351 1.00 88.88 170 ALA A O 1
ATOM 1314 N N . SER A 1 171 ? 8.337 2.808 18.894 1.00 88.62 171 SER A N 1
ATOM 1315 C CA . SER A 1 171 ? 9.371 2.435 17.921 1.00 88.62 171 SER A CA 1
ATOM 1316 C C . SER A 1 171 ? 8.968 1.227 17.077 1.00 88.62 171 SER A C 1
ATOM 1318 O O . SER A 1 171 ? 9.203 1.234 15.872 1.00 88.62 171 SER A O 1
ATOM 1320 N N . VAL A 1 172 ? 8.344 0.212 17.687 1.00 91.38 172 VAL A N 1
ATOM 1321 C CA . VAL A 1 172 ? 7.853 -0.980 16.976 1.00 91.38 172 VAL A CA 1
ATOM 1322 C C . VAL A 1 172 ? 6.720 -0.617 16.019 1.00 91.38 172 VAL A C 1
ATOM 1324 O O . VAL A 1 172 ? 6.718 -1.073 14.881 1.00 91.38 172 VAL A O 1
ATOM 1327 N N . GLU A 1 173 ? 5.765 0.203 16.450 1.00 89.81 173 GLU A N 1
ATOM 1328 C CA . GLU A 1 173 ? 4.608 0.557 15.627 1.00 89.81 173 GLU A CA 1
ATOM 1329 C C . GLU A 1 173 ? 4.977 1.448 14.438 1.00 89.81 173 GLU A C 1
ATOM 1331 O O . GLU A 1 173 ? 4.426 1.256 13.363 1.00 89.81 173 GLU A O 1
ATOM 1336 N N . GLY A 1 174 ? 5.933 2.370 14.601 1.00 88.19 174 GLY A N 1
ATOM 1337 C CA . GLY A 1 174 ? 6.273 3.415 13.625 1.00 88.19 174 GLY A CA 1
ATOM 1338 C C . GLY A 1 174 ? 6.252 3.016 12.136 1.00 88.19 174 GLY A C 1
ATOM 1339 O O . GLY A 1 174 ? 5.601 3.714 11.364 1.00 88.19 174 GLY A O 1
ATOM 1340 N N . PRO A 1 175 ? 6.920 1.927 11.702 1.00 87.88 175 PRO A N 1
ATOM 1341 C CA . PRO A 1 175 ? 6.935 1.523 10.292 1.00 87.88 175 PRO A CA 1
ATOM 1342 C C . PRO A 1 175 ? 5.732 0.682 9.832 1.00 87.88 175 PRO A C 1
ATOM 1344 O O . PRO A 1 175 ? 5.556 0.489 8.631 1.00 87.88 175 PRO A O 1
ATOM 1347 N N . LEU A 1 176 ? 4.915 0.145 10.742 1.00 88.62 176 LEU A N 1
ATOM 1348 C CA . LEU A 1 176 ? 3.815 -0.771 10.407 1.00 88.62 176 LEU A CA 1
ATOM 1349 C C . LEU A 1 176 ? 2.633 -0.122 9.649 1.00 88.62 176 LEU A C 1
ATOM 1351 O O . LEU A 1 176 ? 2.047 -0.809 8.800 1.00 88.62 176 LEU A O 1
ATOM 1355 N N . PRO A 1 177 ? 2.289 1.168 9.856 1.00 85.19 177 PRO A N 1
ATOM 1356 C CA . PRO A 1 177 ? 1.266 1.857 9.071 1.00 85.19 177 PRO A CA 1
ATOM 1357 C C . PRO A 1 177 ? 1.495 1.806 7.557 1.00 85.19 177 PRO A C 1
ATOM 1359 O O . PRO A 1 177 ? 0.527 1.688 6.807 1.00 85.19 177 PRO A O 1
ATOM 1362 N N . ALA A 1 178 ? 2.753 1.795 7.095 1.00 82.44 178 ALA A N 1
ATOM 1363 C CA . ALA A 1 178 ? 3.101 1.706 5.672 1.00 82.44 178 ALA A CA 1
ATOM 1364 C C . ALA A 1 178 ? 2.500 0.468 4.978 1.00 82.44 178 ALA A C 1
ATOM 1366 O O . ALA A 1 178 ? 2.125 0.511 3.807 1.00 82.44 178 ALA A O 1
ATOM 1367 N N . PHE A 1 179 ? 2.363 -0.625 5.731 1.00 81.81 179 PHE A N 1
ATOM 1368 C CA . PHE A 1 179 ? 1.827 -1.911 5.281 1.00 81.81 179 PHE A CA 1
ATOM 1369 C C . PHE A 1 179 ? 0.314 -2.032 5.492 1.00 81.81 179 PHE A C 1
ATOM 1371 O O . PHE A 1 179 ? -0.286 -3.032 5.107 1.00 81.81 179 PHE A O 1
ATOM 1378 N N . SER A 1 180 ? -0.295 -1.040 6.145 1.00 69.62 180 SER A N 1
ATOM 1379 C CA . SER A 1 180 ? -1.710 -1.032 6.526 1.00 69.62 180 SER A CA 1
ATOM 1380 C C . SER A 1 180 ? -2.519 0.037 5.788 1.00 69.62 180 SER A C 1
ATOM 1382 O O . SER A 1 180 ? -3.689 0.228 6.107 1.00 69.62 180 SER A O 1
ATOM 1384 N N . THR A 1 181 ? -1.930 0.728 4.805 1.00 71.62 181 THR A N 1
ATOM 1385 C CA . THR A 1 181 ? -2.694 1.604 3.902 1.00 71.62 181 THR A CA 1
ATOM 1386 C C . THR A 1 181 ? -3.753 0.789 3.155 1.00 71.62 181 THR A C 1
ATOM 1388 O O . THR A 1 181 ? -3.554 -0.403 2.912 1.00 71.62 181 THR A O 1
ATOM 1391 N N . ALA A 1 182 ? -4.879 1.411 2.786 1.00 60.34 182 ALA A N 1
ATOM 1392 C CA . ALA A 1 182 ? -6.027 0.700 2.209 1.00 60.34 182 ALA A CA 1
ATOM 1393 C C . ALA A 1 182 ? -5.641 -0.185 1.008 1.00 60.34 182 ALA A C 1
ATOM 1395 O O . ALA A 1 182 ? -6.048 -1.344 0.926 1.00 60.34 182 ALA A O 1
ATOM 1396 N N . PHE A 1 183 ? -4.785 0.327 0.118 1.00 71.06 183 PHE A N 1
ATOM 1397 C CA . PHE A 1 183 ? -4.354 -0.419 -1.060 1.00 71.06 183 PHE A CA 1
ATOM 1398 C C . PHE A 1 183 ? -3.220 -1.410 -0.768 1.00 71.06 183 PHE A C 1
ATOM 1400 O O . PHE A 1 183 ? -3.375 -2.606 -1.020 1.00 71.06 183 PHE A O 1
ATOM 1407 N N . ALA A 1 184 ? -2.102 -0.963 -0.178 1.00 73.81 184 ALA A N 1
ATOM 1408 C CA . ALA A 1 184 ? -0.961 -1.848 0.075 1.00 73.81 184 ALA A CA 1
ATOM 1409 C C . ALA A 1 184 ? -1.326 -2.981 1.047 1.00 73.81 184 ALA A C 1
ATOM 1411 O O . ALA A 1 184 ? -0.924 -4.125 0.846 1.00 73.81 184 ALA A O 1
ATOM 1412 N N . GLY A 1 185 ? -2.151 -2.694 2.056 1.00 75.19 185 GLY A N 1
ATOM 1413 C CA . GLY A 1 185 ? -2.670 -3.695 2.982 1.00 75.19 185 GLY A CA 1
ATOM 1414 C C . GLY A 1 185 ? -3.529 -4.751 2.289 1.00 75.19 185 GLY A C 1
ATOM 1415 O O . GLY A 1 185 ? -3.411 -5.931 2.612 1.00 75.19 185 GLY A O 1
ATOM 1416 N N . SER A 1 186 ? -4.339 -4.369 1.299 1.00 76.38 186 SER A N 1
ATOM 1417 C CA . SER A 1 186 ? -5.154 -5.305 0.509 1.00 76.38 186 SER A CA 1
ATOM 1418 C C . SER A 1 186 ? -4.295 -6.168 -0.412 1.00 76.38 186 SER A C 1
ATOM 1420 O O . SER A 1 186 ? -4.433 -7.394 -0.423 1.00 76.38 186 SER A O 1
ATOM 1422 N N . VAL A 1 187 ? -3.319 -5.565 -1.101 1.00 80.12 187 VAL A N 1
ATOM 1423 C CA . VAL A 1 187 ? -2.303 -6.306 -1.868 1.00 80.12 187 VAL A CA 1
ATOM 1424 C C . VAL A 1 187 ? -1.619 -7.336 -0.965 1.00 80.12 187 VAL A C 1
ATOM 1426 O O . VAL A 1 187 ? -1.506 -8.497 -1.343 1.00 80.12 187 VAL A O 1
ATOM 1429 N N . MET A 1 188 ? -1.240 -6.951 0.255 1.00 81.81 188 MET A N 1
ATOM 1430 C CA . MET A 1 188 ? -0.435 -7.778 1.161 1.00 81.81 188 MET A CA 1
ATOM 1431 C C . MET A 1 188 ? -1.216 -8.725 2.082 1.00 81.81 188 MET A C 1
ATOM 1433 O O . MET A 1 188 ? -0.606 -9.406 2.908 1.00 81.81 188 MET A O 1
ATOM 1437 N N . SER A 1 189 ? -2.545 -8.779 1.981 1.00 74.50 189 SER A N 1
ATOM 1438 C CA . SER A 1 189 ? -3.387 -9.597 2.871 1.00 74.50 189 SER A CA 1
ATOM 1439 C C . SER A 1 189 ? -4.200 -10.682 2.173 1.00 74.50 189 SER A C 1
ATOM 1441 O O . SER A 1 189 ? -4.737 -11.554 2.859 1.00 74.50 189 SER A O 1
ATOM 1443 N N . GLY A 1 190 ? -4.285 -10.658 0.841 1.00 67.62 190 GLY A N 1
ATOM 1444 C CA . GLY A 1 190 ? -5.027 -11.664 0.087 1.00 67.62 190 GLY A CA 1
ATOM 1445 C C . GLY A 1 190 ? -4.353 -13.043 0.071 1.00 67.62 190 GLY A C 1
ATOM 1446 O O . GLY A 1 190 ? -3.158 -13.161 0.361 1.00 67.62 190 GLY A O 1
ATOM 1447 N N . PRO A 1 191 ? -5.111 -14.103 -0.262 1.00 62.81 191 PRO A N 1
ATOM 1448 C CA . PRO A 1 191 ? -4.582 -15.456 -0.353 1.00 62.81 191 PRO A CA 1
ATOM 1449 C C . PRO A 1 191 ? -3.490 -15.544 -1.427 1.00 62.81 191 PRO A C 1
ATOM 1451 O O . PRO A 1 191 ? -3.649 -15.055 -2.548 1.00 62.81 191 PRO A O 1
ATOM 1454 N N . ASP A 1 192 ? -2.382 -16.201 -1.087 1.00 61.34 192 ASP A N 1
ATOM 1455 C CA . ASP A 1 192 ? -1.250 -16.408 -1.987 1.00 61.34 192 ASP A CA 1
ATOM 1456 C C . ASP A 1 192 ? -1.612 -17.412 -3.090 1.00 61.34 192 ASP A C 1
ATOM 1458 O O . ASP A 1 192 ? -1.423 -18.620 -2.969 1.00 61.34 192 ASP A O 1
ATOM 1462 N N . THR A 1 193 ? -2.131 -16.926 -4.214 1.00 51.56 193 THR A N 1
ATOM 1463 C CA . THR A 1 193 ? -2.591 -17.773 -5.332 1.00 51.56 193 THR A CA 1
ATOM 1464 C C . THR A 1 193 ? -1.463 -18.257 -6.255 1.00 51.56 193 THR A C 1
ATOM 1466 O O . THR A 1 193 ? -1.678 -18.492 -7.449 1.00 51.56 193 THR A O 1
ATOM 1469 N N . CYS A 1 194 ? -0.239 -18.428 -5.743 1.00 56.41 194 CYS A N 1
ATOM 1470 C CA . CYS A 1 194 ? 0.905 -18.878 -6.543 1.00 56.41 194 CYS A CA 1
ATOM 1471 C C . CYS A 1 194 ? 1.374 -20.306 -6.217 1.00 56.41 194 CYS A C 1
ATOM 1473 O O . CYS A 1 194 ? 2.572 -20.580 -6.151 1.00 56.41 194 CYS A O 1
ATOM 1475 N N . ALA A 1 195 ? 0.428 -21.246 -6.100 1.00 50.47 195 ALA A N 1
ATOM 1476 C CA . ALA A 1 195 ? 0.711 -22.686 -6.008 1.00 50.47 195 ALA A CA 1
ATOM 1477 C C . ALA A 1 195 ? 1.595 -23.199 -7.170 1.00 50.47 195 ALA A C 1
ATOM 1479 O O . ALA A 1 195 ? 2.382 -24.127 -7.006 1.00 50.47 195 ALA A O 1
ATOM 1480 N N . ALA A 1 196 ? 1.542 -22.538 -8.335 1.00 51.91 196 ALA A N 1
ATOM 1481 C CA . ALA A 1 196 ? 2.369 -22.841 -9.508 1.00 51.91 196 ALA A CA 1
ATOM 1482 C C . ALA A 1 196 ? 3.883 -22.871 -9.211 1.00 51.91 196 ALA A C 1
ATOM 1484 O O . ALA A 1 196 ? 4.617 -23.643 -9.827 1.00 51.91 196 ALA A O 1
ATOM 1485 N N . ILE A 1 197 ? 4.348 -22.079 -8.238 1.00 56.22 197 ILE A N 1
ATOM 1486 C CA . ILE A 1 197 ? 5.766 -22.020 -7.863 1.00 56.22 197 ILE A CA 1
ATOM 1487 C C . ILE A 1 197 ? 6.189 -23.289 -7.124 1.00 56.22 197 ILE A C 1
ATOM 1489 O O . ILE A 1 197 ? 7.283 -23.796 -7.373 1.00 56.22 197 ILE A O 1
ATOM 1493 N N . GLN A 1 198 ? 5.306 -23.827 -6.277 1.00 52.38 198 GLN A N 1
ATOM 1494 C CA . GLN A 1 198 ? 5.530 -25.056 -5.513 1.00 52.38 198 GLN A CA 1
ATOM 1495 C C . GLN A 1 198 ? 5.486 -26.305 -6.407 1.00 52.38 198 GLN A C 1
ATOM 1497 O O . GLN A 1 198 ? 6.187 -27.276 -6.138 1.00 52.38 198 GLN A O 1
ATOM 1502 N N . HIS A 1 199 ? 4.724 -26.260 -7.505 1.00 55.97 199 HIS A N 1
ATOM 1503 C CA . HIS A 1 199 ? 4.577 -27.369 -8.457 1.00 55.97 199 HIS A CA 1
ATOM 1504 C C . HIS A 1 199 ? 5.566 -27.338 -9.636 1.00 55.97 199 HIS A C 1
ATOM 1506 O O . HIS A 1 199 ? 5.459 -28.150 -10.550 1.00 55.97 199 HIS A O 1
ATOM 1512 N N . GLY A 1 200 ? 6.539 -26.419 -9.632 1.00 61.12 200 GLY A N 1
ATOM 1513 C CA . GLY A 1 200 ? 7.625 -26.400 -10.619 1.00 61.12 200 GLY A CA 1
ATOM 1514 C C . GLY A 1 200 ? 7.274 -25.805 -11.989 1.00 61.12 200 GLY A C 1
ATOM 1515 O O . GLY A 1 200 ? 8.133 -25.813 -12.868 1.00 61.12 200 GLY A O 1
ATOM 1516 N N . ALA A 1 201 ? 6.076 -25.240 -12.171 1.00 69.94 201 ALA A N 1
ATOM 1517 C CA . ALA A 1 201 ? 5.698 -24.552 -13.405 1.00 69.94 201 ALA A CA 1
ATOM 1518 C C . ALA A 1 201 ? 6.503 -23.252 -13.603 1.00 69.94 201 ALA A C 1
ATOM 1520 O O . ALA A 1 201 ? 6.983 -22.651 -12.635 1.00 69.94 201 ALA A O 1
ATOM 1521 N N . ALA A 1 202 ? 6.646 -22.804 -14.855 1.00 81.50 202 ALA A N 1
ATOM 1522 C CA . ALA A 1 202 ? 7.277 -21.524 -15.160 1.00 81.50 202 ALA A CA 1
ATOM 1523 C C . ALA A 1 202 ? 6.396 -20.367 -14.662 1.00 81.50 202 ALA A C 1
ATOM 1525 O O . ALA A 1 202 ? 5.216 -20.273 -15.010 1.00 81.50 202 ALA A O 1
ATOM 1526 N N . VAL A 1 203 ? 6.967 -19.484 -13.840 1.00 86.94 203 VAL A N 1
ATOM 1527 C CA . VAL A 1 203 ? 6.265 -18.321 -13.283 1.00 86.94 203 VAL A CA 1
ATOM 1528 C C . VAL A 1 203 ? 7.078 -17.055 -13.514 1.00 86.94 203 VAL A C 1
ATOM 1530 O O . VAL A 1 203 ? 8.294 -17.047 -13.347 1.00 86.94 203 VAL A O 1
ATOM 1533 N N . SER A 1 204 ? 6.403 -15.973 -13.892 1.00 91.19 204 SER A N 1
ATOM 1534 C CA . SER A 1 204 ? 7.007 -14.652 -14.077 1.00 91.19 204 SER A CA 1
ATOM 1535 C C . SER A 1 204 ? 6.354 -13.650 -13.140 1.00 91.19 204 SER A C 1
ATOM 1537 O O . SER A 1 204 ? 5.174 -13.347 -13.299 1.00 91.19 204 SER A O 1
ATOM 1539 N N . ILE A 1 205 ? 7.104 -13.141 -12.168 1.00 92.12 205 ILE A N 1
ATOM 1540 C CA . ILE A 1 205 ? 6.599 -12.220 -11.149 1.00 92.12 205 ILE A CA 1
ATOM 1541 C C . ILE A 1 205 ? 7.254 -10.862 -11.341 1.00 92.12 205 ILE A C 1
ATOM 1543 O O . ILE A 1 205 ? 8.477 -10.751 -11.308 1.00 92.12 205 ILE A O 1
ATOM 1547 N N . TYR A 1 206 ? 6.440 -9.831 -11.514 1.00 94.31 206 TYR A N 1
ATOM 1548 C CA . TYR A 1 206 ? 6.892 -8.455 -11.660 1.00 94.31 206 TYR A CA 1
ATOM 1549 C C . TYR A 1 206 ? 6.495 -7.662 -10.425 1.00 94.31 206 TYR A C 1
ATOM 1551 O O . TYR A 1 206 ? 5.311 -7.476 -10.168 1.00 94.31 206 TYR A O 1
ATOM 1559 N N . LEU A 1 207 ? 7.480 -7.173 -9.681 1.00 94.88 207 LEU A N 1
ATOM 1560 C CA . LEU A 1 207 ? 7.310 -6.201 -8.613 1.00 94.88 207 LEU A CA 1
ATOM 1561 C C . LEU A 1 207 ? 7.530 -4.802 -9.189 1.00 94.88 207 LEU A C 1
ATOM 1563 O O . LEU A 1 207 ? 8.662 -4.401 -9.451 1.00 94.88 207 LEU A O 1
ATOM 1567 N N . SER A 1 208 ? 6.447 -4.059 -9.388 1.00 92.69 208 SER A N 1
ATOM 1568 C CA . SER A 1 208 ? 6.476 -2.719 -9.965 1.00 92.69 208 SER A CA 1
ATOM 1569 C C . SER A 1 208 ? 6.140 -1.677 -8.906 1.00 92.69 208 SER A C 1
ATOM 1571 O O . SER A 1 208 ? 5.005 -1.595 -8.440 1.00 92.69 208 SER A O 1
ATOM 1573 N N . VAL A 1 209 ? 7.133 -0.869 -8.542 1.00 87.06 209 VAL A N 1
ATOM 1574 C CA . VAL A 1 209 ? 7.067 0.018 -7.368 1.00 87.06 209 VAL A CA 1
ATOM 1575 C C . VAL A 1 209 ? 7.040 1.509 -7.722 1.00 87.06 209 VAL A C 1
ATOM 1577 O O . VAL A 1 209 ? 6.680 2.309 -6.870 1.00 87.06 209 VAL A O 1
ATOM 1580 N N . GLY A 1 210 ? 7.306 1.890 -8.973 1.00 81.75 210 GLY A N 1
ATOM 1581 C CA . GLY A 1 210 ? 7.430 3.295 -9.373 1.00 81.75 210 GLY A CA 1
ATOM 1582 C C . GLY A 1 210 ? 8.842 3.846 -9.152 1.00 81.75 210 GLY A C 1
ATOM 1583 O O . GLY A 1 210 ? 9.702 3.185 -8.560 1.00 81.75 210 GLY A O 1
ATOM 1584 N N . ASP A 1 211 ? 9.087 5.055 -9.661 1.00 75.31 211 ASP A N 1
ATOM 1585 C CA . ASP A 1 211 ? 10.411 5.680 -9.642 1.00 75.31 211 ASP A CA 1
ATOM 1586 C C . ASP A 1 211 ? 10.720 6.411 -8.323 1.00 75.31 211 ASP A C 1
ATOM 1588 O O . ASP A 1 211 ? 11.839 6.288 -7.809 1.00 75.31 211 ASP A O 1
ATOM 1592 N N . ASP A 1 212 ? 9.724 7.089 -7.746 1.00 80.12 212 ASP A N 1
ATOM 1593 C CA . ASP A 1 212 ? 9.872 7.969 -6.584 1.00 80.12 212 ASP A CA 1
ATOM 1594 C C . ASP A 1 212 ? 9.203 7.393 -5.335 1.00 80.12 212 ASP A C 1
ATOM 1596 O O . ASP A 1 212 ? 8.085 7.734 -4.958 1.00 80.12 212 ASP A O 1
ATOM 1600 N N . LEU A 1 213 ? 9.922 6.491 -4.668 1.00 83.69 213 LEU A N 1
ATOM 1601 C CA . LEU A 1 213 ? 9.456 5.877 -3.428 1.00 83.69 213 LEU A CA 1
ATOM 1602 C C . LEU A 1 213 ? 9.654 6.814 -2.230 1.00 83.69 213 LEU A C 1
ATOM 1604 O O . LEU A 1 213 ? 10.747 7.347 -2.016 1.00 83.69 213 LEU A O 1
ATOM 1608 N N . SER A 1 214 ? 8.646 6.940 -1.372 1.00 86.69 214 SER A N 1
ATOM 1609 C CA . SER A 1 214 ? 8.815 7.484 -0.021 1.00 86.69 214 SER A CA 1
ATOM 1610 C C . SER A 1 214 ? 9.668 6.541 0.854 1.00 86.69 214 SER A C 1
ATOM 1612 O O . SER A 1 214 ? 9.855 5.369 0.505 1.00 86.69 214 SER A O 1
ATOM 1614 N N . PRO A 1 215 ? 10.204 6.994 2.006 1.00 84.12 215 PRO A N 1
ATOM 1615 C CA . PRO A 1 215 ? 10.912 6.112 2.940 1.00 84.12 215 PRO A CA 1
ATOM 1616 C C . PRO A 1 215 ? 10.096 4.880 3.360 1.00 84.12 215 PRO A C 1
ATOM 1618 O O . PRO A 1 215 ? 10.652 3.790 3.478 1.00 84.12 215 PRO A O 1
ATOM 1621 N N . ASP A 1 216 ? 8.785 5.037 3.525 1.00 83.56 216 ASP A N 1
ATOM 1622 C CA . ASP A 1 216 ? 7.872 3.966 3.926 1.00 83.56 216 ASP A CA 1
ATOM 1623 C C . ASP A 1 216 ? 7.586 2.996 2.776 1.00 83.56 216 ASP A C 1
ATOM 1625 O O . ASP A 1 216 ? 7.678 1.777 2.942 1.00 83.56 216 ASP A O 1
ATOM 1629 N N . GLN A 1 217 ? 7.342 3.524 1.573 1.00 87.81 217 GLN A N 1
ATOM 1630 C CA . GLN A 1 217 ? 7.180 2.712 0.365 1.00 87.81 217 GLN A CA 1
ATOM 1631 C C . GLN A 1 217 ? 8.449 1.914 0.048 1.00 87.81 217 GLN A C 1
ATOM 1633 O O . GLN A 1 217 ? 8.365 0.754 -0.357 1.00 87.81 217 GLN A O 1
ATOM 1638 N N . ARG A 1 218 ? 9.636 2.490 0.295 1.00 88.56 218 ARG A N 1
ATOM 1639 C CA . ARG A 1 218 ? 10.905 1.761 0.179 1.00 88.56 218 ARG A CA 1
ATOM 1640 C C . ARG A 1 218 ? 10.936 0.533 1.080 1.00 88.56 218 ARG A C 1
ATOM 1642 O O . ARG A 1 218 ? 11.312 -0.522 0.590 1.00 88.56 218 ARG A O 1
ATOM 1649 N N . ARG A 1 219 ? 10.513 0.627 2.349 1.00 87.81 219 ARG A N 1
ATOM 1650 C CA . ARG A 1 219 ? 10.492 -0.531 3.270 1.00 87.81 219 ARG A CA 1
ATOM 1651 C C . ARG A 1 219 ? 9.580 -1.643 2.757 1.00 87.81 219 ARG A C 1
ATOM 1653 O O . ARG A 1 219 ? 9.984 -2.804 2.735 1.00 87.81 219 ARG A O 1
ATOM 1660 N N . VAL A 1 220 ? 8.381 -1.279 2.301 1.00 90.38 220 VAL A N 1
ATOM 1661 C CA . VAL A 1 220 ? 7.420 -2.228 1.719 1.00 90.38 220 VAL A CA 1
ATOM 1662 C C . VAL A 1 220 ? 8.016 -2.916 0.485 1.00 90.38 220 VAL A C 1
ATOM 1664 O O . VAL A 1 220 ? 7.998 -4.144 0.394 1.00 90.38 220 VAL A O 1
ATOM 1667 N N . ALA A 1 221 ? 8.610 -2.147 -0.432 1.00 92.06 221 ALA A N 1
ATOM 1668 C CA . ALA A 1 221 ? 9.264 -2.677 -1.627 1.00 92.06 221 ALA A CA 1
ATOM 1669 C C . ALA A 1 221 ? 10.443 -3.610 -1.295 1.00 92.06 221 ALA A C 1
ATOM 1671 O O . ALA A 1 221 ? 10.571 -4.665 -1.916 1.00 92.06 221 ALA A O 1
ATOM 1672 N N . THR A 1 222 ? 11.271 -3.262 -0.303 1.00 92.19 222 THR A N 1
ATOM 1673 C CA . THR A 1 222 ? 12.402 -4.089 0.146 1.00 92.19 222 THR A CA 1
ATOM 1674 C C . THR A 1 222 ? 11.942 -5.451 0.651 1.00 92.19 222 THR A C 1
ATOM 1676 O O . THR A 1 222 ? 12.506 -6.466 0.253 1.00 92.19 222 THR A O 1
ATOM 1679 N N . ILE A 1 223 ? 10.905 -5.495 1.494 1.00 92.25 223 ILE A N 1
ATOM 1680 C CA . ILE A 1 223 ? 10.394 -6.754 2.056 1.00 92.25 223 ILE A CA 1
ATOM 1681 C C . ILE A 1 223 ? 9.791 -7.641 0.969 1.00 92.25 223 ILE A C 1
ATOM 1683 O O . ILE A 1 223 ? 10.047 -8.844 0.956 1.00 92.25 223 ILE A O 1
ATOM 1687 N N . LEU A 1 224 ? 9.030 -7.058 0.036 1.00 91.62 224 LEU A N 1
ATOM 1688 C CA . LEU A 1 224 ? 8.494 -7.796 -1.108 1.00 91.62 224 LEU A CA 1
ATOM 1689 C C . LEU A 1 224 ? 9.621 -8.364 -1.977 1.00 91.62 224 LEU A C 1
ATOM 1691 O O . LEU A 1 224 ? 9.576 -9.532 -2.349 1.00 91.62 224 LEU A O 1
ATOM 1695 N N . LEU A 1 225 ? 10.654 -7.569 -2.267 1.00 92.56 225 LEU A N 1
ATOM 1696 C CA . LEU A 1 225 ? 11.805 -8.032 -3.039 1.00 92.56 225 LEU A CA 1
ATOM 1697 C C . LEU A 1 225 ? 12.561 -9.158 -2.323 1.00 92.56 225 LEU A C 1
ATOM 1699 O O . LEU A 1 225 ? 12.887 -10.163 -2.950 1.00 92.56 225 LEU A O 1
ATOM 1703 N N . TRP A 1 226 ? 12.828 -9.005 -1.025 1.00 91.31 226 TRP A N 1
ATOM 1704 C CA . TRP A 1 226 ? 13.509 -10.018 -0.219 1.00 91.31 226 TRP A CA 1
ATOM 1705 C C . TRP A 1 226 ? 12.756 -11.351 -0.232 1.00 91.31 226 TRP A C 1
ATOM 1707 O O . TRP A 1 226 ? 13.348 -12.399 -0.487 1.00 91.31 226 TRP A O 1
ATOM 1717 N N . ASP A 1 227 ? 11.441 -11.314 -0.030 1.00 89.00 227 ASP A N 1
ATOM 1718 C CA . ASP A 1 227 ? 10.599 -12.508 -0.060 1.00 89.00 227 ASP A CA 1
ATOM 1719 C C . ASP A 1 227 ? 10.585 -13.170 -1.455 1.00 89.00 227 ASP A C 1
ATOM 1721 O O . ASP A 1 227 ? 10.717 -14.391 -1.565 1.00 89.00 227 ASP A O 1
ATOM 1725 N N . LEU A 1 228 ? 10.548 -12.381 -2.534 1.00 88.06 228 LEU A N 1
ATOM 1726 C CA . LEU A 1 228 ? 10.650 -12.900 -3.902 1.00 88.06 228 LEU A CA 1
ATOM 1727 C C . LEU A 1 228 ? 12.016 -13.537 -4.207 1.00 88.06 228 LEU A C 1
ATOM 1729 O O . LEU A 1 228 ? 12.080 -14.541 -4.918 1.00 88.06 228 LEU A O 1
ATOM 1733 N N . ILE A 1 229 ? 13.110 -12.992 -3.667 1.00 87.31 229 ILE A N 1
ATOM 1734 C CA . ILE A 1 229 ? 14.446 -13.600 -3.780 1.00 87.31 229 ILE A CA 1
ATOM 1735 C C . ILE A 1 229 ? 14.470 -14.942 -3.044 1.00 87.31 229 ILE A C 1
ATOM 1737 O O . ILE A 1 229 ? 14.917 -15.948 -3.599 1.00 87.31 229 ILE A O 1
ATOM 1741 N N . ARG A 1 230 ? 13.937 -14.987 -1.817 1.00 84.50 230 ARG A N 1
ATOM 1742 C CA . ARG A 1 230 ? 13.857 -16.220 -1.019 1.00 84.50 230 ARG A CA 1
ATOM 1743 C C . ARG A 1 230 ? 13.044 -17.310 -1.693 1.00 84.50 230 ARG A C 1
ATOM 1745 O O . ARG A 1 230 ? 13.411 -18.480 -1.625 1.00 84.50 230 ARG A O 1
ATOM 1752 N N . LEU A 1 231 ? 11.980 -16.925 -2.383 1.00 80.75 231 LEU A N 1
ATOM 1753 C CA . LEU A 1 231 ? 11.173 -17.842 -3.169 1.00 80.75 231 LEU A CA 1
ATOM 1754 C C . LEU A 1 231 ? 11.980 -18.545 -4.271 1.00 80.75 231 LEU A C 1
ATOM 1756 O O . LEU A 1 231 ? 11.751 -19.723 -4.536 1.00 80.75 231 LEU A O 1
ATOM 1760 N N . GLY A 1 232 ? 12.936 -17.843 -4.884 1.00 77.56 232 GLY A N 1
ATOM 1761 C CA . GLY A 1 232 ? 13.885 -18.425 -5.833 1.00 77.56 232 GLY A CA 1
ATOM 1762 C C . GLY A 1 232 ? 14.867 -19.393 -5.174 1.00 77.56 232 GLY A C 1
ATOM 1763 O O . GLY A 1 232 ? 15.102 -20.477 -5.703 1.00 77.56 232 GLY A O 1
ATOM 1764 N N . LEU A 1 233 ? 15.390 -19.032 -3.998 1.00 78.88 233 LEU A N 1
ATOM 1765 C CA . LEU A 1 233 ? 16.346 -19.849 -3.237 1.00 78.88 233 LEU A CA 1
ATOM 1766 C C . LEU A 1 233 ? 15.733 -21.142 -2.683 1.00 78.88 233 LEU A C 1
ATOM 1768 O O . LEU A 1 233 ? 16.424 -22.145 -2.557 1.00 78.88 233 LEU A O 1
ATOM 1772 N N . GLY A 1 234 ? 14.438 -21.133 -2.357 1.00 72.75 234 GLY A N 1
ATOM 1773 C CA . GLY A 1 234 ? 13.725 -22.301 -1.833 1.00 72.75 234 GLY A CA 1
ATOM 1774 C C . GLY A 1 234 ? 13.382 -23.372 -2.877 1.00 72.75 234 GLY A C 1
ATOM 1775 O O . GLY A 1 234 ? 12.746 -24.371 -2.533 1.00 72.75 234 GLY A O 1
ATOM 1776 N N . ARG A 1 235 ? 13.741 -23.184 -4.155 1.00 69.38 235 ARG A N 1
ATOM 1777 C CA . ARG A 1 235 ? 13.450 -24.160 -5.217 1.00 69.38 235 ARG A CA 1
ATOM 1778 C C . ARG A 1 235 ? 14.385 -25.366 -5.116 1.00 69.38 235 ARG A C 1
ATOM 1780 O O . ARG A 1 235 ? 15.576 -25.235 -4.864 1.00 69.38 235 ARG A O 1
ATOM 1787 N N . ARG A 1 236 ? 13.828 -26.562 -5.334 1.00 59.09 236 ARG A N 1
ATOM 1788 C CA . ARG A 1 236 ? 14.584 -27.825 -5.319 1.00 59.09 236 ARG A CA 1
ATOM 1789 C C . ARG A 1 236 ? 15.575 -27.876 -6.487 1.00 59.09 236 ARG A C 1
ATOM 1791 O O . ARG A 1 236 ? 15.232 -27.462 -7.595 1.00 59.09 236 ARG A O 1
ATOM 1798 N N . SER A 1 237 ? 16.748 -28.463 -6.253 1.00 52.72 237 SER A N 1
ATOM 1799 C CA . SER A 1 237 ? 17.729 -28.785 -7.296 1.00 52.72 237 SER A CA 1
ATOM 1800 C C . SER A 1 237 ? 17.076 -29.581 -8.436 1.00 52.72 237 SER A C 1
ATOM 1802 O O . SER A 1 237 ? 16.358 -30.550 -8.179 1.00 52.72 237 SER A O 1
ATOM 1804 N N . GLY A 1 238 ? 17.290 -29.149 -9.684 1.00 54.66 238 GLY A N 1
ATOM 1805 C CA . GLY A 1 238 ? 16.684 -29.732 -10.892 1.00 54.66 238 GLY A CA 1
ATOM 1806 C C . GLY A 1 238 ? 15.388 -29.064 -11.380 1.00 54.66 238 GLY A C 1
ATOM 1807 O O . GLY A 1 238 ? 14.843 -29.470 -12.405 1.00 54.66 238 GLY A O 1
ATOM 1808 N N . ALA A 1 239 ? 14.878 -28.042 -10.682 1.00 60.12 239 ALA A N 1
ATOM 1809 C CA . ALA A 1 239 ? 13.775 -27.220 -11.180 1.00 60.12 239 ALA A CA 1
ATOM 1810 C C . ALA A 1 239 ? 14.208 -26.346 -12.376 1.00 60.12 239 ALA A C 1
ATOM 1812 O O . ALA A 1 239 ? 15.380 -26.004 -12.515 1.00 60.12 239 ALA A O 1
ATOM 1813 N N . ALA A 1 240 ? 13.248 -25.946 -13.222 1.00 63.38 240 ALA A N 1
ATOM 1814 C CA . ALA A 1 240 ? 13.493 -25.013 -14.325 1.00 63.38 240 ALA A CA 1
ATOM 1815 C C . ALA A 1 240 ? 14.232 -23.748 -13.848 1.00 63.38 240 ALA A C 1
ATOM 1817 O O . ALA A 1 240 ? 13.932 -23.248 -12.757 1.00 63.38 240 ALA A O 1
ATOM 1818 N N . GLU A 1 241 ? 15.146 -23.239 -14.688 1.00 77.25 241 GLU A N 1
ATOM 1819 C CA . GLU A 1 241 ? 15.987 -22.066 -14.409 1.00 77.25 241 GLU A CA 1
ATOM 1820 C C . GLU A 1 241 ? 15.177 -20.930 -13.773 1.00 77.25 241 GLU A C 1
ATOM 1822 O O . GLU A 1 241 ? 14.075 -20.611 -14.226 1.00 77.25 241 GLU A O 1
ATOM 1827 N N . PHE A 1 242 ? 15.717 -20.314 -12.722 1.00 83.19 242 PHE A N 1
ATOM 1828 C CA . PHE A 1 242 ? 15.085 -19.190 -12.039 1.00 83.19 242 PHE A CA 1
ATOM 1829 C C . PHE A 1 242 ? 15.987 -17.966 -12.135 1.00 83.19 242 PHE A C 1
ATOM 1831 O O . PHE A 1 242 ? 17.138 -18.028 -11.716 1.00 83.19 242 PHE A O 1
ATOM 1838 N N . THR A 1 243 ? 15.477 -16.852 -12.656 1.00 89.31 243 THR A N 1
ATOM 1839 C CA . THR A 1 243 ? 16.260 -15.619 -12.815 1.00 89.31 243 THR A CA 1
ATOM 1840 C C . THR A 1 243 ? 15.662 -14.476 -12.001 1.00 89.31 243 THR A C 1
ATOM 1842 O O . THR A 1 243 ? 14.516 -14.081 -12.207 1.00 89.31 243 THR A O 1
ATOM 1845 N N . CYS A 1 244 ? 16.465 -13.893 -11.118 1.00 91.06 244 CYS A N 1
ATOM 1846 C CA . CYS A 1 244 ? 16.174 -12.669 -10.382 1.00 91.06 244 CYS A CA 1
ATOM 1847 C C . CYS A 1 244 ? 16.750 -11.468 -11.143 1.00 91.06 244 CYS A C 1
ATOM 1849 O O . CYS A 1 244 ? 17.950 -11.199 -11.074 1.00 91.06 244 CYS A O 1
ATOM 1851 N N . LEU A 1 245 ? 15.905 -10.729 -11.861 1.00 92.94 245 LEU A N 1
ATOM 1852 C CA . LEU A 1 245 ? 16.277 -9.479 -12.517 1.00 92.94 245 LEU A CA 1
ATOM 1853 C C . LEU A 1 245 ? 15.906 -8.299 -11.620 1.00 92.94 245 LEU A C 1
ATOM 1855 O O . LEU A 1 245 ? 14.737 -7.973 -11.438 1.00 92.94 245 LEU A O 1
ATOM 1859 N N . ILE A 1 246 ? 16.912 -7.614 -11.094 1.00 92.06 246 ILE A N 1
ATOM 1860 C CA . ILE A 1 246 ? 16.729 -6.483 -10.192 1.00 92.06 246 ILE A CA 1
ATOM 1861 C C . ILE A 1 246 ? 17.121 -5.202 -10.926 1.00 92.06 246 ILE A C 1
ATOM 1863 O O . ILE A 1 246 ? 18.302 -4.891 -11.085 1.00 92.06 246 ILE A O 1
ATOM 1867 N N . ASN A 1 247 ? 16.115 -4.468 -11.408 1.00 90.06 247 ASN A N 1
ATOM 1868 C CA . ASN A 1 247 ? 16.297 -3.219 -12.140 1.00 90.06 247 ASN A CA 1
ATOM 1869 C C . ASN A 1 247 ? 16.210 -2.013 -11.189 1.00 90.06 247 ASN A C 1
ATOM 1871 O O . ASN A 1 247 ? 15.117 -1.510 -10.947 1.00 90.06 247 ASN A O 1
ATOM 1875 N N . GLY A 1 248 ? 17.351 -1.542 -10.683 1.00 87.00 248 GLY A N 1
ATOM 1876 C CA . GLY A 1 248 ? 17.429 -0.393 -9.776 1.00 87.00 248 GLY A CA 1
ATOM 1877 C C . GLY A 1 248 ? 17.456 -0.790 -8.300 1.00 87.00 248 GLY A C 1
ATOM 1878 O O . GLY A 1 248 ? 16.596 -0.368 -7.530 1.00 87.00 248 GLY A O 1
ATOM 1879 N N . ILE A 1 249 ? 18.438 -1.602 -7.894 1.00 85.56 249 ILE A N 1
ATOM 1880 C CA . ILE A 1 249 ? 18.609 -2.029 -6.490 1.00 85.56 249 ILE A CA 1
ATOM 1881 C C . ILE A 1 249 ? 18.807 -0.840 -5.532 1.00 85.56 249 ILE A C 1
ATOM 1883 O O . ILE A 1 249 ? 18.374 -0.891 -4.386 1.00 85.56 249 ILE A O 1
ATOM 1887 N N . GLU A 1 250 ? 19.375 0.267 -6.017 1.00 86.19 250 GLU A N 1
ATOM 1888 C CA . GLU A 1 250 ? 19.562 1.524 -5.282 1.00 86.19 250 GLU A CA 1
ATOM 1889 C C . GLU A 1 250 ? 18.250 2.243 -4.917 1.00 86.19 250 GLU A C 1
ATOM 1891 O O . GLU A 1 250 ? 18.251 3.206 -4.144 1.00 86.19 250 GLU A O 1
ATOM 1896 N N . ARG A 1 251 ? 17.128 1.834 -5.523 1.00 86.62 251 ARG A N 1
ATOM 1897 C CA . ARG A 1 251 ? 15.819 2.476 -5.333 1.00 86.62 251 ARG A CA 1
ATOM 1898 C C . ARG A 1 251 ? 15.058 1.895 -4.152 1.00 86.62 251 ARG A C 1
ATOM 1900 O O . ARG A 1 251 ? 14.253 2.603 -3.548 1.00 86.62 251 ARG A O 1
ATOM 1907 N N . VAL A 1 252 ? 15.321 0.637 -3.814 1.00 88.44 252 VAL A N 1
ATOM 1908 C CA . VAL A 1 252 ? 14.790 -0.025 -2.620 1.00 88.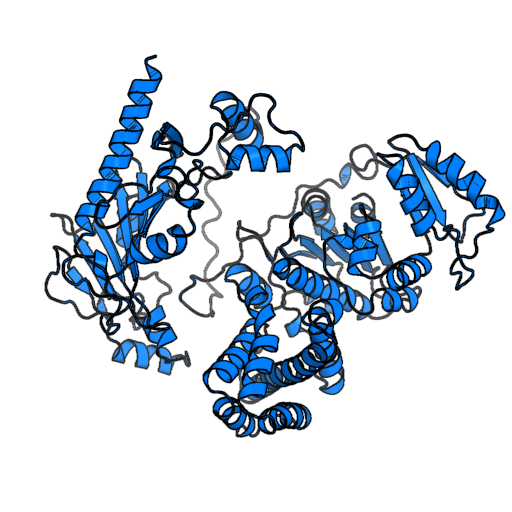44 252 VAL A CA 1
ATOM 1909 C C . VAL A 1 252 ? 15.752 0.152 -1.443 1.00 88.44 252 VAL A C 1
ATOM 1911 O O . VAL A 1 252 ? 16.868 0.642 -1.599 1.00 88.44 252 VAL A O 1
ATOM 1914 N N . GLY A 1 253 ? 15.304 -0.189 -0.237 1.00 86.19 253 GLY A N 1
ATOM 1915 C CA . GLY A 1 253 ? 16.170 -0.202 0.942 1.00 86.19 253 GLY A CA 1
ATOM 1916 C C . GLY A 1 253 ? 17.162 -1.371 0.941 1.00 86.19 253 GLY A C 1
ATOM 1917 O O . GLY A 1 253 ? 17.234 -2.154 -0.007 1.00 86.19 253 GLY A O 1
ATOM 1918 N N . LEU A 1 254 ? 17.913 -1.497 2.038 1.00 86.56 254 LEU A N 1
ATOM 1919 C CA . LEU A 1 254 ? 18.849 -2.600 2.252 1.00 86.56 254 LEU A CA 1
ATOM 1920 C C . LEU A 1 254 ? 18.100 -3.940 2.282 1.00 86.56 254 LEU A C 1
ATOM 1922 O O . LEU A 1 254 ? 17.372 -4.222 3.232 1.00 86.56 254 LEU A O 1
ATOM 1926 N N . VAL A 1 255 ? 18.328 -4.782 1.274 1.00 88.19 255 VAL A N 1
ATOM 1927 C CA . VAL A 1 255 ? 17.931 -6.192 1.309 1.00 88.19 255 VAL A CA 1
ATOM 1928 C C . VAL A 1 255 ? 18.940 -6.950 2.164 1.00 88.19 255 VAL A C 1
ATOM 1930 O O . VAL A 1 255 ? 20.126 -7.028 1.835 1.00 88.19 255 VAL A O 1
ATOM 1933 N N . GLU A 1 256 ? 18.472 -7.501 3.278 1.00 81.69 256 GLU A N 1
ATOM 1934 C CA . GLU A 1 256 ? 19.333 -8.198 4.225 1.00 81.69 256 GLU A CA 1
ATOM 1935 C C . GLU A 1 256 ? 19.982 -9.444 3.607 1.00 81.69 256 GLU A C 1
ATOM 1937 O O . GLU A 1 256 ? 19.348 -10.195 2.864 1.00 81.69 256 GLU A O 1
ATOM 1942 N N . ASN A 1 257 ? 21.259 -9.665 3.938 1.00 80.06 257 ASN A N 1
ATOM 1943 C CA . ASN A 1 257 ? 22.073 -10.798 3.487 1.00 80.06 257 ASN A CA 1
ATOM 1944 C C . ASN A 1 257 ? 22.205 -10.947 1.962 1.00 80.06 257 ASN A C 1
ATOM 1946 O O . ASN A 1 257 ? 22.616 -12.008 1.498 1.00 80.06 257 ASN A O 1
ATOM 1950 N N . LEU A 1 258 ? 21.928 -9.903 1.170 1.00 85.38 258 LEU A N 1
ATOM 1951 C CA . LEU A 1 258 ? 22.021 -9.989 -0.288 1.00 85.38 258 LEU A CA 1
ATOM 1952 C C . LEU A 1 258 ? 23.416 -10.435 -0.761 1.00 85.38 258 LEU A C 1
ATOM 1954 O O . LEU A 1 258 ? 23.508 -11.384 -1.528 1.00 85.38 258 LEU A O 1
ATOM 1958 N N . SER A 1 259 ? 24.504 -9.823 -0.279 1.00 81.75 259 SER A N 1
ATOM 1959 C CA . SER A 1 259 ? 25.876 -10.194 -0.685 1.00 81.75 259 SER A CA 1
ATOM 1960 C C . SER A 1 259 ? 26.209 -11.658 -0.386 1.00 81.75 259 SER A C 1
ATOM 1962 O O . SER A 1 259 ? 26.851 -12.334 -1.192 1.00 81.75 259 SER A O 1
ATOM 1964 N N . ARG A 1 260 ? 25.734 -12.158 0.757 1.00 81.94 260 ARG A N 1
ATOM 1965 C CA . ARG A 1 260 ? 25.873 -13.553 1.168 1.00 81.94 260 ARG A CA 1
ATOM 1966 C C . ARG A 1 260 ? 25.077 -14.480 0.253 1.00 81.94 260 ARG A C 1
ATOM 1968 O O . ARG A 1 260 ? 25.643 -15.439 -0.255 1.00 81.94 260 ARG A O 1
ATOM 1975 N N . VAL A 1 261 ? 23.810 -14.155 -0.012 1.00 84.56 261 VAL A N 1
ATOM 1976 C CA . VAL A 1 261 ? 22.956 -14.900 -0.950 1.00 84.56 261 VAL A CA 1
ATOM 1977 C C . VAL A 1 261 ? 23.635 -15.016 -2.311 1.00 84.56 261 VAL A C 1
ATOM 1979 O O . VAL A 1 261 ? 23.704 -16.107 -2.862 1.00 84.56 261 VAL A O 1
ATOM 1982 N N . LEU A 1 262 ? 24.190 -13.923 -2.834 1.00 84.50 262 LEU A N 1
ATOM 1983 C CA . LEU A 1 262 ? 24.853 -13.919 -4.137 1.00 84.50 262 LEU A CA 1
ATOM 1984 C C . LEU A 1 262 ? 26.078 -14.852 -4.187 1.00 84.50 262 LEU A C 1
ATOM 1986 O O . LEU A 1 262 ? 26.304 -15.470 -5.220 1.00 84.50 262 LEU A O 1
ATOM 1990 N N . HIS A 1 263 ? 26.838 -14.984 -3.093 1.00 78.31 263 HIS A N 1
ATOM 1991 C CA . HIS A 1 263 ? 27.991 -15.895 -3.014 1.00 78.31 263 HIS A CA 1
ATOM 1992 C C . HIS A 1 263 ? 27.605 -17.356 -2.764 1.00 78.31 263 HIS A C 1
ATOM 1994 O O . HIS A 1 263 ? 28.234 -18.262 -3.301 1.00 78.31 263 HIS A O 1
ATOM 2000 N N . GLU A 1 264 ? 26.611 -17.595 -1.908 1.00 77.00 264 GLU A N 1
ATOM 2001 C CA . GLU A 1 264 ? 26.194 -18.946 -1.513 1.00 77.00 264 GLU A CA 1
ATOM 2002 C C . GLU A 1 264 ? 25.310 -19.616 -2.571 1.00 77.00 264 GLU A C 1
ATOM 2004 O O . GLU A 1 264 ? 25.091 -20.828 -2.526 1.00 77.00 264 GLU A O 1
ATOM 2009 N N . THR A 1 265 ? 24.811 -18.845 -3.539 1.00 75.38 265 THR A N 1
ATOM 2010 C CA . THR A 1 265 ? 24.049 -19.391 -4.657 1.00 75.38 265 THR A CA 1
ATOM 2011 C C . THR A 1 265 ? 24.976 -20.205 -5.563 1.00 75.38 265 THR A C 1
ATOM 2013 O O . THR A 1 265 ? 25.758 -19.659 -6.336 1.00 75.38 265 THR A O 1
ATOM 2016 N N . GLY A 1 266 ? 24.897 -21.534 -5.452 1.00 65.81 266 GLY A N 1
ATOM 2017 C CA . GLY A 1 266 ? 25.628 -22.464 -6.315 1.00 65.81 266 GLY A CA 1
ATOM 2018 C C . GLY A 1 266 ? 25.125 -22.474 -7.766 1.00 65.81 266 GLY A C 1
ATOM 2019 O O . GLY A 1 266 ? 24.166 -21.790 -8.116 1.00 65.81 266 GLY A O 1
ATOM 2020 N N . GLN A 1 267 ? 25.746 -23.306 -8.610 1.00 65.31 267 GLN A N 1
ATOM 2021 C CA . GLN A 1 267 ? 25.428 -23.424 -10.048 1.00 65.31 267 GLN A CA 1
ATOM 2022 C C . GLN A 1 267 ? 23.957 -23.785 -10.334 1.00 65.31 267 GLN A C 1
ATOM 2024 O O . GLN A 1 267 ? 23.410 -23.362 -11.349 1.00 65.31 267 GLN A O 1
ATOM 2029 N N . ASP A 1 268 ? 23.310 -24.513 -9.418 1.00 65.50 268 ASP A N 1
ATOM 2030 C CA . ASP A 1 268 ? 21.907 -24.938 -9.531 1.00 65.50 268 ASP A CA 1
ATOM 2031 C C . ASP A 1 268 ? 20.906 -23.947 -8.903 1.00 65.50 268 ASP A C 1
ATOM 2033 O O . ASP A 1 268 ? 19.706 -24.222 -8.843 1.00 65.50 268 ASP A O 1
ATOM 2037 N N . GLY A 1 269 ? 21.388 -22.815 -8.382 1.00 73.56 269 GLY A N 1
ATOM 2038 C CA . GLY A 1 269 ? 20.566 -21.792 -7.743 1.00 73.56 269 GLY A CA 1
ATOM 2039 C C . GLY A 1 269 ? 20.058 -20.707 -8.705 1.00 73.56 269 GLY A C 1
ATOM 2040 O O . GLY A 1 269 ? 20.285 -20.765 -9.917 1.00 73.56 269 GLY A O 1
ATOM 2041 N N . PRO A 1 270 ? 19.332 -19.695 -8.194 1.00 81.31 270 PRO A N 1
ATOM 2042 C CA . PRO A 1 270 ? 18.814 -18.616 -9.024 1.00 81.31 270 PRO A CA 1
ATOM 2043 C C . PRO A 1 270 ? 19.922 -17.770 -9.668 1.00 81.31 270 PRO A C 1
ATOM 2045 O O . PRO A 1 270 ? 20.892 -17.372 -9.030 1.00 81.31 270 PRO A O 1
ATOM 2048 N N . ARG A 1 271 ? 19.741 -17.407 -10.939 1.00 87.12 271 ARG A N 1
ATOM 2049 C CA . ARG A 1 271 ? 20.616 -16.466 -11.645 1.00 87.12 271 ARG A CA 1
ATOM 2050 C C . ARG A 1 271 ? 20.250 -15.040 -11.274 1.00 87.12 271 ARG A C 1
ATOM 2052 O O . ARG A 1 271 ? 19.102 -14.635 -11.443 1.00 87.12 271 ARG A O 1
ATOM 2059 N N . PHE A 1 272 ? 21.221 -14.250 -10.838 1.00 89.12 272 PHE A N 1
ATOM 2060 C CA . PHE A 1 272 ? 21.001 -12.843 -10.514 1.00 89.12 272 PHE A CA 1
ATOM 2061 C C . PHE A 1 272 ? 21.468 -11.932 -11.648 1.00 89.12 272 PHE A C 1
ATOM 2063 O O . PHE A 1 272 ? 22.568 -12.073 -12.175 1.00 89.12 272 PHE A O 1
ATOM 2070 N N . VAL A 1 273 ? 20.621 -10.969 -12.006 1.00 90.75 273 VAL A N 1
ATOM 2071 C CA . VAL A 1 273 ? 20.944 -9.872 -12.920 1.00 90.75 273 VAL A CA 1
ATOM 2072 C C . VAL A 1 273 ? 20.637 -8.571 -12.195 1.00 90.75 273 VAL A C 1
ATOM 2074 O O . VAL A 1 273 ? 19.478 -8.170 -12.089 1.00 90.75 273 VAL A O 1
ATOM 2077 N N . LEU A 1 274 ? 21.677 -7.917 -11.687 1.00 89.56 274 LEU A N 1
ATOM 2078 C CA . LEU A 1 274 ? 21.571 -6.638 -10.990 1.00 89.56 274 LEU A CA 1
ATOM 2079 C C . LEU A 1 274 ? 21.892 -5.501 -11.962 1.00 89.56 274 LEU A C 1
ATOM 2081 O O . LEU A 1 274 ? 22.941 -5.504 -12.603 1.00 89.56 274 LEU A O 1
ATOM 2085 N N . ARG A 1 275 ? 21.002 -4.513 -12.063 1.00 87.81 275 ARG A N 1
ATOM 2086 C CA . ARG A 1 275 ? 21.252 -3.268 -12.796 1.00 87.81 275 ARG A CA 1
ATOM 2087 C C . ARG A 1 275 ? 21.139 -2.099 -11.829 1.00 87.81 275 ARG A C 1
ATOM 2089 O O . ARG A 1 275 ? 20.127 -1.973 -11.143 1.00 87.81 275 ARG A O 1
ATOM 2096 N N . THR A 1 276 ? 22.134 -1.222 -11.851 1.00 85.31 276 THR A N 1
ATOM 2097 C CA . THR A 1 276 ? 22.090 0.082 -11.188 1.00 85.31 276 THR A CA 1
ATOM 2098 C C . THR A 1 276 ? 22.365 1.191 -12.194 1.00 85.31 276 THR A C 1
ATOM 2100 O O . THR A 1 276 ? 23.136 0.997 -13.136 1.00 85.31 276 THR A O 1
ATOM 2103 N N . ALA A 1 277 ? 21.710 2.337 -12.020 1.00 79.94 277 ALA A N 1
ATOM 2104 C CA . ALA A 1 277 ? 22.041 3.563 -12.745 1.00 79.94 277 ALA A CA 1
ATOM 2105 C C . ALA A 1 277 ? 22.774 4.586 -11.860 1.00 79.94 277 ALA A C 1
ATOM 2107 O O . ALA A 1 277 ? 23.267 5.583 -12.379 1.00 79.94 277 ALA A O 1
ATOM 2108 N N . GLN A 1 278 ? 22.830 4.364 -10.539 1.00 79.88 278 GLN A N 1
ATOM 2109 C CA . GLN A 1 278 ? 23.410 5.294 -9.564 1.00 79.88 278 GLN A CA 1
ATOM 2110 C C . GLN A 1 278 ? 24.280 4.535 -8.539 1.00 79.88 278 GLN A C 1
ATOM 2112 O O . GLN A 1 278 ? 23.827 4.284 -7.417 1.00 79.88 278 GLN A O 1
ATOM 2117 N N . PRO A 1 279 ? 25.539 4.198 -8.881 1.00 78.19 279 PRO A N 1
ATOM 2118 C CA . PRO A 1 279 ? 26.449 3.481 -7.978 1.00 78.19 279 PRO A CA 1
ATOM 2119 C C . PRO A 1 279 ? 26.643 4.179 -6.622 1.00 78.19 279 PRO A C 1
ATOM 2121 O O . PRO A 1 279 ? 26.614 3.540 -5.574 1.00 78.19 279 PRO A O 1
ATOM 2124 N N . ALA A 1 280 ? 26.745 5.513 -6.615 1.00 79.44 280 ALA A N 1
ATOM 2125 C CA . ALA A 1 280 ? 26.870 6.293 -5.382 1.00 79.44 280 ALA A CA 1
ATOM 2126 C C . ALA A 1 280 ? 25.682 6.093 -4.419 1.00 79.44 280 ALA A C 1
ATOM 2128 O O . ALA A 1 280 ? 25.870 5.974 -3.210 1.00 79.44 280 ALA A O 1
ATOM 2129 N N . ARG A 1 281 ? 24.458 5.987 -4.952 1.00 82.81 281 ARG A N 1
ATOM 2130 C CA . ARG A 1 281 ? 23.253 5.741 -4.149 1.00 82.81 281 ARG A CA 1
ATOM 2131 C C . ARG A 1 281 ? 23.194 4.304 -3.638 1.00 82.81 281 ARG A C 1
ATOM 2133 O O . ARG A 1 281 ? 22.753 4.079 -2.515 1.00 82.81 281 ARG A O 1
ATOM 2140 N N . TRP A 1 282 ? 23.672 3.330 -4.417 1.00 84.94 282 TRP A N 1
ATOM 2141 C CA . TRP A 1 282 ? 23.860 1.968 -3.905 1.00 84.94 282 TRP A CA 1
ATOM 2142 C C . TRP A 1 282 ? 24.770 2.006 -2.670 1.00 84.94 282 TRP A C 1
ATOM 2144 O O . TRP A 1 282 ? 24.368 1.516 -1.612 1.00 84.94 282 TRP A O 1
ATOM 2154 N N . ARG A 1 283 ? 25.945 2.646 -2.762 1.00 82.75 283 ARG A N 1
ATOM 2155 C CA . ARG A 1 283 ? 26.883 2.795 -1.633 1.00 82.75 283 ARG A CA 1
ATOM 2156 C C . ARG A 1 283 ? 26.253 3.409 -0.398 1.00 82.75 283 ARG A C 1
ATOM 2158 O O . ARG A 1 283 ? 26.502 2.925 0.701 1.00 82.75 283 ARG A O 1
ATOM 2165 N N . GLU A 1 284 ? 25.430 4.433 -0.568 1.00 83.56 284 GLU A N 1
ATOM 2166 C CA . GLU A 1 284 ? 24.703 5.058 0.537 1.00 83.56 284 GLU A CA 1
ATOM 2167 C C . GLU A 1 284 ? 23.760 4.063 1.239 1.00 83.56 284 GLU A C 1
ATOM 2169 O O . GLU A 1 284 ? 23.734 3.983 2.467 1.00 83.56 284 GLU A O 1
ATOM 2174 N N . VAL A 1 285 ? 23.026 3.250 0.471 1.00 83.44 285 VAL A N 1
ATOM 2175 C CA . VAL A 1 285 ? 22.022 2.315 1.005 1.00 83.44 285 VAL A CA 1
ATOM 2176 C C . VAL A 1 285 ? 22.651 1.049 1.606 1.00 83.44 285 VAL A C 1
ATOM 2178 O O . VAL A 1 285 ? 22.279 0.628 2.708 1.00 83.44 285 VAL A O 1
ATOM 2181 N N . TYR A 1 286 ? 23.597 0.418 0.907 1.00 81.25 286 TYR A N 1
ATOM 2182 C CA . TYR A 1 286 ? 24.185 -0.870 1.313 1.00 81.25 286 TYR A CA 1
ATOM 2183 C C . TYR A 1 286 ? 25.494 -0.715 2.094 1.00 81.25 286 TYR A C 1
ATOM 2185 O O . TYR A 1 286 ? 25.868 -1.607 2.851 1.00 81.25 286 TYR A O 1
ATOM 2193 N N . GLY A 1 287 ? 26.167 0.427 1.968 1.00 80.75 287 GLY A N 1
ATOM 2194 C CA . GLY A 1 287 ? 27.526 0.633 2.457 1.00 80.75 287 GLY A CA 1
ATOM 2195 C C . GLY A 1 287 ? 28.574 0.111 1.473 1.00 80.75 287 GLY A C 1
ATOM 2196 O O . GLY A 1 287 ? 28.373 -0.900 0.796 1.00 80.75 287 GLY A O 1
ATOM 2197 N N . SER A 1 288 ? 29.734 0.771 1.438 1.00 76.19 288 SER A N 1
ATOM 2198 C CA . SER A 1 288 ? 30.812 0.467 0.484 1.00 76.19 288 SER A CA 1
ATOM 2199 C C . SER A 1 288 ? 31.299 -0.981 0.565 1.00 76.19 288 SER A C 1
ATOM 2201 O O . SER A 1 288 ? 31.607 -1.595 -0.448 1.00 76.19 288 SER A O 1
ATOM 2203 N N . ARG A 1 289 ? 31.335 -1.570 1.768 1.00 73.81 289 ARG A N 1
ATOM 2204 C CA . ARG A 1 289 ? 31.771 -2.963 1.944 1.00 73.81 289 ARG A CA 1
ATOM 2205 C C . ARG A 1 289 ? 30.791 -3.964 1.324 1.00 73.81 289 ARG A C 1
ATOM 2207 O O . ARG A 1 289 ? 31.222 -4.865 0.615 1.00 73.81 289 ARG A O 1
ATOM 2214 N N . ALA A 1 290 ? 29.493 -3.812 1.582 1.00 74.06 290 ALA A N 1
ATOM 2215 C CA . ALA A 1 290 ? 28.486 -4.750 1.087 1.00 74.06 290 ALA A CA 1
ATOM 2216 C C . ALA A 1 290 ? 28.279 -4.628 -0.429 1.00 74.06 290 ALA A C 1
ATOM 2218 O O . ALA A 1 290 ? 28.004 -5.629 -1.085 1.00 74.06 290 ALA A O 1
ATOM 2219 N N . GLU A 1 291 ? 28.437 -3.424 -0.993 1.00 76.81 291 GLU A N 1
ATOM 2220 C CA . GLU A 1 291 ? 28.492 -3.226 -2.446 1.00 76.81 291 GLU A CA 1
ATOM 2221 C C . GLU A 1 291 ? 29.659 -4.012 -3.056 1.00 76.81 291 GLU A C 1
ATOM 2223 O O . GLU A 1 291 ? 29.443 -4.806 -3.968 1.00 76.81 291 GLU A O 1
ATOM 2228 N N . VAL A 1 292 ? 30.876 -3.848 -2.526 1.00 73.31 292 VAL A N 1
ATOM 2229 C CA . VAL A 1 292 ? 32.070 -4.553 -3.022 1.00 73.31 292 VAL A CA 1
ATOM 2230 C C . VAL A 1 292 ? 31.905 -6.072 -2.925 1.00 73.31 292 VAL A C 1
ATOM 2232 O O . VAL A 1 292 ? 32.207 -6.778 -3.886 1.00 73.31 292 VAL A O 1
ATOM 2235 N N . GLU A 1 293 ? 31.374 -6.581 -1.810 1.00 75.75 293 GLU A N 1
ATOM 2236 C CA . GLU A 1 293 ? 31.074 -8.009 -1.643 1.00 75.75 293 GLU A CA 1
ATOM 2237 C C . GLU A 1 293 ? 29.985 -8.489 -2.627 1.00 75.75 293 GLU A C 1
ATOM 2239 O O . GLU A 1 293 ? 30.114 -9.541 -3.245 1.00 75.75 293 GLU A O 1
ATOM 2244 N N . ALA A 1 294 ? 28.908 -7.731 -2.841 1.00 78.69 294 ALA A N 1
ATOM 2245 C CA . ALA A 1 294 ? 27.894 -8.105 -3.831 1.00 78.69 294 ALA A CA 1
ATOM 2246 C C . ALA A 1 294 ? 28.472 -8.120 -5.257 1.00 78.69 294 ALA A C 1
ATOM 2248 O O . ALA A 1 294 ? 28.177 -9.018 -6.045 1.00 78.69 294 ALA A O 1
ATOM 2249 N N . MET A 1 295 ? 29.330 -7.151 -5.579 1.00 76.25 295 MET A N 1
ATOM 2250 C CA . MET A 1 295 ? 29.989 -7.050 -6.876 1.00 76.25 295 MET A CA 1
ATOM 2251 C C . MET A 1 295 ? 31.015 -8.152 -7.105 1.00 76.25 295 MET A C 1
ATOM 2253 O O . MET A 1 295 ? 31.171 -8.582 -8.250 1.00 76.25 295 MET A O 1
ATOM 2257 N N . SER A 1 296 ? 31.701 -8.634 -6.068 1.00 74.81 296 SER A N 1
ATOM 2258 C CA . SER A 1 296 ? 32.641 -9.751 -6.194 1.00 74.81 296 SER A CA 1
ATOM 2259 C C . SER A 1 296 ? 31.957 -11.076 -6.490 1.00 74.81 296 SER A C 1
ATOM 2261 O O . SER A 1 296 ? 32.519 -11.882 -7.221 1.00 74.81 296 SER A O 1
ATOM 2263 N N . ALA A 1 297 ? 30.730 -11.271 -6.003 1.00 79.06 297 ALA A N 1
ATOM 2264 C CA . ALA A 1 297 ? 29.930 -12.453 -6.318 1.00 79.06 297 ALA A CA 1
ATOM 2265 C C . ALA A 1 297 ? 29.478 -12.508 -7.791 1.00 79.06 297 ALA A C 1
ATOM 2267 O O . ALA A 1 297 ? 29.088 -13.562 -8.290 1.00 79.06 297 ALA A O 1
ATOM 2268 N N . MET A 1 298 ? 29.480 -11.372 -8.500 1.00 81.81 298 MET A N 1
ATOM 2269 C CA . MET A 1 298 ? 29.015 -11.297 -9.886 1.00 81.81 298 MET A CA 1
ATOM 2270 C C . MET A 1 298 ? 30.111 -11.737 -10.865 1.00 81.81 298 MET A C 1
ATOM 2272 O O . MET A 1 298 ? 31.053 -10.991 -11.136 1.00 81.81 298 MET A O 1
ATOM 2276 N N . ALA A 1 299 ? 29.929 -12.911 -11.475 1.00 80.69 299 ALA A N 1
ATOM 2277 C CA . ALA A 1 299 ? 30.865 -13.480 -12.454 1.00 80.69 299 ALA A CA 1
ATOM 2278 C C . ALA A 1 299 ? 31.003 -12.655 -13.752 1.00 80.69 299 ALA A C 1
ATOM 2280 O O . ALA A 1 299 ? 32.012 -12.748 -14.455 1.00 80.69 299 ALA A O 1
ATOM 2281 N N . CYS A 1 300 ? 29.988 -11.852 -14.090 1.00 85.12 300 CYS A N 1
ATOM 2282 C CA . CYS A 1 300 ? 29.957 -11.009 -15.281 1.00 85.12 300 CYS A CA 1
ATOM 2283 C C . CYS A 1 300 ? 29.455 -9.606 -14.933 1.00 85.12 300 CYS A C 1
ATOM 2285 O O . CYS A 1 300 ? 28.427 -9.437 -14.281 1.00 85.12 300 CYS A O 1
ATOM 2287 N N . ARG A 1 301 ? 30.163 -8.592 -15.429 1.00 85.31 301 ARG A N 1
ATOM 2288 C CA . ARG A 1 301 ? 29.870 -7.171 -15.250 1.00 85.31 301 ARG A CA 1
ATOM 2289 C C . ARG A 1 301 ? 29.749 -6.523 -16.621 1.00 85.31 301 ARG A C 1
ATOM 2291 O O . ARG A 1 301 ? 30.580 -6.749 -17.499 1.00 85.31 301 ARG A O 1
ATOM 2298 N N . VAL A 1 302 ? 28.701 -5.730 -16.810 1.00 85.62 302 VAL A N 1
ATOM 2299 C CA . VAL A 1 302 ? 28.423 -5.052 -18.079 1.00 85.62 302 VAL A CA 1
ATOM 2300 C C . VAL A 1 302 ? 28.295 -3.563 -17.817 1.00 85.62 302 VAL A C 1
ATOM 2302 O O . VAL A 1 302 ? 27.461 -3.147 -17.017 1.00 85.62 302 VAL A O 1
ATOM 2305 N N . VAL A 1 303 ? 29.108 -2.769 -18.507 1.00 84.19 303 VAL A N 1
ATOM 2306 C CA . VAL A 1 303 ? 29.096 -1.307 -18.417 1.00 84.19 303 VAL A CA 1
ATOM 2307 C C . VAL A 1 303 ? 28.642 -0.743 -19.754 1.00 84.19 303 VAL A C 1
ATOM 2309 O O . VAL A 1 303 ? 29.212 -1.052 -20.799 1.00 84.19 303 VAL A O 1
ATOM 2312 N N . GLN A 1 304 ? 27.582 0.059 -19.735 1.00 83.31 304 GLN A N 1
ATOM 2313 C CA . GLN A 1 304 ? 27.108 0.783 -20.915 1.00 83.31 304 GLN A CA 1
ATOM 2314 C C . GLN A 1 304 ? 27.837 2.122 -21.029 1.00 83.31 304 GLN A C 1
ATOM 2316 O O . GLN A 1 304 ? 28.333 2.633 -20.026 1.00 83.31 304 GLN A O 1
ATOM 2321 N N . ALA A 1 305 ? 27.899 2.683 -22.240 1.00 78.75 305 ALA A N 1
ATOM 2322 C CA . ALA A 1 305 ? 28.536 3.979 -22.467 1.00 78.75 305 ALA A CA 1
ATOM 2323 C C . ALA A 1 305 ? 28.004 5.044 -21.475 1.00 78.75 305 ALA A C 1
ATOM 2325 O O . ALA A 1 305 ? 26.789 5.285 -21.451 1.00 78.75 305 ALA A O 1
ATOM 2326 N N . PRO A 1 306 ? 28.873 5.653 -20.642 1.00 67.56 306 PRO A N 1
ATOM 2327 C CA . PRO A 1 306 ? 28.451 6.624 -19.640 1.00 67.56 306 PRO A CA 1
ATOM 2328 C C . PRO A 1 306 ? 27.928 7.899 -20.306 1.00 67.56 306 PRO A C 1
ATOM 2330 O O . PRO A 1 306 ? 28.386 8.308 -21.372 1.00 67.56 306 PRO A O 1
ATOM 2333 N N . SER A 1 307 ? 26.948 8.542 -19.670 1.00 65.31 307 SER A N 1
ATOM 2334 C CA . SER A 1 307 ? 26.376 9.800 -20.175 1.00 65.31 307 SER A CA 1
ATOM 2335 C C . SER A 1 307 ? 27.168 11.026 -19.700 1.00 65.31 307 SER A C 1
ATOM 2337 O O . SER A 1 307 ? 27.086 12.083 -20.327 1.00 65.31 307 SER A O 1
ATOM 2339 N N . ARG A 1 308 ? 27.917 10.913 -18.589 1.00 62.88 308 ARG A N 1
ATOM 2340 C CA . ARG A 1 308 ? 28.728 11.986 -17.990 1.00 62.88 308 ARG A CA 1
ATOM 2341 C C . ARG A 1 308 ? 30.117 11.469 -17.589 1.00 62.88 308 ARG A C 1
ATOM 2343 O O . ARG A 1 308 ? 30.251 10.347 -17.122 1.00 62.88 308 ARG A O 1
ATOM 2350 N N . ARG A 1 309 ? 31.145 12.328 -17.675 1.00 54.09 309 ARG A N 1
ATOM 2351 C CA . ARG A 1 309 ? 32.526 12.007 -17.235 1.00 54.09 309 ARG A CA 1
ATOM 2352 C C . ARG A 1 309 ? 32.654 11.718 -15.732 1.00 54.09 309 ARG A C 1
ATOM 2354 O O . ARG A 1 309 ? 33.550 10.984 -15.342 1.00 54.09 309 ARG A O 1
ATOM 2361 N N . ALA A 1 310 ? 31.781 12.288 -14.892 1.00 52.41 310 ALA A N 1
ATOM 2362 C CA . ALA A 1 310 ? 31.765 12.019 -13.447 1.00 52.41 310 ALA A CA 1
ATOM 2363 C C . ALA A 1 310 ? 31.475 10.540 -13.136 1.00 52.41 310 ALA A C 1
ATOM 2365 O O . ALA A 1 310 ? 31.979 10.013 -12.149 1.00 52.41 310 ALA A O 1
ATOM 2366 N N . ASP A 1 311 ? 30.747 9.865 -14.028 1.00 62.09 311 ASP A N 1
ATOM 2367 C CA . ASP A 1 311 ? 30.373 8.468 -13.862 1.00 62.09 311 ASP A CA 1
ATOM 2368 C C . ASP A 1 311 ? 31.590 7.535 -14.054 1.00 62.09 311 ASP A C 1
ATOM 2370 O O . ASP A 1 311 ? 31.620 6.443 -13.499 1.00 62.09 311 ASP A O 1
ATOM 2374 N N . GLU A 1 312 ? 32.631 7.954 -14.791 1.00 65.44 312 GLU A N 1
ATOM 2375 C CA . GLU A 1 312 ? 33.798 7.109 -15.104 1.00 65.44 312 GLU A CA 1
ATOM 2376 C C . GLU A 1 312 ? 34.571 6.672 -13.851 1.00 65.44 312 GLU A C 1
ATOM 2378 O O . GLU A 1 312 ? 34.943 5.504 -13.744 1.00 65.44 312 GLU A O 1
ATOM 2383 N N . ASN A 1 313 ? 34.798 7.578 -12.894 1.00 68.19 313 ASN A N 1
ATOM 2384 C CA . ASN A 1 313 ? 35.501 7.244 -11.650 1.00 68.19 313 ASN A CA 1
ATOM 2385 C C . ASN A 1 313 ? 34.653 6.324 -10.768 1.00 68.19 313 ASN A C 1
ATOM 2387 O O . ASN A 1 313 ? 35.148 5.288 -10.337 1.00 68.19 313 ASN A O 1
ATOM 2391 N N . ASP A 1 314 ? 33.366 6.639 -10.595 1.00 67.62 314 ASP A N 1
ATOM 2392 C CA . ASP A 1 314 ? 32.434 5.794 -9.844 1.00 67.62 314 ASP A CA 1
ATOM 2393 C C . ASP A 1 314 ? 32.335 4.381 -10.446 1.00 67.62 314 ASP A C 1
ATOM 2395 O O . ASP A 1 314 ? 32.260 3.398 -9.708 1.00 67.62 314 ASP A O 1
ATOM 2399 N N . PHE A 1 315 ? 32.382 4.254 -11.778 1.00 69.75 315 PHE A N 1
ATOM 2400 C CA . PHE A 1 315 ? 32.408 2.957 -12.456 1.00 69.75 315 PHE A CA 1
ATOM 2401 C C . PHE A 1 315 ? 33.729 2.215 -12.266 1.00 69.75 315 PHE A C 1
ATOM 2403 O O . PHE A 1 315 ? 33.710 1.007 -12.048 1.00 69.75 315 PHE A O 1
ATOM 2410 N N . MET A 1 316 ? 34.874 2.895 -12.337 1.00 69.62 316 MET A N 1
ATOM 2411 C CA . MET A 1 316 ? 36.171 2.260 -12.075 1.00 69.62 316 MET A CA 1
ATOM 2412 C C . MET A 1 316 ? 36.283 1.781 -10.625 1.00 69.62 316 MET A C 1
ATOM 2414 O O . MET A 1 316 ? 36.821 0.698 -10.383 1.00 69.62 316 MET A O 1
ATOM 2418 N N . ASP A 1 317 ? 35.734 2.545 -9.685 1.00 67.62 317 ASP A N 1
ATOM 2419 C CA . ASP A 1 317 ? 35.674 2.182 -8.273 1.00 67.62 317 ASP A CA 1
ATOM 2420 C C . ASP A 1 317 ? 34.755 0.975 -8.057 1.00 67.62 317 ASP A C 1
ATOM 2422 O O . ASP A 1 317 ? 35.151 0.006 -7.409 1.00 67.62 317 ASP A O 1
ATOM 2426 N N . MET A 1 318 ? 33.574 0.972 -8.685 1.00 67.06 318 MET A N 1
ATOM 2427 C CA . MET A 1 318 ? 32.625 -0.147 -8.643 1.00 67.06 318 MET A CA 1
ATOM 2428 C C . MET A 1 318 ? 33.173 -1.416 -9.320 1.00 67.06 318 MET A C 1
ATOM 2430 O O . MET A 1 318 ? 32.870 -2.538 -8.912 1.00 67.06 318 MET A O 1
ATOM 2434 N N . LEU A 1 319 ? 34.020 -1.260 -10.340 1.00 66.50 319 LEU A N 1
ATOM 2435 C CA . LEU A 1 319 ? 34.787 -2.346 -10.949 1.00 66.50 319 LEU A CA 1
ATOM 2436 C C . LEU A 1 319 ? 35.997 -2.770 -10.098 1.00 66.50 319 LEU A C 1
ATOM 2438 O O . LEU A 1 319 ? 36.764 -3.608 -10.554 1.00 66.50 319 LEU A O 1
ATOM 2442 N N . GLY A 1 320 ? 36.184 -2.222 -8.892 1.00 59.22 320 GLY A N 1
ATOM 2443 C CA . GLY A 1 320 ? 37.211 -2.641 -7.937 1.00 59.22 320 GLY A CA 1
ATOM 2444 C C . GLY A 1 320 ? 38.625 -2.129 -8.231 1.00 59.22 320 GLY A C 1
ATOM 2445 O O . GLY A 1 320 ? 39.591 -2.732 -7.767 1.00 59.22 320 GLY A O 1
ATOM 2446 N N . PHE A 1 321 ? 38.768 -1.036 -8.990 1.00 55.66 321 PHE A N 1
ATOM 2447 C CA . PHE A 1 321 ? 40.064 -0.438 -9.354 1.00 55.66 321 PHE A CA 1
ATOM 2448 C C . PHE A 1 321 ? 40.402 0.852 -8.579 1.00 55.66 321 PHE A C 1
ATOM 2450 O O . PHE A 1 321 ? 41.337 1.561 -8.962 1.00 55.66 321 PHE A O 1
ATOM 2457 N N . ALA A 1 322 ? 39.660 1.177 -7.515 1.00 47.56 322 ALA A N 1
ATOM 2458 C CA . ALA A 1 322 ? 39.920 2.354 -6.686 1.00 47.56 322 ALA A CA 1
ATOM 2459 C C . ALA A 1 322 ? 41.281 2.259 -5.970 1.00 47.56 322 ALA A C 1
ATOM 2461 O O . ALA A 1 322 ? 41.585 1.276 -5.287 1.00 47.56 322 ALA A O 1
ATOM 2462 N N . ASN A 1 323 ? 42.087 3.314 -6.105 1.00 47.62 323 ASN A N 1
ATOM 2463 C CA . ASN A 1 323 ? 43.301 3.540 -5.329 1.00 47.62 323 ASN A CA 1
ATOM 2464 C C . ASN A 1 323 ? 42.919 4.201 -4.000 1.00 47.62 323 ASN A C 1
ATOM 2466 O O . ASN A 1 323 ? 42.416 5.314 -4.034 1.00 47.62 323 ASN A O 1
ATOM 2470 N N . GLU A 1 324 ? 43.184 3.541 -2.868 1.00 41.41 324 GLU A N 1
ATOM 2471 C CA . GLU A 1 324 ? 43.823 4.104 -1.661 1.00 41.41 324 GLU A CA 1
ATOM 2472 C C . GLU A 1 324 ? 43.728 3.110 -0.484 1.00 41.41 324 GLU A C 1
ATOM 2474 O O . GLU A 1 324 ? 42.671 2.586 -0.150 1.00 41.41 324 GLU A O 1
ATOM 2479 N N . ALA A 1 325 ? 44.875 2.840 0.146 1.00 39.88 325 ALA A N 1
ATOM 2480 C CA . ALA A 1 325 ? 45.018 2.113 1.414 1.00 39.88 325 ALA A CA 1
ATOM 2481 C C . ALA A 1 325 ? 44.601 0.622 1.463 1.00 39.88 325 ALA A C 1
ATOM 2483 O O . ALA A 1 325 ? 43.903 0.182 2.370 1.00 39.88 325 ALA A O 1
ATOM 2484 N N . GLY A 1 326 ? 45.157 -0.203 0.569 1.00 45.06 326 GLY A N 1
ATOM 2485 C CA . GLY A 1 326 ? 45.762 -1.494 0.953 1.00 45.06 326 GLY A CA 1
ATOM 2486 C C . GLY A 1 326 ? 44.944 -2.552 1.719 1.00 45.06 326 GLY A C 1
ATOM 2487 O O . GLY A 1 326 ? 45.561 -3.466 2.268 1.00 45.06 326 GLY A O 1
ATOM 2488 N N . ARG A 1 327 ? 43.607 -2.512 1.776 1.00 39.91 327 ARG A N 1
ATOM 2489 C CA . ARG A 1 327 ? 42.815 -3.556 2.448 1.00 39.91 327 ARG A CA 1
ATOM 2490 C C . ARG A 1 327 ? 41.658 -4.079 1.596 1.00 39.91 327 ARG A C 1
ATOM 2492 O O . ARG A 1 327 ? 40.643 -3.427 1.417 1.00 39.91 327 ARG A O 1
ATOM 2499 N N . GLN A 1 328 ? 41.877 -5.337 1.203 1.00 42.19 328 GLN A N 1
ATOM 2500 C CA . GLN A 1 328 ? 40.981 -6.373 0.679 1.00 42.19 328 GLN A CA 1
ATOM 2501 C C . GLN A 1 328 ? 40.502 -6.233 -0.773 1.00 42.19 328 GLN A C 1
ATOM 2503 O O . GLN A 1 328 ? 39.612 -5.468 -1.118 1.00 42.19 328 GLN A O 1
ATOM 2508 N N . ARG A 1 329 ? 41.141 -7.064 -1.610 1.00 50.53 329 ARG A N 1
ATOM 2509 C CA . ARG A 1 329 ? 40.862 -7.317 -3.024 1.00 50.53 329 ARG A CA 1
ATOM 2510 C C . ARG A 1 329 ? 39.784 -8.389 -3.153 1.00 50.53 329 ARG A C 1
ATOM 2512 O O . ARG A 1 329 ? 39.995 -9.475 -2.611 1.00 50.53 329 ARG A O 1
ATOM 2519 N N . PRO A 1 330 ? 38.752 -8.167 -3.974 1.00 43.78 330 PRO A N 1
ATOM 2520 C CA . PRO A 1 330 ? 37.989 -9.289 -4.484 1.00 43.78 330 PRO A CA 1
ATOM 2521 C C . PRO A 1 330 ? 37.867 -9.209 -6.009 1.00 43.78 330 PRO A C 1
ATOM 2523 O O . PRO A 1 330 ? 36.774 -9.079 -6.549 1.00 43.78 330 PRO A O 1
ATOM 2526 N N . LEU A 1 331 ? 39.008 -9.266 -6.706 1.00 48.66 331 LEU A N 1
ATOM 2527 C CA . LEU A 1 331 ? 39.057 -9.428 -8.158 1.00 48.66 331 LEU A CA 1
ATOM 2528 C C . LEU A 1 331 ? 40.313 -10.189 -8.595 1.00 48.66 331 LEU A C 1
ATOM 2530 O O . LEU A 1 331 ? 41.435 -9.797 -8.277 1.00 48.66 331 LEU A O 1
ATOM 2534 N N . HIS A 1 332 ? 40.114 -11.224 -9.411 1.00 51.28 332 HIS A N 1
ATOM 2535 C CA . HIS A 1 332 ? 41.140 -11.926 -10.193 1.00 51.28 332 HIS A CA 1
ATOM 2536 C C . HIS A 1 332 ? 41.713 -11.077 -11.353 1.00 51.28 332 HIS A C 1
ATOM 2538 O O . HIS A 1 332 ? 42.214 -11.619 -12.335 1.00 51.28 332 HIS A O 1
ATOM 2544 N N . PHE A 1 333 ? 41.625 -9.744 -11.285 1.00 54.62 333 PHE A N 1
ATOM 2545 C CA . PHE A 1 333 ? 42.036 -8.852 -12.368 1.00 54.62 333 PHE A CA 1
ATOM 2546 C C . PHE A 1 333 ? 43.416 -8.245 -12.111 1.00 54.62 333 PHE A C 1
ATOM 2548 O O . PHE A 1 333 ? 43.711 -7.781 -11.012 1.00 54.62 333 PHE A O 1
ATOM 2555 N N . ASP A 1 334 ? 44.251 -8.227 -13.151 1.00 57.69 334 ASP A N 1
ATOM 2556 C CA . ASP A 1 334 ? 45.578 -7.616 -13.123 1.00 57.69 334 ASP A CA 1
ATOM 2557 C C . ASP A 1 334 ? 45.463 -6.077 -13.009 1.00 57.69 334 ASP A C 1
ATOM 2559 O O . ASP A 1 334 ? 44.953 -5.436 -13.939 1.00 57.69 334 ASP A O 1
ATOM 2563 N N . PRO A 1 335 ? 45.947 -5.460 -11.910 1.00 58.03 335 PRO A N 1
ATOM 2564 C CA . PRO A 1 335 ? 45.918 -4.010 -11.710 1.00 58.03 335 PRO A CA 1
ATOM 2565 C C . PRO A 1 335 ? 46.623 -3.224 -12.821 1.00 58.03 335 PRO A C 1
ATOM 2567 O O . PRO A 1 335 ? 46.267 -2.072 -13.074 1.00 58.03 335 PRO A O 1
ATOM 2570 N N . SER A 1 336 ? 47.579 -3.840 -13.531 1.00 61.97 336 SER A N 1
ATOM 2571 C CA . SER A 1 336 ? 48.289 -3.219 -14.659 1.00 61.97 336 SER A CA 1
ATOM 2572 C C . SER A 1 336 ? 47.347 -2.796 -15.798 1.00 61.97 336 SER A C 1
ATOM 2574 O O . SER A 1 336 ? 47.660 -1.900 -16.586 1.00 61.97 336 SER A O 1
ATOM 2576 N N . ARG A 1 337 ? 46.149 -3.394 -15.860 1.00 65.56 337 ARG A N 1
ATOM 2577 C CA . ARG A 1 337 ? 45.147 -3.158 -16.904 1.00 65.56 337 ARG A CA 1
ATOM 2578 C C . ARG A 1 337 ? 44.179 -2.020 -16.591 1.00 65.56 337 ARG A C 1
ATOM 2580 O O . ARG A 1 337 ? 43.424 -1.634 -17.481 1.00 65.56 337 ARG A O 1
ATOM 2587 N N . ALA A 1 338 ? 44.218 -1.434 -15.391 1.00 68.56 338 ALA A N 1
ATOM 2588 C CA . ALA A 1 338 ? 43.311 -0.352 -14.991 1.00 68.56 338 ALA A CA 1
ATOM 2589 C C . ALA A 1 338 ? 43.373 0.854 -15.951 1.00 68.56 338 ALA A C 1
ATOM 2591 O O . ALA A 1 338 ? 42.344 1.395 -16.355 1.00 68.56 338 ALA A O 1
ATOM 2592 N N . THR A 1 339 ? 44.576 1.234 -16.391 1.00 73.56 339 THR A N 1
ATOM 2593 C CA . THR A 1 339 ? 44.787 2.339 -17.344 1.00 73.56 339 THR A CA 1
ATOM 2594 C C . THR A 1 339 ? 44.250 2.022 -18.742 1.00 73.56 339 THR A C 1
ATOM 2596 O O . THR A 1 339 ? 43.774 2.913 -19.446 1.00 73.56 339 THR A O 1
ATOM 2599 N N . GLN A 1 340 ? 44.330 0.760 -19.175 1.00 76.12 340 GLN A N 1
ATOM 2600 C CA . GLN A 1 340 ? 43.743 0.323 -20.442 1.00 76.12 340 GLN A CA 1
ATOM 2601 C C . GLN A 1 340 ? 42.213 0.330 -20.349 1.00 76.12 340 GLN A C 1
ATOM 2603 O O . GLN A 1 340 ? 41.565 0.915 -21.208 1.00 76.12 340 GLN A O 1
ATOM 2608 N N . LEU A 1 341 ? 41.653 -0.195 -19.257 1.00 75.94 341 LEU A N 1
ATOM 2609 C CA . LEU A 1 341 ? 40.212 -0.236 -19.020 1.00 75.94 341 LEU A CA 1
ATOM 2610 C C . LEU A 1 341 ? 39.588 1.164 -18.954 1.00 75.94 341 LEU A C 1
ATOM 2612 O O . LEU A 1 341 ? 38.542 1.390 -19.550 1.00 75.94 341 LEU A O 1
ATOM 2616 N N . ARG A 1 342 ? 40.260 2.127 -18.306 1.00 77.06 342 ARG A N 1
ATOM 2617 C CA . ARG A 1 342 ? 39.843 3.542 -18.313 1.00 77.06 342 ARG A CA 1
ATOM 2618 C C . ARG A 1 342 ? 39.787 4.113 -19.726 1.00 77.06 342 ARG A C 1
ATOM 2620 O O . ARG A 1 342 ? 38.830 4.796 -20.075 1.00 77.06 342 ARG A O 1
ATOM 2627 N N . ARG A 1 343 ? 40.798 3.821 -20.552 1.00 79.12 343 ARG A N 1
ATOM 2628 C CA . ARG A 1 343 ? 40.821 4.261 -21.956 1.00 79.12 343 ARG A CA 1
ATOM 2629 C C . ARG A 1 343 ? 39.718 3.602 -22.778 1.00 79.12 343 ARG A C 1
ATOM 2631 O O . ARG A 1 343 ? 39.122 4.277 -23.609 1.00 79.12 343 ARG A O 1
ATOM 2638 N N . ASP A 1 344 ? 39.452 2.322 -22.550 1.00 80.00 344 ASP A N 1
ATOM 2639 C CA . ASP A 1 344 ? 38.407 1.578 -23.253 1.00 80.00 344 ASP A CA 1
ATOM 2640 C C . ASP A 1 344 ? 37.008 2.065 -22.848 1.00 80.00 344 ASP A C 1
ATOM 2642 O O . ASP A 1 344 ? 36.168 2.289 -23.718 1.00 80.00 344 ASP A O 1
ATOM 2646 N N . LEU A 1 345 ? 36.788 2.345 -21.558 1.00 79.81 345 LEU A N 1
ATOM 2647 C CA . LEU A 1 345 ? 35.556 2.943 -21.039 1.00 79.81 345 LEU A CA 1
ATOM 2648 C C . LEU A 1 345 ? 35.299 4.328 -21.649 1.00 79.81 345 LEU A C 1
ATOM 2650 O O . LEU A 1 345 ? 34.206 4.581 -22.151 1.00 79.81 345 LEU A O 1
ATOM 2654 N N . ALA A 1 346 ? 36.321 5.190 -21.681 1.00 79.00 346 ALA A N 1
ATOM 2655 C CA . ALA A 1 346 ? 36.238 6.529 -22.269 1.00 79.00 346 ALA A CA 1
ATOM 2656 C C . ALA A 1 346 ? 35.987 6.523 -23.792 1.00 79.00 346 ALA A C 1
ATOM 2658 O O . ALA A 1 346 ? 35.626 7.549 -24.368 1.00 79.00 346 ALA A O 1
ATOM 2659 N N . ARG A 1 347 ? 36.199 5.382 -24.463 1.00 81.62 347 ARG A N 1
ATOM 2660 C CA . ARG A 1 347 ? 35.961 5.198 -25.904 1.00 81.62 347 ARG A CA 1
ATOM 2661 C C . ARG A 1 347 ? 34.589 4.612 -26.229 1.00 81.62 347 ARG A C 1
ATOM 2663 O O . ARG A 1 347 ? 34.244 4.562 -27.409 1.00 81.62 347 ARG A O 1
ATOM 2670 N N . LEU A 1 348 ? 33.820 4.162 -25.235 1.00 83.25 348 LEU A N 1
ATOM 2671 C CA . LEU A 1 348 ? 32.486 3.618 -25.477 1.00 83.25 348 LEU A CA 1
ATOM 2672 C C . LEU A 1 348 ? 31.567 4.699 -26.050 1.00 83.25 348 LEU A C 1
ATOM 2674 O O . LEU A 1 348 ? 31.388 5.763 -25.461 1.00 83.25 348 LEU A O 1
ATOM 2678 N N . VAL A 1 349 ? 30.937 4.395 -27.183 1.00 83.44 349 VAL A N 1
ATOM 2679 C CA . VAL A 1 349 ? 29.916 5.260 -27.790 1.00 83.44 349 VAL A CA 1
ATOM 2680 C C . VAL A 1 349 ? 28.501 4.755 -27.481 1.00 83.44 349 VAL A C 1
ATOM 2682 O O . VAL A 1 349 ? 28.324 3.567 -27.189 1.00 83.44 349 VAL A O 1
ATOM 2685 N N . PRO A 1 350 ? 27.460 5.609 -27.561 1.00 82.06 350 PRO A N 1
ATOM 2686 C CA . PRO A 1 350 ? 26.078 5.176 -27.373 1.00 82.06 350 PRO A CA 1
ATOM 2687 C C . PRO A 1 350 ? 25.721 3.965 -28.246 1.00 82.06 350 PRO A C 1
ATOM 2689 O O . PRO A 1 350 ? 25.962 3.957 -29.452 1.00 82.06 350 PRO A O 1
ATOM 2692 N N . GLY A 1 351 ? 25.141 2.931 -27.632 1.00 79.31 351 GLY A N 1
ATOM 2693 C CA . GLY A 1 351 ? 24.849 1.657 -28.299 1.00 79.31 351 GLY A CA 1
ATOM 2694 C C . GLY A 1 351 ? 25.986 0.631 -28.244 1.00 79.31 351 GLY A C 1
ATOM 2695 O O . GLY A 1 351 ? 25.817 -0.473 -28.762 1.00 79.31 351 GLY A O 1
ATOM 2696 N N . GLN A 1 352 ? 27.110 0.953 -27.601 1.00 87.00 352 GLN A N 1
ATOM 2697 C CA . GLN A 1 352 ? 28.124 -0.013 -27.186 1.00 87.00 352 GLN A CA 1
ATOM 2698 C C . GLN A 1 352 ? 28.056 -0.290 -25.682 1.00 87.00 352 GLN A C 1
ATOM 2700 O O . GLN A 1 352 ? 27.580 0.518 -24.880 1.00 87.00 352 GLN A O 1
ATOM 2705 N N . GLN A 1 353 ? 28.568 -1.456 -25.313 1.00 87.19 353 GLN A N 1
ATOM 2706 C CA . GLN A 1 353 ? 28.772 -1.881 -23.940 1.00 87.19 353 GLN A CA 1
ATOM 2707 C C . GLN A 1 353 ? 30.110 -2.608 -23.823 1.00 87.19 353 GLN A C 1
ATOM 2709 O O . GLN A 1 353 ? 30.568 -3.258 -24.764 1.00 87.19 353 GLN A O 1
ATOM 2714 N N . MET A 1 354 ? 30.713 -2.517 -22.649 1.00 86.69 354 MET A N 1
ATOM 2715 C CA . MET A 1 354 ? 31.887 -3.278 -22.267 1.00 86.69 354 MET A CA 1
ATOM 2716 C C . MET A 1 354 ? 31.463 -4.418 -21.349 1.00 86.69 354 MET A C 1
ATOM 2718 O O . MET A 1 354 ? 30.765 -4.200 -20.359 1.00 86.69 354 MET A O 1
ATOM 2722 N N . VAL A 1 355 ? 31.889 -5.631 -21.678 1.00 86.06 355 VAL A N 1
ATOM 2723 C CA . VAL A 1 355 ? 31.651 -6.837 -20.890 1.00 86.06 355 VAL A CA 1
ATOM 2724 C C . VAL A 1 355 ? 32.961 -7.267 -20.251 1.00 86.06 355 VAL A C 1
ATOM 2726 O O . VAL A 1 355 ? 33.974 -7.432 -20.932 1.00 86.06 355 VAL A O 1
ATOM 2729 N N . VAL A 1 356 ? 32.925 -7.457 -18.938 1.00 79.75 356 VAL A N 1
ATOM 2730 C CA . VAL A 1 356 ? 34.038 -7.951 -18.131 1.00 79.75 356 VAL A CA 1
ATOM 2731 C C . VAL A 1 356 ? 33.548 -9.185 -17.387 1.00 79.75 356 VAL A C 1
ATOM 2733 O O . VAL A 1 356 ? 32.618 -9.094 -16.592 1.00 79.75 356 VAL A O 1
ATOM 2736 N N . ALA A 1 357 ? 34.160 -10.336 -17.636 1.00 81.00 357 ALA A N 1
ATOM 2737 C CA . ALA A 1 357 ? 33.815 -11.584 -16.964 1.00 81.00 357 ALA A CA 1
ATOM 2738 C C . ALA A 1 357 ? 35.080 -12.377 -16.642 1.00 81.00 357 ALA A C 1
ATOM 2740 O O . ALA A 1 357 ? 36.085 -12.236 -17.338 1.00 81.00 357 ALA A O 1
ATOM 2741 N N . GLU A 1 358 ? 35.025 -13.216 -15.610 1.00 71.00 358 GLU A N 1
ATOM 2742 C CA . GLU A 1 358 ? 36.176 -14.022 -15.169 1.00 71.00 358 GLU A CA 1
ATOM 2743 C C . GLU A 1 358 ? 36.665 -14.996 -16.247 1.00 71.00 358 GLU A C 1
ATOM 2745 O O . GLU A 1 358 ? 37.857 -15.259 -16.365 1.00 71.00 358 GLU A O 1
ATOM 2750 N N . SER A 1 359 ? 35.750 -15.486 -17.083 1.00 74.75 359 SER A N 1
ATOM 2751 C CA . SER A 1 359 ? 36.055 -16.390 -18.192 1.00 74.75 359 SER A CA 1
ATOM 2752 C C . SER A 1 359 ? 36.691 -15.699 -19.404 1.00 74.75 359 SER A C 1
ATOM 2754 O O . SER A 1 359 ? 37.033 -16.373 -20.375 1.00 74.75 359 SER A O 1
ATOM 2756 N N . LEU A 1 360 ? 36.796 -14.366 -19.410 1.00 77.06 360 LEU A N 1
ATOM 2757 C CA . LEU A 1 360 ? 37.332 -13.604 -20.535 1.00 77.06 360 LEU A CA 1
ATOM 2758 C C . LEU A 1 360 ? 38.776 -13.189 -20.261 1.00 77.06 360 LEU A C 1
ATOM 2760 O O . LEU A 1 360 ? 39.104 -12.654 -19.207 1.00 77.06 360 LEU A O 1
ATOM 2764 N N . ALA A 1 361 ? 39.637 -13.349 -21.269 1.00 74.06 361 ALA A N 1
ATOM 2765 C CA . ALA A 1 361 ? 41.039 -12.940 -21.187 1.00 74.06 361 ALA A CA 1
ATOM 2766 C C . ALA A 1 361 ? 41.224 -11.419 -21.016 1.00 74.06 361 ALA A C 1
ATOM 2768 O O . ALA A 1 361 ? 42.322 -10.976 -20.685 1.00 74.06 361 ALA A O 1
ATOM 2769 N N . GLY A 1 362 ? 40.184 -10.616 -21.247 1.00 72.38 362 GLY A N 1
ATOM 2770 C CA . GLY A 1 362 ? 40.172 -9.162 -21.114 1.00 72.38 362 GLY A CA 1
ATOM 2771 C C . GLY A 1 362 ? 38.772 -8.584 -21.362 1.00 72.38 362 GLY A C 1
ATOM 2772 O O . GLY A 1 362 ? 37.854 -9.337 -21.695 1.00 72.38 362 GLY A O 1
ATOM 2773 N N . PRO A 1 363 ? 38.589 -7.262 -21.192 1.00 78.88 363 PRO A N 1
ATOM 2774 C CA . PRO A 1 363 ? 37.323 -6.602 -21.493 1.00 78.88 363 PRO A CA 1
ATOM 2775 C C . PRO A 1 363 ? 36.970 -6.753 -22.977 1.00 78.88 363 PRO A C 1
ATOM 2777 O O . PRO A 1 363 ? 37.824 -6.599 -23.849 1.00 78.88 363 PRO A O 1
ATOM 2780 N N . VAL A 1 364 ? 35.699 -7.023 -23.265 1.00 86.50 364 VAL A N 1
ATOM 2781 C CA . VAL A 1 364 ? 35.180 -7.121 -24.634 1.00 86.50 364 VAL A CA 1
ATOM 2782 C C . VAL A 1 364 ? 34.198 -5.984 -24.872 1.00 86.50 364 VAL A C 1
ATOM 2784 O O . VAL A 1 364 ? 33.202 -5.864 -24.161 1.00 86.50 364 VAL A O 1
ATOM 2787 N N . ILE A 1 365 ? 34.456 -5.161 -25.888 1.00 87.19 365 ILE A N 1
ATOM 2788 C CA . ILE A 1 365 ? 33.513 -4.136 -26.340 1.00 87.19 365 ILE A CA 1
ATOM 2789 C C . ILE A 1 365 ? 32.597 -4.758 -27.391 1.00 87.19 365 ILE A C 1
ATOM 2791 O O . ILE A 1 365 ? 33.061 -5.320 -28.382 1.00 87.19 365 ILE A O 1
ATOM 2795 N N . CYS A 1 366 ? 31.289 -4.651 -27.187 1.00 87.75 366 CYS A N 1
ATOM 2796 C CA . CYS A 1 366 ? 30.293 -5.147 -28.125 1.00 87.75 366 CYS A CA 1
ATOM 2797 C C . CYS A 1 366 ? 29.126 -4.168 -28.279 1.00 87.75 366 CYS A C 1
ATOM 2799 O O . CYS A 1 366 ? 28.920 -3.264 -27.470 1.00 87.75 366 CYS A O 1
ATOM 2801 N N . THR A 1 367 ? 28.353 -4.329 -29.349 1.00 86.31 367 THR A N 1
ATOM 2802 C CA . THR A 1 367 ? 27.154 -3.521 -29.592 1.00 86.31 367 THR A CA 1
ATOM 2803 C C . THR A 1 367 ? 25.978 -4.043 -28.775 1.00 86.31 367 THR A C 1
ATOM 2805 O O . THR A 1 367 ? 25.696 -5.244 -28.770 1.00 86.31 367 THR A O 1
ATOM 2808 N N . THR A 1 368 ? 25.245 -3.144 -28.129 1.00 81.00 368 THR A N 1
ATOM 2809 C CA . THR A 1 368 ? 24.029 -3.475 -27.391 1.00 81.00 368 THR A CA 1
ATOM 2810 C C . THR A 1 368 ? 22.938 -3.938 -28.355 1.00 81.00 368 THR A C 1
ATOM 2812 O O . THR A 1 368 ? 22.595 -3.249 -29.318 1.00 81.00 368 THR A O 1
ATOM 2815 N N . ARG A 1 369 ? 22.341 -5.103 -28.084 1.00 73.94 369 ARG A N 1
ATOM 2816 C CA . ARG A 1 369 ? 21.185 -5.585 -28.849 1.00 73.94 369 ARG A CA 1
ATOM 2817 C C . ARG A 1 369 ? 19.933 -4.815 -28.456 1.00 73.94 369 ARG A C 1
ATOM 2819 O O . ARG A 1 369 ? 19.515 -4.854 -27.299 1.00 73.94 369 ARG A O 1
ATOM 2826 N N . SER A 1 370 ? 19.307 -4.156 -29.430 1.00 77.94 370 SER A N 1
ATOM 2827 C CA . SER A 1 370 ? 17.981 -3.574 -29.240 1.00 77.94 370 SER A CA 1
ATOM 2828 C C . SER A 1 370 ? 16.912 -4.647 -29.471 1.00 77.94 370 SER A C 1
ATOM 2830 O O . SER A 1 370 ? 16.754 -5.093 -30.607 1.00 77.94 370 SER A O 1
ATOM 2832 N N . PRO A 1 371 ? 16.134 -5.036 -28.451 1.00 70.81 371 PRO A N 1
ATOM 2833 C CA . PRO A 1 371 ? 15.041 -6.004 -28.607 1.00 70.81 371 PRO A CA 1
ATOM 2834 C C . PRO A 1 371 ? 13.946 -5.541 -29.580 1.00 70.81 371 PRO A C 1
ATOM 2836 O O . PRO A 1 371 ? 13.223 -6.370 -30.113 1.00 70.81 371 PRO A O 1
ATOM 2839 N N . LEU A 1 372 ? 13.850 -4.235 -29.854 1.00 75.88 372 LEU A N 1
ATOM 2840 C CA . LEU A 1 372 ? 12.917 -3.667 -30.836 1.00 75.88 372 LEU A CA 1
ATOM 2841 C C . LEU A 1 372 ? 13.388 -3.834 -32.289 1.00 75.88 372 LEU A C 1
ATOM 2843 O O . LEU A 1 372 ? 12.614 -3.610 -33.213 1.00 75.88 372 LEU A O 1
ATOM 2847 N N . ARG A 1 373 ? 14.669 -4.155 -32.505 1.00 77.31 373 ARG A N 1
ATOM 2848 C CA . ARG A 1 373 ? 15.279 -4.299 -33.839 1.00 77.31 373 ARG A CA 1
ATOM 2849 C C . ARG A 1 373 ? 15.833 -5.700 -34.092 1.00 77.31 373 ARG A C 1
ATOM 2851 O O . ARG A 1 373 ? 16.181 -6.023 -35.224 1.00 77.31 373 ARG A O 1
ATOM 2858 N N . ASP A 1 374 ? 15.948 -6.515 -33.050 1.00 81.69 374 ASP A N 1
ATOM 2859 C CA . ASP A 1 374 ? 16.459 -7.875 -33.139 1.00 81.69 374 ASP A CA 1
ATOM 2860 C C . ASP A 1 374 ? 15.397 -8.799 -33.754 1.00 81.69 374 ASP A C 1
ATOM 2862 O O . ASP A 1 374 ? 14.318 -8.989 -33.191 1.00 81.69 374 ASP A O 1
ATOM 2866 N N . ARG A 1 375 ? 15.712 -9.394 -34.911 1.00 84.06 375 ARG A N 1
ATOM 2867 C CA . ARG A 1 375 ? 14.803 -10.282 -35.656 1.00 84.06 375 ARG A CA 1
ATOM 2868 C C . ARG A 1 375 ? 14.329 -11.486 -34.836 1.00 84.06 375 ARG A C 1
ATOM 2870 O O . ARG A 1 375 ? 13.253 -12.001 -35.116 1.00 84.06 375 ARG A O 1
ATOM 2877 N N . HIS A 1 376 ? 15.107 -11.929 -33.847 1.00 85.25 376 HIS A N 1
ATOM 2878 C CA . HIS A 1 376 ? 14.734 -13.030 -32.962 1.00 85.25 376 HIS A CA 1
ATOM 2879 C C . HIS A 1 376 ? 13.755 -12.594 -31.862 1.00 85.25 376 HIS A C 1
ATOM 2881 O O . HIS A 1 376 ? 12.896 -13.374 -31.457 1.00 85.25 376 HIS A O 1
ATOM 2887 N N . LEU A 1 377 ? 13.868 -11.348 -31.386 1.00 84.25 377 LEU A N 1
ATOM 2888 C CA . LEU A 1 377 ? 13.113 -10.847 -30.231 1.00 84.25 377 LEU A CA 1
ATOM 2889 C C . LEU A 1 377 ? 11.834 -10.108 -30.614 1.00 84.25 377 LEU A C 1
ATOM 2891 O O . LEU A 1 377 ? 10.869 -10.153 -29.857 1.00 84.25 377 LEU A O 1
ATOM 2895 N N . VAL A 1 378 ? 11.799 -9.464 -31.783 1.00 83.94 378 VAL A N 1
ATOM 2896 C CA . VAL A 1 378 ? 10.622 -8.726 -32.269 1.00 83.94 378 VAL A CA 1
ATOM 2897 C C . VAL A 1 378 ? 9.346 -9.585 -32.283 1.00 83.94 378 VAL A C 1
ATOM 2899 O O . VAL A 1 378 ? 8.331 -9.103 -31.782 1.00 83.94 378 VAL A O 1
ATOM 2902 N N . PRO A 1 379 ? 9.358 -10.858 -32.737 1.00 84.94 379 PRO A N 1
ATOM 2903 C CA . PRO A 1 379 ? 8.169 -11.716 -32.682 1.00 84.94 379 PRO A CA 1
ATOM 2904 C C . PRO A 1 379 ? 7.663 -12.013 -31.261 1.00 84.94 379 PRO A C 1
ATOM 2906 O O . PRO A 1 379 ? 6.521 -12.428 -31.090 1.00 84.94 379 PRO A O 1
ATOM 2909 N N . ARG A 1 380 ? 8.501 -11.811 -30.237 1.00 86.31 380 ARG A N 1
ATOM 2910 C CA . ARG A 1 380 ? 8.170 -12.020 -28.820 1.00 86.31 380 ARG A CA 1
ATOM 2911 C C . ARG A 1 380 ? 7.647 -10.747 -28.139 1.00 86.31 380 ARG A C 1
ATOM 2913 O O . ARG A 1 380 ? 7.387 -10.754 -26.942 1.00 86.31 380 ARG A O 1
ATOM 2920 N N . LEU A 1 381 ? 7.482 -9.641 -28.861 1.00 84.62 381 LEU A N 1
ATOM 2921 C CA . LEU A 1 381 ? 6.868 -8.419 -28.333 1.00 84.62 381 LEU A CA 1
ATOM 2922 C C . LEU A 1 381 ? 5.342 -8.506 -28.462 1.00 84.62 381 LEU A C 1
ATOM 2924 O O . LEU A 1 381 ? 4.741 -7.916 -29.357 1.00 84.62 381 LEU A O 1
ATOM 2928 N N . LEU A 1 382 ? 4.723 -9.289 -27.579 1.00 82.50 382 LEU A N 1
ATOM 2929 C CA . LEU A 1 382 ? 3.269 -9.467 -27.526 1.00 82.50 382 LEU A CA 1
ATOM 2930 C C . LEU A 1 382 ? 2.601 -8.407 -26.627 1.00 82.50 382 LEU A C 1
ATOM 2932 O O . LEU A 1 382 ? 3.261 -7.888 -25.720 1.00 82.50 382 LEU A O 1
ATOM 2936 N N . PRO A 1 383 ? 1.301 -8.100 -26.830 1.00 80.69 383 PRO A N 1
ATOM 2937 C CA . PRO A 1 383 ? 0.550 -7.198 -25.958 1.00 80.69 383 PRO A CA 1
ATOM 2938 C C . PRO A 1 383 ? 0.631 -7.613 -24.482 1.00 80.69 383 PRO A C 1
ATOM 2940 O O . PRO A 1 383 ? 0.635 -8.812 -24.192 1.00 80.69 383 PRO A O 1
ATOM 2943 N N . PRO A 1 384 ? 0.698 -6.655 -23.542 1.00 86.50 384 PRO A N 1
ATOM 2944 C CA . PRO A 1 384 ? 0.817 -6.972 -22.128 1.00 86.50 384 PRO A CA 1
ATOM 2945 C C . PRO A 1 384 ? -0.406 -7.728 -21.611 1.00 86.50 384 PRO A C 1
ATOM 2947 O O . PRO A 1 384 ? -1.524 -7.533 -22.084 1.00 86.50 384 PRO A O 1
ATOM 2950 N N . VAL A 1 385 ? -0.183 -8.559 -20.596 1.00 87.06 385 VAL A N 1
ATOM 2951 C CA . VAL A 1 385 ? -1.262 -9.289 -19.921 1.00 87.06 385 VAL A CA 1
ATOM 2952 C C . VAL A 1 385 ? -2.197 -8.301 -19.228 1.00 87.06 385 VAL A C 1
ATOM 2954 O O . VAL A 1 385 ? -1.742 -7.392 -18.528 1.00 87.06 385 VAL A O 1
ATOM 2957 N N . THR A 1 386 ? -3.502 -8.499 -19.391 1.00 85.50 386 THR A N 1
ATOM 2958 C CA . THR A 1 386 ? -4.533 -7.779 -18.641 1.00 85.50 386 THR A CA 1
ATOM 2959 C C . THR A 1 386 ? -4.638 -8.355 -17.233 1.00 85.50 386 THR A C 1
ATOM 2961 O O . THR A 1 386 ? -4.768 -9.566 -17.061 1.00 85.50 386 THR A O 1
ATOM 2964 N N . VAL A 1 387 ? -4.559 -7.488 -16.226 1.00 82.50 387 VAL A N 1
ATOM 2965 C CA . VAL A 1 387 ? -4.724 -7.845 -14.814 1.00 82.50 387 VAL A CA 1
ATOM 2966 C C . VAL A 1 387 ? -5.923 -7.071 -14.302 1.00 82.50 387 VAL A C 1
ATOM 2968 O O . VAL A 1 387 ? -5.965 -5.850 -14.452 1.00 82.50 387 VAL A O 1
ATOM 2971 N N . ASP A 1 388 ? -6.883 -7.784 -13.725 1.00 74.88 388 ASP A N 1
ATOM 2972 C CA . ASP A 1 388 ? -8.070 -7.159 -13.160 1.00 74.88 388 ASP A CA 1
ATOM 2973 C C . ASP A 1 388 ? -7.692 -6.322 -11.925 1.00 74.88 388 ASP A C 1
ATOM 2975 O O . ASP A 1 388 ? -6.776 -6.701 -11.181 1.00 74.88 388 ASP A O 1
ATOM 2979 N N . PRO A 1 389 ? -8.362 -5.180 -11.692 1.00 77.25 389 PRO A N 1
ATOM 2980 C CA . PRO A 1 389 ? -8.227 -4.446 -10.443 1.00 77.25 389 PRO A CA 1
ATOM 2981 C C . PRO A 1 389 ? -8.509 -5.358 -9.250 1.00 77.25 389 PRO A C 1
ATOM 2983 O O . PRO A 1 389 ? -9.407 -6.201 -9.303 1.00 77.25 389 PRO A O 1
ATOM 2986 N N . LEU A 1 390 ? -7.750 -5.186 -8.167 1.00 69.06 390 LEU A N 1
ATOM 2987 C CA . LEU A 1 390 ? -8.079 -5.859 -6.921 1.00 69.06 390 LEU A CA 1
ATOM 2988 C C . LEU A 1 390 ? -9.458 -5.396 -6.473 1.00 69.06 390 LEU A C 1
ATOM 2990 O O . LEU A 1 390 ? -9.718 -4.197 -6.377 1.00 69.06 390 LEU A O 1
ATOM 2994 N N . ASP A 1 391 ? -10.310 -6.361 -6.155 1.00 58.38 391 ASP A N 1
ATOM 2995 C CA . ASP A 1 391 ? -11.491 -6.102 -5.353 1.00 58.38 391 ASP A CA 1
ATOM 2996 C C . ASP A 1 391 ? -10.997 -5.723 -3.955 1.00 58.38 391 ASP A C 1
ATOM 2998 O O . ASP A 1 391 ? -10.628 -6.576 -3.144 1.00 58.38 391 ASP A O 1
ATOM 3002 N N . LEU A 1 392 ? -10.873 -4.419 -3.707 1.00 50.53 392 LEU A N 1
ATOM 3003 C CA . LEU A 1 392 ? -10.392 -3.898 -2.430 1.00 50.53 392 LEU A CA 1
ATOM 3004 C C . LEU A 1 392 ? -11.388 -4.150 -1.297 1.00 50.53 392 LEU A C 1
ATOM 3006 O O . LEU A 1 392 ? -11.075 -3.842 -0.145 1.00 50.53 392 LEU A O 1
ATOM 3010 N N . GLY A 1 393 ? -12.565 -4.706 -1.615 1.00 40.06 393 GLY A N 1
ATOM 3011 C CA . GLY A 1 393 ? -13.752 -4.514 -0.813 1.00 40.06 393 GLY A CA 1
ATOM 3012 C C . GLY A 1 393 ? -14.066 -3.022 -0.734 1.00 40.06 393 GLY A C 1
ATOM 3013 O O . GLY A 1 393 ? -13.186 -2.155 -0.762 1.00 40.06 393 GLY A O 1
ATOM 3014 N N . ASP A 1 394 ? -15.333 -2.672 -0.589 1.00 29.00 394 ASP A N 1
ATOM 3015 C CA . ASP A 1 394 ? -15.597 -1.375 0.014 1.00 29.00 394 ASP A CA 1
ATOM 3016 C C . ASP A 1 394 ? -14.848 -1.313 1.362 1.00 29.00 394 ASP A C 1
ATOM 3018 O O . ASP A 1 394 ? -14.837 -2.302 2.103 1.00 29.00 394 ASP A O 1
ATOM 3022 N N . PRO A 1 395 ? -14.245 -0.174 1.749 1.00 29.19 395 PRO A N 1
ATOM 3023 C CA . PRO A 1 395 ? -13.619 -0.019 3.066 1.00 29.19 395 PRO A CA 1
ATOM 3024 C C . PRO A 1 395 ? -14.598 -0.276 4.234 1.00 29.19 395 PRO A C 1
ATOM 3026 O O . PRO A 1 395 ? -14.178 -0.375 5.387 1.00 29.19 395 PRO A O 1
ATOM 3029 N N . CYS A 1 396 ? -15.891 -0.450 3.942 1.00 23.67 396 CYS A N 1
ATOM 3030 C CA . CYS A 1 396 ? -16.849 -1.155 4.781 1.00 23.67 396 CYS A CA 1
ATOM 3031 C C . CYS A 1 396 ? -16.959 -2.643 4.381 1.00 23.67 396 CYS A C 1
ATOM 3033 O O . CYS A 1 396 ? -17.762 -2.979 3.519 1.00 23.67 396 CYS A O 1
ATOM 3035 N N . MET A 1 397 ? -16.244 -3.506 5.119 1.00 25.19 397 MET A N 1
ATOM 3036 C CA . MET A 1 397 ? -16.550 -4.921 5.450 1.00 25.19 397 MET A CA 1
ATOM 3037 C C . MET A 1 397 ? -15.558 -6.020 4.977 1.00 25.19 397 MET A C 1
ATOM 3039 O O . MET A 1 397 ? -14.973 -5.940 3.902 1.00 25.19 397 MET A O 1
ATOM 3043 N N . PRO A 1 398 ? -15.349 -7.077 5.805 1.00 24.55 398 PRO A N 1
ATOM 3044 C CA . PRO A 1 398 ? -14.416 -8.187 5.559 1.00 24.55 398 PRO A CA 1
ATOM 3045 C C . PRO A 1 398 ? -14.998 -9.304 4.655 1.00 24.55 398 PRO A C 1
ATOM 3047 O O . PRO A 1 398 ? -16.216 -9.396 4.497 1.00 24.55 398 PRO A O 1
ATOM 3050 N N . PRO A 1 399 ? -14.152 -10.197 4.087 1.00 29.73 399 PRO A N 1
ATOM 3051 C CA . PRO A 1 399 ? -14.515 -11.013 2.928 1.00 29.73 399 PRO A CA 1
ATOM 3052 C C . PRO A 1 399 ? -15.107 -12.386 3.280 1.00 29.73 399 PRO A C 1
ATOM 3054 O O . PRO A 1 399 ? -14.647 -13.043 4.215 1.00 29.73 399 PRO A O 1
ATOM 3057 N N . ARG A 1 400 ? -16.075 -12.818 2.451 1.00 27.80 400 ARG A N 1
ATOM 3058 C CA . ARG A 1 400 ? -16.441 -14.184 1.976 1.00 27.80 400 ARG A CA 1
ATOM 3059 C C . ARG A 1 400 ? -17.935 -14.146 1.605 1.00 27.80 400 ARG A C 1
ATOM 3061 O O . ARG A 1 400 ? -18.728 -13.647 2.387 1.00 27.80 400 ARG A O 1
ATOM 3068 N N . THR A 1 401 ? -18.428 -14.589 0.452 1.00 26.83 401 THR A N 1
ATOM 3069 C CA . THR A 1 401 ? -18.068 -15.693 -0.452 1.00 26.83 401 THR A CA 1
ATOM 3070 C C . THR A 1 401 ? -18.872 -15.490 -1.741 1.00 26.83 401 THR A C 1
ATOM 3072 O O . THR A 1 401 ? -20.089 -15.381 -1.645 1.00 26.83 401 THR A O 1
ATOM 3075 N N . LEU A 1 402 ? -18.255 -15.543 -2.924 1.00 25.12 402 LEU A N 1
ATOM 3076 C CA . LEU A 1 402 ? -18.983 -15.773 -4.181 1.00 25.12 402 LEU A CA 1
ATOM 3077 C C . LEU A 1 402 ? -18.217 -16.782 -5.047 1.00 25.12 402 LEU A C 1
ATOM 3079 O O . LEU A 1 402 ? -17.346 -16.449 -5.845 1.00 25.12 402 LEU A O 1
ATOM 3083 N N . ARG A 1 403 ? -18.560 -18.058 -4.858 1.00 27.12 403 ARG A N 1
ATOM 3084 C CA . ARG A 1 403 ? -18.573 -19.052 -5.934 1.00 27.12 403 ARG A CA 1
ATOM 3085 C C . ARG A 1 403 ? -20.039 -19.294 -6.282 1.00 27.12 403 ARG A C 1
ATOM 3087 O O . ARG A 1 403 ? -20.849 -19.453 -5.377 1.00 27.12 403 ARG A O 1
ATOM 3094 N N . ALA A 1 404 ? -20.286 -19.411 -7.583 1.00 27.44 404 ALA A N 1
ATOM 3095 C CA . ALA A 1 404 ? -21.535 -19.772 -8.252 1.00 27.44 404 ALA A CA 1
ATOM 3096 C C . ALA A 1 404 ? -22.555 -18.638 -8.452 1.00 27.44 404 ALA A C 1
ATOM 3098 O O . ALA A 1 404 ? -23.281 -18.258 -7.545 1.00 27.44 404 ALA A O 1
ATOM 3099 N N . ILE A 1 405 ? -22.587 -18.138 -9.690 1.00 24.47 405 ILE A N 1
ATOM 3100 C CA . ILE A 1 405 ? -23.703 -18.043 -10.661 1.00 24.47 405 ILE A CA 1
ATOM 3101 C C . ILE A 1 405 ? -23.159 -17.031 -11.685 1.00 24.47 405 ILE A C 1
ATOM 3103 O O . ILE A 1 405 ? -22.869 -15.897 -11.345 1.00 24.47 405 ILE A O 1
ATOM 3107 N N . GLY A 1 406 ? -22.781 -17.401 -12.898 1.00 24.34 406 GLY A N 1
ATOM 3108 C CA . GLY A 1 406 ? -23.645 -17.962 -13.920 1.00 24.34 406 GLY A CA 1
ATOM 3109 C C . GLY A 1 406 ? -23.194 -17.312 -15.223 1.00 24.34 406 GLY A C 1
ATOM 3110 O O . GLY A 1 406 ? -23.351 -16.110 -15.423 1.00 24.34 406 GLY A O 1
ATOM 3111 N N . ALA A 1 407 ? -22.546 -18.100 -16.071 1.00 27.94 407 ALA A N 1
ATOM 3112 C CA . ALA A 1 407 ? -22.230 -17.723 -17.431 1.00 27.94 407 ALA A CA 1
ATOM 3113 C C . ALA A 1 407 ? -23.539 -17.517 -18.203 1.00 27.94 407 ALA A C 1
ATOM 3115 O O . ALA A 1 407 ? -24.185 -18.505 -18.511 1.00 27.94 407 ALA A O 1
ATOM 3116 N N . THR A 1 408 ? -23.915 -16.268 -18.496 1.00 26.08 408 THR A N 1
ATOM 3117 C CA . THR A 1 408 ? -24.854 -15.892 -19.577 1.00 26.08 408 THR A CA 1
ATOM 3118 C C . THR A 1 408 ? -24.957 -14.366 -19.673 1.00 26.08 408 THR A C 1
ATOM 3120 O O . THR A 1 408 ? -25.934 -13.775 -19.235 1.00 26.08 408 THR A O 1
ATOM 3123 N N . ALA A 1 409 ? -23.935 -13.705 -20.220 1.00 24.48 409 ALA A N 1
ATOM 3124 C CA . ALA A 1 409 ? -24.072 -12.355 -20.801 1.00 24.48 409 ALA A CA 1
ATOM 3125 C C . ALA A 1 409 ? -22.933 -12.009 -21.783 1.00 24.48 409 ALA A C 1
ATOM 3127 O O . ALA A 1 409 ? -22.695 -10.846 -22.090 1.00 24.48 409 ALA A O 1
ATOM 3128 N N . ALA A 1 410 ? -22.203 -13.009 -22.282 1.00 25.88 410 ALA A N 1
ATOM 3129 C CA . ALA A 1 410 ? -21.107 -12.819 -23.226 1.00 25.88 410 ALA A CA 1
ATOM 3130 C C . ALA A 1 410 ? -21.548 -13.225 -24.634 1.00 25.88 410 ALA A C 1
ATOM 3132 O O . ALA A 1 410 ? -20.988 -14.159 -25.189 1.00 25.88 410 ALA A O 1
ATOM 3133 N N . LEU A 1 411 ? -22.596 -12.604 -25.189 1.00 25.88 411 LEU A N 1
ATOM 3134 C CA . LEU A 1 411 ? -22.966 -12.830 -26.594 1.00 25.88 411 LEU A CA 1
ATOM 3135 C C . LEU A 1 411 ? -23.967 -11.791 -27.129 1.00 25.88 411 LEU A C 1
ATOM 3137 O O . LEU A 1 411 ? -25.062 -12.142 -27.537 1.00 25.88 411 LEU A O 1
ATOM 3141 N N . ALA A 1 412 ? -23.608 -10.505 -27.116 1.00 25.91 412 ALA A N 1
ATOM 3142 C CA . ALA A 1 412 ? -24.208 -9.490 -27.997 1.00 25.91 412 ALA A CA 1
ATOM 3143 C C . ALA A 1 412 ? -23.500 -8.142 -27.809 1.00 25.91 412 ALA A C 1
ATOM 3145 O O . ALA A 1 412 ? -23.977 -7.313 -27.052 1.00 25.91 412 ALA A O 1
ATOM 3146 N N . LEU A 1 413 ? -22.344 -7.953 -28.452 1.00 26.69 413 LEU A N 1
ATOM 3147 C CA . LEU A 1 413 ? -21.777 -6.648 -28.858 1.00 26.69 413 LEU A CA 1
ATOM 3148 C C . LEU A 1 413 ? -20.467 -6.907 -29.624 1.00 26.69 413 LEU A C 1
ATOM 3150 O O . LEU A 1 413 ? -19.394 -6.414 -29.301 1.00 26.69 413 LEU A O 1
ATOM 3154 N N . ALA A 1 414 ? -20.556 -7.764 -30.640 1.00 26.94 414 ALA A N 1
ATOM 3155 C CA . ALA A 1 414 ? -19.479 -8.034 -31.586 1.00 26.94 414 ALA A CA 1
ATOM 3156 C C . ALA A 1 414 ? -20.050 -7.966 -33.005 1.00 26.94 414 ALA A C 1
ATOM 3158 O O . ALA A 1 414 ? -20.115 -8.972 -33.696 1.00 26.94 414 ALA A O 1
ATOM 3159 N N . ALA A 1 415 ? -20.544 -6.793 -33.404 1.00 28.56 415 ALA A N 1
ATOM 3160 C CA . ALA A 1 415 ? -20.852 -6.479 -34.799 1.00 28.56 415 ALA A CA 1
ATOM 3161 C C . ALA A 1 415 ? -21.199 -4.992 -34.936 1.00 28.56 415 ALA A C 1
ATOM 3163 O O . ALA A 1 415 ? -22.370 -4.648 -34.907 1.00 28.56 415 ALA A O 1
ATOM 3164 N N . THR A 1 416 ? -20.176 -4.137 -35.041 1.00 31.05 416 THR A N 1
ATOM 3165 C CA . THR A 1 416 ? -20.124 -2.918 -35.883 1.00 31.05 416 THR A CA 1
ATOM 3166 C C . THR A 1 416 ? -18.921 -2.077 -35.462 1.00 31.05 416 THR A C 1
ATOM 3168 O O . THR A 1 416 ? -19.043 -1.200 -34.616 1.00 31.05 416 THR A O 1
ATOM 3171 N N . ALA A 1 417 ? -17.750 -2.352 -36.040 1.00 24.55 417 ALA A N 1
ATOM 3172 C CA . ALA A 1 417 ? -16.668 -1.369 -36.164 1.00 24.55 417 ALA A CA 1
ATOM 3173 C C . ALA A 1 417 ? -15.617 -1.872 -37.169 1.00 24.55 417 ALA A C 1
ATOM 3175 O O . ALA A 1 417 ? -14.466 -2.133 -36.828 1.00 24.55 417 ALA A O 1
ATOM 3176 N N . CYS A 1 418 ? -16.023 -2.030 -38.429 1.00 26.44 418 CYS A N 1
ATOM 3177 C CA . CYS A 1 418 ? -15.093 -2.014 -39.554 1.00 26.44 418 CYS A CA 1
ATOM 3178 C C . CYS A 1 418 ? -15.229 -0.663 -40.262 1.00 26.44 418 CYS A C 1
ATOM 3180 O O . CYS A 1 418 ? -16.073 -0.532 -41.137 1.00 26.44 418 CYS A O 1
ATOM 3182 N N . SER A 1 419 ? -14.404 0.314 -39.880 1.00 24.66 419 SER A N 1
ATOM 3183 C CA . SER A 1 419 ? -13.818 1.321 -40.781 1.00 24.66 419 SER A CA 1
ATOM 3184 C C . SER A 1 419 ? -12.855 2.228 -39.999 1.00 24.66 419 SER A C 1
ATOM 3186 O O . SER A 1 419 ? -13.247 2.813 -38.996 1.00 24.66 419 SER A O 1
ATOM 3188 N N . GLN A 1 420 ? -11.599 2.263 -40.461 1.00 29.83 420 GLN A N 1
ATOM 3189 C CA . GLN A 1 420 ? -10.627 3.381 -40.509 1.00 29.83 420 GLN A CA 1
ATOM 3190 C C . GLN A 1 420 ? -11.074 4.667 -39.766 1.00 29.83 420 GLN A C 1
ATOM 3192 O O . GLN A 1 420 ? -12.124 5.205 -40.084 1.00 29.83 420 GLN A O 1
ATOM 3197 N N . ASP A 1 421 ? -10.403 5.187 -38.732 1.00 24.69 421 ASP A N 1
ATOM 3198 C CA . ASP A 1 421 ? -8.981 5.538 -38.595 1.00 24.69 421 ASP A CA 1
ATOM 3199 C C . ASP A 1 421 ? -8.438 5.319 -37.162 1.00 24.69 421 ASP A C 1
ATOM 3201 O O . ASP A 1 421 ? -9.175 5.311 -36.179 1.00 24.69 421 ASP A O 1
ATOM 3205 N N . LYS A 1 422 ? -7.112 5.170 -37.028 1.00 25.12 422 LYS A N 1
ATOM 3206 C CA . LYS A 1 422 ? -6.389 5.127 -35.738 1.00 25.12 422 LYS A CA 1
ATOM 3207 C C . LYS A 1 422 ? -6.585 6.442 -34.954 1.00 25.12 422 LYS A C 1
ATOM 3209 O O . LYS A 1 422 ? -6.118 7.469 -35.447 1.00 25.12 422 LYS A O 1
ATOM 3214 N N . PRO A 1 423 ? -7.101 6.447 -33.709 1.00 26.38 423 PRO A N 1
ATOM 3215 C CA . PRO A 1 423 ? -6.852 7.562 -32.810 1.00 26.38 423 PRO A CA 1
ATOM 3216 C C . PRO A 1 423 ? -5.449 7.410 -32.200 1.00 26.38 423 PRO A C 1
ATOM 3218 O O . PRO A 1 423 ? -4.995 6.304 -31.895 1.00 26.38 423 PRO A O 1
ATOM 3221 N N . ALA A 1 424 ? -4.737 8.527 -32.044 1.00 29.06 424 ALA A N 1
ATOM 3222 C CA . ALA A 1 424 ? -3.545 8.597 -31.201 1.00 29.06 424 ALA A CA 1
ATOM 3223 C C . ALA A 1 424 ? -3.872 8.088 -29.783 1.00 29.06 424 ALA A C 1
ATOM 3225 O O . ALA A 1 424 ? -5.031 8.138 -29.366 1.00 29.06 424 ALA A O 1
ATOM 3226 N N . SER A 1 425 ? -2.873 7.593 -29.038 1.00 39.41 425 SER A N 1
ATOM 3227 C CA . SER A 1 425 ? -3.093 7.175 -27.648 1.00 39.41 425 SER A CA 1
ATOM 3228 C C . SER A 1 425 ? -3.777 8.302 -26.867 1.00 39.41 425 SER A C 1
ATOM 3230 O O . SER A 1 425 ? -3.449 9.476 -27.065 1.00 39.41 425 SER A O 1
ATOM 3232 N N . SER A 1 426 ? -4.725 7.954 -25.991 1.00 42.19 426 SER A N 1
ATOM 3233 C CA . SER A 1 426 ? -5.447 8.909 -25.135 1.00 42.19 426 SER A CA 1
ATOM 3234 C C . SER A 1 426 ? -4.497 9.910 -24.480 1.00 42.19 426 SER A C 1
ATOM 3236 O O . SER A 1 426 ? -4.772 11.102 -24.454 1.00 42.19 426 SER A O 1
ATOM 3238 N N . ASP A 1 427 ? -3.321 9.440 -24.074 1.00 35.69 427 ASP A N 1
ATOM 3239 C CA . ASP A 1 427 ? -2.309 10.227 -23.374 1.00 35.69 427 ASP A CA 1
ATOM 3240 C C . ASP A 1 427 ? -1.584 11.219 -24.297 1.00 35.69 427 ASP A C 1
ATOM 3242 O O . ASP A 1 427 ? -1.211 12.305 -23.867 1.00 35.69 427 ASP A O 1
ATOM 3246 N N . GLN A 1 428 ? -1.412 10.894 -25.584 1.00 39.00 428 GLN A N 1
ATOM 3247 C CA . GLN A 1 428 ? -0.827 11.810 -26.571 1.00 39.00 428 GLN A CA 1
ATOM 3248 C C . GLN A 1 428 ? -1.835 12.858 -27.038 1.00 39.00 428 GLN A C 1
ATOM 3250 O O . GLN A 1 428 ? -1.451 14.001 -27.265 1.00 39.00 428 GLN A O 1
ATOM 3255 N N . ALA A 1 429 ? -3.114 12.493 -27.152 1.00 37.53 429 ALA A N 1
ATOM 3256 C CA . ALA A 1 429 ? -4.185 13.437 -27.461 1.00 37.53 429 ALA A CA 1
ATOM 3257 C C . ALA A 1 429 ? -4.426 14.412 -26.294 1.00 37.53 429 ALA A C 1
ATOM 3259 O O . ALA A 1 429 ? -4.558 15.613 -26.515 1.00 37.53 429 ALA A O 1
ATOM 3260 N N . VAL A 1 430 ? -4.391 13.915 -25.053 1.00 38.50 430 VAL A N 1
ATOM 3261 C CA . VAL A 1 430 ? -4.486 14.728 -23.830 1.00 38.50 430 VAL A CA 1
ATOM 3262 C C . VAL A 1 430 ? -3.241 15.602 -23.644 1.00 38.50 430 VAL A C 1
ATOM 3264 O O . VAL A 1 430 ? -3.387 16.785 -23.362 1.00 38.50 430 VAL A O 1
ATOM 3267 N N . ALA A 1 431 ? -2.028 15.092 -23.895 1.00 39.84 431 ALA A N 1
ATOM 3268 C CA . ALA A 1 431 ? -0.801 15.897 -23.849 1.00 39.84 431 ALA A CA 1
ATOM 3269 C C . ALA A 1 431 ? -0.732 16.955 -24.968 1.00 39.84 431 ALA A C 1
ATOM 3271 O O . ALA A 1 431 ? -0.234 18.059 -24.751 1.00 39.84 431 ALA A O 1
ATOM 3272 N N . ALA A 1 432 ? -1.251 16.649 -26.161 1.00 44.66 432 ALA A N 1
ATOM 3273 C CA . ALA A 1 432 ? -1.365 17.616 -27.252 1.00 44.66 432 ALA A CA 1
ATOM 3274 C C . ALA A 1 432 ? -2.407 18.707 -26.951 1.00 44.66 432 ALA A C 1
ATOM 3276 O O . ALA A 1 432 ? -2.187 19.863 -27.309 1.00 44.66 432 ALA A O 1
ATOM 3277 N N . GLN A 1 433 ? -3.498 18.360 -26.260 1.00 39.66 433 GLN A N 1
ATOM 3278 C CA . GLN A 1 433 ? -4.511 19.309 -25.796 1.00 39.66 433 GLN A CA 1
ATOM 3279 C C . GLN A 1 433 ? -3.993 20.173 -24.628 1.00 39.66 433 GLN A C 1
ATOM 3281 O O . GLN A 1 433 ? -4.130 21.390 -24.668 1.00 39.66 433 GLN A O 1
ATOM 3286 N N . ALA A 1 434 ? -3.287 19.587 -23.654 1.00 41.00 434 ALA A N 1
ATOM 3287 C CA . ALA A 1 434 ? -2.655 20.309 -22.541 1.00 41.00 434 ALA A CA 1
ATOM 3288 C C . ALA A 1 434 ? -1.604 21.331 -23.016 1.00 41.00 434 ALA A C 1
ATOM 3290 O O . ALA A 1 434 ? -1.484 22.423 -22.464 1.00 41.00 434 ALA A O 1
ATOM 3291 N N . LYS A 1 435 ? -0.893 21.019 -24.107 1.00 46.31 435 LYS A N 1
ATOM 3292 C CA . LYS A 1 435 ? 0.040 21.940 -24.774 1.00 46.31 435 LYS A CA 1
ATOM 3293 C C . LYS A 1 435 ? -0.658 23.124 -25.463 1.00 46.31 435 LYS A C 1
ATOM 3295 O O . LYS A 1 435 ? -0.008 24.124 -25.759 1.00 46.31 435 LYS A O 1
ATOM 3300 N N . LYS A 1 436 ? -1.961 23.009 -25.741 1.00 43.91 436 LYS A N 1
ATOM 3301 C CA . LYS A 1 436 ? -2.785 24.034 -26.397 1.00 43.91 436 LYS A CA 1
ATOM 3302 C C . LYS A 1 436 ? -3.462 24.979 -25.392 1.00 43.91 436 LYS A C 1
ATOM 3304 O O . LYS A 1 436 ? -3.636 26.147 -25.721 1.00 43.91 436 LYS A O 1
ATOM 3309 N N . ASP A 1 437 ? -3.760 24.496 -24.181 1.00 44.56 437 ASP A N 1
ATOM 3310 C CA . ASP A 1 437 ? -4.598 25.203 -23.194 1.00 44.56 437 ASP A CA 1
ATOM 3311 C C . ASP A 1 437 ? -3.810 25.847 -22.023 1.00 44.56 437 ASP A C 1
ATOM 3313 O O . ASP A 1 437 ? -4.384 26.584 -21.224 1.00 44.56 437 ASP A O 1
ATOM 3317 N N . GLY A 1 438 ? -2.488 25.629 -21.945 1.00 56.56 438 GLY A N 1
ATOM 3318 C CA . GLY A 1 438 ? -1.628 26.101 -20.850 1.00 56.56 438 GLY A CA 1
ATOM 3319 C C . GLY A 1 438 ? -1.639 25.140 -19.653 1.00 56.56 438 GLY A C 1
ATOM 3320 O O . GLY A 1 438 ? -2.688 24.836 -19.096 1.00 56.56 438 GLY A O 1
ATOM 3321 N N . LEU A 1 439 ? -0.467 24.631 -19.258 1.00 55.97 439 LEU A N 1
ATOM 3322 C CA . LEU A 1 439 ? -0.331 23.588 -18.227 1.00 55.97 439 LEU A CA 1
ATOM 3323 C C . LEU A 1 439 ? -0.597 24.131 -16.807 1.00 55.97 439 LEU A C 1
ATOM 3325 O O . LEU A 1 439 ? -0.165 25.235 -16.470 1.00 55.97 439 LEU A O 1
ATOM 3329 N N . THR A 1 440 ? -1.263 23.348 -15.947 1.00 60.84 440 THR A N 1
ATOM 3330 C CA . THR A 1 440 ? -1.290 23.587 -14.486 1.00 60.84 440 THR A CA 1
ATOM 3331 C C . THR A 1 440 ? 0.034 23.169 -13.829 1.00 60.84 440 THR A C 1
ATOM 3333 O O . THR A 1 440 ? 0.844 22.494 -14.456 1.00 60.84 440 THR A O 1
ATOM 3336 N N . VAL A 1 441 ? 0.280 23.517 -12.555 1.00 58.97 441 VAL A N 1
ATOM 3337 C CA . VAL A 1 441 ? 1.507 23.077 -11.836 1.00 58.97 441 VAL A CA 1
ATOM 3338 C C . VAL A 1 441 ? 1.622 21.570 -11.778 1.00 58.97 441 VAL A C 1
ATOM 3340 O O . VAL A 1 441 ? 2.714 21.038 -11.945 1.00 58.97 441 VAL A O 1
ATOM 3343 N N . ASP A 1 442 ? 0.512 20.889 -11.515 1.00 56.59 442 ASP A N 1
ATOM 3344 C CA . ASP A 1 442 ? 0.514 19.441 -11.351 1.00 56.59 442 ASP A CA 1
ATOM 3345 C C . ASP A 1 442 ? 0.663 18.732 -12.695 1.00 56.59 442 ASP A C 1
ATOM 3347 O O . ASP A 1 442 ? 1.399 17.751 -12.785 1.00 56.59 442 ASP A O 1
ATOM 3351 N N . GLN A 1 443 ? 0.064 19.283 -13.752 1.00 60.00 443 GLN A N 1
ATOM 3352 C CA . GLN A 1 443 ? 0.249 18.805 -15.120 1.00 60.00 443 GLN A CA 1
ATOM 3353 C C . GLN A 1 443 ? 1.661 19.084 -15.642 1.00 60.00 443 GLN A C 1
ATOM 3355 O O . GLN A 1 443 ? 2.240 18.219 -16.290 1.00 60.00 443 GLN A O 1
ATOM 3360 N N . GLU A 1 444 ? 2.247 20.243 -15.332 1.00 63.06 444 GLU A N 1
ATOM 3361 C CA . GLU A 1 444 ? 3.638 20.548 -15.664 1.00 63.06 444 GLU A CA 1
ATOM 3362 C C . GLU A 1 444 ? 4.600 19.654 -14.891 1.00 63.06 444 GLU A C 1
ATOM 3364 O O . GLU A 1 444 ? 5.537 19.124 -15.473 1.00 63.06 444 GLU A O 1
ATOM 3369 N N . ARG A 1 445 ? 4.402 19.494 -13.579 1.00 61.16 445 ARG A N 1
ATOM 3370 C CA . ARG A 1 445 ? 5.239 18.620 -12.752 1.00 61.16 445 ARG A CA 1
ATOM 3371 C C . ARG A 1 445 ? 5.222 17.208 -13.322 1.00 61.16 445 ARG A C 1
ATOM 3373 O O . ARG A 1 445 ? 6.285 16.639 -13.550 1.00 61.16 445 ARG A O 1
ATOM 3380 N N . PHE A 1 446 ? 4.037 16.709 -13.663 1.00 55.00 446 PHE A N 1
ATOM 3381 C CA . PHE A 1 446 ? 3.891 15.436 -14.349 1.00 55.00 446 PHE A CA 1
ATOM 3382 C C . PHE A 1 446 ? 4.571 15.426 -15.729 1.00 55.00 446 PHE A C 1
ATOM 3384 O O . PHE A 1 446 ? 5.249 14.461 -16.063 1.00 55.00 446 PHE A O 1
ATOM 3391 N N . LEU A 1 447 ? 4.454 16.484 -16.539 1.00 57.00 447 LEU A N 1
ATOM 3392 C CA . LEU A 1 447 ? 5.100 16.578 -17.855 1.00 57.00 447 LEU A CA 1
ATOM 3393 C C . LEU A 1 447 ? 6.633 16.623 -17.743 1.00 57.00 447 LEU A C 1
ATOM 3395 O O . LEU A 1 447 ? 7.332 15.967 -18.517 1.00 57.00 447 LEU A O 1
ATOM 3399 N N . GLN A 1 448 ? 7.163 17.322 -16.743 1.00 59.59 448 GLN A N 1
ATOM 3400 C CA . GLN A 1 448 ? 8.580 17.350 -16.404 1.00 59.59 448 GLN A CA 1
ATOM 3401 C C . GLN A 1 448 ? 9.065 15.973 -15.934 1.00 59.59 448 GLN A C 1
ATOM 3403 O O . GLN A 1 448 ? 10.132 15.534 -16.364 1.00 59.59 448 GLN A O 1
ATOM 3408 N N . GLU A 1 449 ? 8.291 15.280 -15.100 1.00 51.75 449 GLU A N 1
ATOM 3409 C CA . GLU A 1 449 ? 8.568 13.909 -14.651 1.00 51.75 449 GLU A CA 1
ATOM 3410 C C . GLU A 1 449 ? 8.500 12.907 -15.819 1.00 51.75 449 GLU A C 1
ATOM 3412 O O . GLU A 1 449 ? 9.357 12.032 -15.946 1.00 51.75 449 GLU A O 1
ATOM 3417 N N . ALA A 1 450 ? 7.540 13.071 -16.733 1.00 46.50 450 ALA A N 1
ATOM 3418 C CA . ALA A 1 450 ? 7.302 12.165 -17.854 1.00 46.50 450 ALA A CA 1
ATOM 3419 C C . ALA A 1 450 ? 8.278 12.363 -19.027 1.00 46.50 450 ALA A C 1
ATOM 3421 O O . ALA A 1 450 ? 8.681 11.393 -19.674 1.00 46.50 450 ALA A O 1
ATOM 3422 N N . VAL A 1 451 ? 8.652 13.610 -19.332 1.00 49.94 451 VAL A N 1
ATOM 3423 C CA . VAL A 1 451 ? 9.439 13.980 -20.527 1.00 49.94 451 VAL A CA 1
ATOM 3424 C C . VAL A 1 451 ? 10.869 14.412 -20.161 1.00 49.94 451 VAL A C 1
ATOM 3426 O O . VAL A 1 451 ? 11.719 14.583 -21.039 1.00 49.94 451 VAL A O 1
ATOM 3429 N N . GLY A 1 452 ? 11.177 14.566 -18.869 1.00 46.81 452 GLY A N 1
ATOM 3430 C CA . GLY A 1 452 ? 12.497 14.974 -18.371 1.00 46.81 452 GLY A CA 1
ATOM 3431 C C . GLY A 1 452 ? 12.881 16.413 -18.733 1.00 46.81 452 GLY A C 1
ATOM 3432 O O . GLY A 1 452 ? 14.034 16.813 -18.564 1.00 46.81 452 GLY A O 1
ATOM 3433 N N . LYS A 1 453 ? 11.939 17.189 -19.273 1.00 50.59 453 LYS A N 1
ATOM 3434 C CA . LYS A 1 453 ? 12.111 18.585 -19.673 1.00 50.59 453 LYS A CA 1
ATOM 3435 C C . LYS A 1 453 ? 10.889 19.363 -19.219 1.00 50.59 453 LYS A C 1
ATOM 3437 O O . LYS A 1 453 ? 9.769 18.925 -19.454 1.00 50.59 453 LYS A O 1
ATOM 3442 N N . ARG A 1 454 ? 11.139 20.516 -18.604 1.00 52.19 454 ARG A N 1
ATOM 3443 C CA . ARG A 1 454 ? 10.118 21.529 -18.346 1.00 52.19 454 ARG A CA 1
ATOM 3444 C C . ARG A 1 454 ? 9.572 22.019 -19.687 1.00 52.19 454 ARG A C 1
ATOM 3446 O O . ARG A 1 454 ? 10.370 22.171 -20.621 1.00 52.19 454 ARG A O 1
ATOM 3453 N N . ASP A 1 455 ? 8.273 22.267 -19.801 1.00 56.09 455 ASP A N 1
ATOM 3454 C CA . ASP A 1 455 ? 7.752 22.976 -20.962 1.00 56.09 455 ASP A CA 1
ATOM 3455 C C . ASP A 1 455 ? 8.436 24.358 -20.996 1.00 56.09 455 ASP A C 1
ATOM 3457 O O . ASP A 1 455 ? 8.332 25.127 -20.034 1.00 56.09 455 ASP A O 1
ATOM 3461 N N . PRO A 1 456 ? 9.192 24.688 -22.062 1.00 54.06 456 PRO A N 1
ATOM 3462 C CA . PRO A 1 456 ? 9.889 25.968 -22.160 1.00 54.06 456 PRO A CA 1
ATOM 3463 C C . PRO A 1 456 ? 8.938 27.175 -22.113 1.00 54.06 456 PRO A C 1
ATOM 3465 O O . PRO A 1 456 ? 9.385 28.283 -21.817 1.00 54.06 456 PRO A O 1
ATOM 3468 N N . ASN A 1 457 ? 7.644 26.965 -22.367 1.00 51.00 457 ASN A N 1
ATOM 3469 C CA . ASN A 1 457 ? 6.607 27.986 -22.288 1.00 51.00 457 ASN A CA 1
ATOM 3470 C C . ASN A 1 457 ? 5.877 28.008 -20.935 1.00 51.00 457 ASN A C 1
ATOM 3472 O O . ASN A 1 457 ? 5.167 28.975 -20.657 1.00 51.00 457 ASN A O 1
ATOM 3476 N N . TYR A 1 458 ? 6.056 27.002 -20.070 1.00 57.25 458 TYR A N 1
ATOM 3477 C CA . TYR A 1 458 ? 5.422 26.988 -18.755 1.00 57.25 458 TYR A CA 1
ATOM 3478 C C . TYR A 1 458 ? 6.150 27.912 -17.772 1.00 57.25 458 TYR A C 1
ATOM 3480 O O . TYR A 1 458 ? 7.275 27.661 -17.319 1.00 57.25 458 TYR A O 1
ATOM 3488 N N . LYS A 1 459 ? 5.456 28.974 -17.366 1.00 56.72 459 LYS A N 1
ATOM 3489 C CA . LYS A 1 459 ? 5.860 29.852 -16.268 1.00 56.72 459 LYS A CA 1
ATOM 3490 C C . LYS A 1 459 ? 4.861 29.699 -15.131 1.00 56.72 459 LYS A C 1
ATOM 3492 O O . LYS A 1 459 ? 3.678 29.967 -15.294 1.00 56.72 459 LYS A O 1
ATOM 3497 N N . TRP A 1 460 ? 5.353 29.276 -13.968 1.00 65.31 460 TRP A N 1
ATOM 3498 C CA . TRP A 1 460 ? 4.545 29.318 -12.756 1.00 65.31 460 TRP A CA 1
ATOM 3499 C C . TRP A 1 460 ? 4.425 30.770 -12.303 1.00 65.31 460 TRP A C 1
ATOM 3501 O O . TRP A 1 460 ? 5.428 31.399 -11.972 1.00 65.31 460 TRP A O 1
ATOM 3511 N N . GLU A 1 461 ? 3.203 31.286 -12.305 1.00 65.56 461 GLU A N 1
ATOM 3512 C CA . GLU A 1 461 ? 2.892 32.681 -11.970 1.00 65.56 461 GLU A CA 1
ATOM 3513 C C . GLU A 1 461 ? 2.536 32.871 -10.487 1.00 65.56 461 GLU A C 1
ATOM 3515 O O . GLU A 1 461 ? 2.267 33.987 -10.055 1.00 65.56 461 GLU A O 1
ATOM 3520 N N . GLY A 1 462 ? 2.568 31.794 -9.696 1.00 70.62 462 GLY A N 1
ATOM 3521 C CA . GLY A 1 462 ? 2.140 31.800 -8.300 1.00 70.62 462 GLY A CA 1
ATOM 3522 C C . GLY A 1 462 ? 0.682 31.379 -8.114 1.00 70.62 462 GLY A C 1
ATOM 3523 O O . GLY A 1 462 ? -0.079 31.211 -9.068 1.00 70.62 462 GLY A O 1
ATOM 3524 N N . TYR A 1 463 ? 0.304 31.195 -6.848 1.00 77.88 463 TYR A N 1
ATOM 3525 C CA . TYR A 1 463 ? -1.083 30.956 -6.463 1.00 77.88 463 TYR A CA 1
ATOM 3526 C C . TYR A 1 463 ? -1.914 32.207 -6.752 1.00 77.88 463 TYR A C 1
ATOM 3528 O O . TYR A 1 463 ? -1.496 33.318 -6.429 1.00 77.88 463 TYR A O 1
ATOM 3536 N N . SER A 1 464 ? -3.087 32.035 -7.353 1.00 84.00 464 SER A N 1
ATOM 3537 C CA . SER A 1 464 ? -3.966 33.147 -7.721 1.00 84.00 464 SER A CA 1
ATOM 3538 C C . SER A 1 464 ? -5.431 32.709 -7.732 1.00 84.00 464 SER A C 1
ATOM 3540 O O . SER A 1 464 ? -5.747 31.558 -7.443 1.00 84.00 464 SER A O 1
ATOM 3542 N N . GLU A 1 465 ? -6.322 33.632 -8.083 1.00 87.25 465 GLU A N 1
ATOM 3543 C CA . GLU A 1 465 ? -7.752 33.371 -8.304 1.00 87.25 465 GLU A CA 1
ATOM 3544 C C . GLU A 1 465 ? -8.080 33.251 -9.800 1.00 87.25 465 GLU A C 1
ATOM 3546 O O . GLU A 1 465 ? -9.242 33.296 -10.202 1.00 87.25 465 GLU A O 1
ATOM 3551 N N . LYS A 1 466 ? -7.051 33.110 -10.652 1.00 87.31 466 LYS A N 1
ATOM 3552 C CA . LYS A 1 466 ? -7.249 33.000 -12.098 1.00 87.31 466 LYS A CA 1
ATOM 3553 C C . LYS A 1 466 ? -8.102 31.784 -12.428 1.00 87.31 466 LYS A C 1
ATOM 3555 O O . LYS A 1 466 ? -7.998 30.747 -11.776 1.00 87.31 466 LYS A O 1
ATOM 3560 N N . LEU A 1 467 ? -8.925 31.912 -13.458 1.00 90.00 467 LEU A N 1
ATOM 3561 C CA . LEU A 1 467 ? -9.787 30.828 -13.895 1.00 90.00 467 LEU A CA 1
ATOM 3562 C C . LEU A 1 467 ? -8.965 29.753 -14.613 1.00 90.00 467 LEU A C 1
ATOM 3564 O O . LEU A 1 467 ? -8.181 30.059 -15.510 1.00 90.00 467 LEU A O 1
ATOM 3568 N N . VAL A 1 468 ? -9.151 28.500 -14.207 1.00 87.31 468 VAL A N 1
ATOM 3569 C CA . VAL A 1 468 ? -8.439 27.328 -14.720 1.00 87.31 468 VAL A CA 1
ATOM 3570 C C . VAL A 1 468 ? -9.449 26.352 -15.324 1.00 87.31 468 VAL A C 1
ATOM 3572 O O . VAL A 1 468 ? -10.433 26.016 -14.651 1.00 87.31 468 VAL A O 1
ATOM 3575 N N . PRO A 1 469 ? -9.218 25.881 -16.564 1.00 86.69 469 PRO A N 1
ATOM 3576 C CA . PRO A 1 469 ? -10.095 24.924 -17.217 1.00 86.69 469 PRO A CA 1
ATOM 3577 C C . PRO A 1 469 ? -10.065 23.550 -16.553 1.00 86.69 469 PRO A C 1
ATOM 3579 O O . PRO A 1 469 ? -9.008 22.999 -16.256 1.00 86.69 469 PRO A O 1
ATOM 3582 N N . ALA A 1 470 ? -11.254 22.981 -16.385 1.00 88.94 470 ALA A N 1
ATOM 3583 C CA . ALA A 1 470 ? -11.499 21.614 -15.962 1.00 88.94 470 ALA A CA 1
ATOM 3584 C C . ALA A 1 470 ? -12.486 20.952 -16.919 1.00 88.94 470 ALA A C 1
ATOM 3586 O O . ALA A 1 470 ? -13.566 21.485 -17.180 1.00 88.94 470 ALA A O 1
ATOM 3587 N N . LYS A 1 471 ? -12.131 19.770 -17.422 1.00 88.75 471 LYS A N 1
ATOM 3588 C CA . LYS A 1 471 ? -13.003 18.990 -18.297 1.00 88.75 471 LYS A CA 1
ATOM 3589 C C . LYS A 1 471 ? -13.716 17.914 -17.487 1.00 88.75 471 LYS A C 1
ATOM 3591 O O . LYS A 1 471 ? -13.066 17.024 -16.949 1.00 88.75 471 LYS A O 1
ATOM 3596 N N . LEU A 1 472 ? -15.044 17.982 -17.424 1.00 89.56 472 LEU A N 1
ATOM 3597 C CA . LEU A 1 472 ? -15.887 16.985 -16.764 1.00 89.56 472 LEU A CA 1
ATOM 3598 C C . LEU A 1 472 ? -16.932 16.496 -17.768 1.00 89.56 472 LEU A C 1
ATOM 3600 O O . LEU A 1 472 ? -17.893 17.195 -18.094 1.00 89.56 472 LEU A O 1
ATOM 3604 N N . GLY A 1 473 ? -16.689 15.296 -18.300 1.00 88.69 473 GLY A N 1
ATOM 3605 C CA . GLY A 1 473 ? -17.473 14.733 -19.394 1.00 88.69 473 GLY A CA 1
ATOM 3606 C C . GLY A 1 473 ? -17.377 15.591 -20.666 1.00 88.69 473 GLY A C 1
ATOM 3607 O O . GLY A 1 473 ? -16.265 15.929 -21.091 1.00 88.69 473 GLY A O 1
ATOM 3608 N N . PRO A 1 474 ? -18.509 15.949 -21.298 1.00 89.44 474 PRO A N 1
ATOM 3609 C CA . PRO A 1 474 ? -18.516 16.782 -22.500 1.00 89.44 474 PRO A CA 1
ATOM 3610 C C . PRO A 1 474 ? -18.293 18.276 -22.214 1.00 89.44 474 PRO A C 1
ATOM 3612 O O . PRO A 1 474 ? -18.024 19.032 -23.144 1.00 89.44 474 PRO A O 1
ATOM 3615 N N . ASN A 1 475 ? -18.392 18.708 -20.954 1.00 90.31 475 ASN A N 1
ATOM 3616 C CA . ASN A 1 475 ? -18.361 20.119 -20.579 1.00 90.31 475 ASN A CA 1
ATOM 3617 C C . ASN A 1 475 ? -16.960 20.562 -20.132 1.00 90.31 475 ASN A C 1
ATOM 3619 O O . ASN A 1 475 ? -16.249 19.836 -19.429 1.00 90.31 475 ASN A O 1
ATOM 3623 N N . THR A 1 476 ? -16.595 21.791 -20.500 1.00 92.12 476 THR A N 1
ATOM 3624 C CA . THR A 1 476 ? -15.406 22.486 -19.993 1.00 92.12 476 THR A CA 1
ATOM 3625 C C . THR A 1 476 ? -15.853 23.603 -19.059 1.00 92.12 476 THR A C 1
ATOM 3627 O O . THR A 1 476 ? -16.605 24.487 -19.460 1.00 92.12 476 THR A O 1
ATOM 3630 N N . PHE A 1 477 ? -15.367 23.574 -17.824 1.00 93.50 477 PHE A N 1
ATOM 3631 C CA . PHE A 1 477 ? -15.677 24.539 -16.775 1.00 93.50 477 PHE A CA 1
ATOM 3632 C C . PHE A 1 477 ? -14.439 25.376 -16.444 1.00 93.50 477 PHE A C 1
ATOM 3634 O O . PHE A 1 477 ? -13.334 24.844 -16.392 1.00 93.50 477 PHE A O 1
ATOM 3641 N N . LEU A 1 478 ? -14.612 26.672 -16.187 1.00 92.69 478 LEU A N 1
ATOM 3642 C CA . LEU A 1 478 ? -13.546 27.580 -15.757 1.00 92.69 478 LEU A CA 1
ATOM 3643 C C . LEU A 1 478 ? -13.710 27.942 -14.271 1.00 92.69 478 LEU A C 1
ATOM 3645 O O . LEU A 1 478 ? -14.461 28.859 -13.929 1.00 92.69 478 LEU A O 1
ATOM 3649 N N . PHE A 1 479 ? -12.996 27.236 -13.389 1.00 94.31 479 PHE A N 1
ATOM 3650 C CA . PHE A 1 479 ? -13.040 27.454 -11.934 1.00 94.31 479 PHE A CA 1
ATOM 3651 C C . PHE A 1 479 ? -11.866 28.312 -11.438 1.00 94.31 479 PHE A C 1
ATOM 3653 O O . PHE A 1 479 ? -10.764 28.168 -11.968 1.00 94.31 479 PHE A O 1
ATOM 3660 N N . PRO A 1 480 ? -12.035 29.147 -10.395 1.00 92.56 480 PRO A N 1
ATOM 3661 C CA . PRO A 1 480 ? -10.920 29.853 -9.760 1.00 92.56 480 PRO A CA 1
ATOM 3662 C C . PRO A 1 480 ? -9.838 28.892 -9.249 1.00 92.56 480 PRO A C 1
ATOM 3664 O O . PRO A 1 480 ? -10.138 27.883 -8.614 1.00 92.56 480 PRO A O 1
ATOM 3667 N N . MET A 1 481 ? -8.567 29.208 -9.491 1.00 87.62 481 MET A N 1
ATOM 3668 C CA . MET A 1 481 ? -7.427 28.363 -9.116 1.00 87.62 481 MET A CA 1
ATOM 3669 C C . MET A 1 481 ? -7.379 28.055 -7.612 1.00 87.62 481 MET A C 1
ATOM 3671 O O . MET A 1 481 ? -7.074 26.928 -7.235 1.00 87.62 481 MET A O 1
ATOM 3675 N N . ASN A 1 482 ? -7.721 29.013 -6.751 1.00 91.25 482 ASN A N 1
ATOM 3676 C CA . ASN A 1 482 ? -7.731 28.849 -5.296 1.00 91.25 482 ASN A CA 1
ATOM 3677 C C . ASN A 1 482 ? -8.872 27.962 -4.761 1.00 91.25 482 ASN A C 1
ATOM 3679 O O . ASN A 1 482 ? -8.826 27.569 -3.596 1.00 91.25 482 ASN A O 1
ATOM 3683 N N . LEU A 1 483 ? -9.864 27.627 -5.593 1.00 92.69 483 LEU A N 1
ATOM 3684 C CA . LEU A 1 483 ? -10.941 26.696 -5.247 1.00 92.69 483 LEU A CA 1
ATOM 3685 C C . LEU A 1 483 ? -10.460 25.236 -5.228 1.00 92.69 483 LEU A C 1
ATOM 3687 O O . LEU A 1 483 ? -11.006 24.417 -4.489 1.00 92.69 483 LEU A O 1
ATOM 3691 N N . TYR A 1 484 ? -9.445 24.908 -6.031 1.00 90.50 484 TYR A N 1
ATOM 3692 C CA . TYR A 1 484 ? -8.888 23.559 -6.108 1.00 90.50 484 TYR A CA 1
ATOM 3693 C C . TYR A 1 484 ? -8.164 23.176 -4.815 1.00 90.50 484 TYR A C 1
ATOM 3695 O O . TYR A 1 484 ? -7.514 24.007 -4.184 1.00 90.50 484 TYR A O 1
ATOM 3703 N N . GLU A 1 485 ? -8.210 21.893 -4.460 1.00 84.00 485 GLU A N 1
ATOM 3704 C CA . GLU A 1 485 ? -7.636 21.354 -3.218 1.00 84.00 485 GLU A CA 1
ATOM 3705 C C . GLU A 1 485 ? -6.153 21.711 -3.011 1.00 84.00 485 GLU A C 1
ATOM 3707 O O . GLU A 1 485 ? -5.729 22.022 -1.898 1.00 84.00 485 GLU A O 1
ATOM 3712 N N . HIS A 1 486 ? -5.368 21.711 -4.090 1.00 81.38 486 HIS A N 1
ATOM 3713 C CA . HIS A 1 486 ? -3.951 22.090 -4.081 1.00 81.38 486 HIS A CA 1
ATOM 3714 C C . HIS A 1 486 ? -3.696 23.528 -4.550 1.00 81.38 486 HIS A C 1
ATOM 3716 O O . HIS A 1 486 ? -2.551 23.979 -4.579 1.00 81.38 486 HIS A O 1
ATOM 3722 N N . GLN A 1 487 ? -4.762 24.258 -4.882 1.00 84.12 487 GLN A N 1
ATOM 3723 C CA . GLN A 1 487 ? -4.750 25.599 -5.460 1.00 84.12 487 GLN A CA 1
ATOM 3724 C C . GLN A 1 487 ? -3.943 25.723 -6.762 1.00 84.12 487 GLN A C 1
ATOM 3726 O O . GLN A 1 487 ? -3.275 26.726 -7.014 1.00 84.12 487 GLN A O 1
ATOM 3731 N N . THR A 1 488 ? -3.963 24.674 -7.578 1.00 78.25 488 THR A N 1
ATOM 3732 C CA . THR A 1 488 ? -3.141 24.546 -8.791 1.00 78.25 488 THR A CA 1
ATOM 3733 C C . THR A 1 488 ? -3.957 24.217 -10.038 1.00 78.25 488 THR A C 1
ATOM 3735 O O . THR A 1 488 ? -3.492 24.521 -11.135 1.00 78.25 488 THR A O 1
ATOM 3738 N N . GLY A 1 489 ? -5.165 23.664 -9.890 1.00 82.25 489 GLY A N 1
ATOM 3739 C CA . GLY A 1 489 ? -6.033 23.217 -10.984 1.00 82.25 489 GLY A CA 1
ATOM 3740 C C . GLY A 1 489 ? -6.431 21.742 -10.845 1.00 82.25 489 GLY A C 1
ATOM 3741 O O . GLY A 1 489 ? -6.230 21.162 -9.774 1.00 82.25 489 GLY A O 1
ATOM 3742 N N . PRO A 1 490 ? -6.995 21.129 -11.904 1.00 80.88 490 PRO A N 1
ATOM 3743 C CA . PRO A 1 490 ? -7.206 19.686 -11.958 1.00 80.88 490 PRO A CA 1
ATOM 3744 C C . PRO A 1 490 ? -5.885 18.929 -11.822 1.00 80.88 490 PRO A C 1
ATOM 3746 O O . PRO A 1 490 ? -4.824 19.435 -12.213 1.00 80.88 490 PRO A O 1
ATOM 3749 N N . ASP A 1 491 ? -5.961 17.704 -11.307 1.00 72.00 491 ASP A N 1
ATOM 3750 C CA . ASP A 1 491 ? -4.791 16.835 -11.224 1.00 72.00 491 ASP A CA 1
ATOM 3751 C C . ASP A 1 491 ? -4.318 16.368 -12.619 1.00 72.00 491 ASP A C 1
ATOM 3753 O O . ASP A 1 491 ? -4.893 16.697 -13.664 1.00 72.00 491 ASP A O 1
ATOM 3757 N N . PHE A 1 492 ? -3.240 15.584 -12.652 1.00 58.41 492 PHE A N 1
ATOM 3758 C CA . PHE A 1 492 ? -2.667 15.076 -13.902 1.00 58.41 492 PHE A CA 1
ATOM 3759 C C . PHE A 1 492 ? -3.595 14.112 -14.668 1.00 58.41 492 PHE A C 1
ATOM 3761 O O . PHE A 1 492 ? -3.394 13.904 -15.863 1.00 58.41 492 PHE A O 1
ATOM 3768 N N . GLN A 1 493 ? -4.604 13.530 -14.009 1.00 61.06 493 GLN A N 1
ATOM 3769 C CA . GLN A 1 493 ? -5.629 12.676 -14.622 1.00 61.06 493 GLN A CA 1
ATOM 3770 C C . GLN A 1 493 ? -6.876 13.472 -15.038 1.00 61.06 493 GLN A C 1
ATOM 3772 O O . GLN A 1 493 ? -7.793 12.911 -15.635 1.00 61.06 493 GLN A O 1
ATOM 3777 N N . GLY A 1 494 ? -6.910 14.777 -14.751 1.00 69.38 494 GLY A N 1
ATOM 3778 C CA . GLY A 1 494 ? -8.068 15.636 -14.972 1.00 69.38 494 GLY A CA 1
ATOM 3779 C C . GLY A 1 494 ? -9.133 15.519 -13.881 1.00 69.38 494 GLY A C 1
ATOM 3780 O O . GLY A 1 494 ? -10.222 16.067 -14.054 1.00 69.38 494 GLY A O 1
ATOM 3781 N N . SER A 1 495 ? -8.847 14.840 -12.764 1.00 74.50 495 SER A N 1
ATOM 3782 C CA . SER A 1 495 ? -9.765 14.789 -11.628 1.00 74.50 495 SER A CA 1
ATOM 3783 C C . SER A 1 495 ? -9.857 16.160 -10.977 1.00 74.50 495 SER A C 1
ATOM 3785 O O . SER A 1 495 ? -8.871 16.886 -10.814 1.00 74.50 495 SER A O 1
ATOM 3787 N N . VAL A 1 496 ? -11.073 16.503 -10.575 1.00 87.50 496 VAL A N 1
ATOM 3788 C CA . VAL A 1 496 ? -11.394 17.790 -9.975 1.00 87.50 496 VAL A CA 1
ATOM 3789 C C . VAL A 1 496 ? -11.702 17.567 -8.500 1.00 87.50 496 VAL A C 1
ATOM 3791 O O . VAL A 1 496 ? -12.493 16.698 -8.144 1.00 87.50 496 VAL A O 1
ATOM 3794 N N . GLY A 1 497 ? -11.065 18.350 -7.634 1.00 89.38 497 GLY A N 1
ATOM 3795 C CA . GLY A 1 497 ? -11.330 18.366 -6.200 1.00 89.38 497 GLY A CA 1
ATOM 3796 C C . GLY A 1 497 ? -11.289 19.793 -5.684 1.00 89.38 497 GLY A C 1
ATOM 3797 O O . GLY A 1 497 ? -10.344 20.524 -5.991 1.00 89.38 497 GLY A O 1
ATOM 3798 N N . PHE A 1 498 ? -12.303 20.185 -4.914 1.00 93.62 498 PHE A N 1
ATOM 3799 C CA . PHE A 1 498 ? -12.403 21.528 -4.348 1.00 93.62 498 PHE A CA 1
ATOM 3800 C C . PHE A 1 498 ? -12.361 21.516 -2.827 1.00 93.62 498 PHE A C 1
ATOM 3802 O O . PHE A 1 498 ? -12.793 20.555 -2.184 1.00 93.62 498 PHE A O 1
ATOM 3809 N N . THR A 1 499 ? -11.911 22.638 -2.272 1.00 92.88 499 THR A N 1
ATOM 3810 C CA . THR A 1 499 ? -11.963 22.912 -0.838 1.00 92.88 499 THR A CA 1
ATOM 3811 C C . THR A 1 499 ? -12.700 24.226 -0.602 1.00 92.88 499 THR A C 1
ATOM 3813 O O . THR A 1 499 ? -12.209 25.298 -0.960 1.00 92.88 499 THR A O 1
ATOM 3816 N N . LEU A 1 500 ? -13.867 24.144 0.034 1.00 95.19 500 LEU A N 1
ATOM 3817 C CA . LEU A 1 500 ? -14.616 25.301 0.527 1.00 95.19 500 LEU A CA 1
ATOM 3818 C C . LEU A 1 500 ? -14.395 25.473 2.030 1.00 95.19 500 LEU A C 1
ATOM 3820 O O . LEU A 1 500 ? -14.079 24.513 2.730 1.00 95.19 500 LEU A O 1
ATOM 3824 N N . ARG A 1 501 ? -14.587 26.692 2.532 1.00 92.88 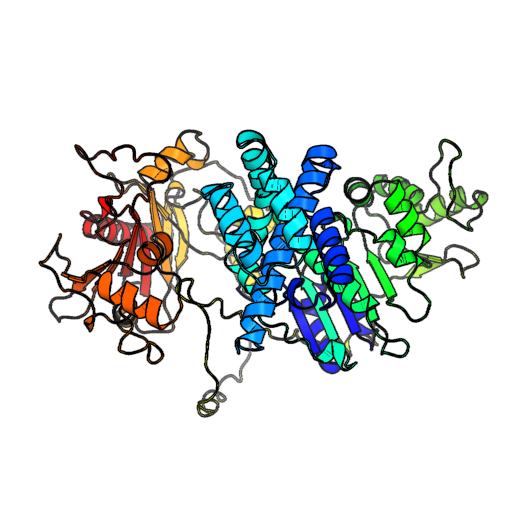501 ARG A N 1
ATOM 3825 C CA . ARG A 1 501 ? -14.500 27.019 3.959 1.00 92.88 501 ARG A CA 1
ATOM 3826 C C . ARG A 1 501 ? -15.877 27.177 4.565 1.00 92.88 501 ARG A C 1
ATOM 3828 O O . ARG A 1 501 ? -16.679 27.956 4.070 1.00 92.88 501 ARG A O 1
ATOM 3835 N N . TRP A 1 502 ? -16.153 26.512 5.670 1.00 92.69 502 TRP A N 1
ATOM 3836 C CA . TRP A 1 502 ? -17.314 26.804 6.495 1.00 92.69 502 TRP A CA 1
ATOM 3837 C C . TRP A 1 502 ? -16.991 27.963 7.463 1.00 92.69 502 TRP A C 1
ATOM 3839 O O . TRP A 1 502 ? -15.887 27.995 8.001 1.00 92.69 502 TRP A O 1
ATOM 3849 N N . PRO A 1 503 ? -17.901 28.925 7.712 1.00 91.19 503 PRO A N 1
ATOM 3850 C CA . PRO A 1 503 ? -19.269 29.027 7.199 1.00 91.19 503 PRO A CA 1
ATOM 3851 C C . PRO A 1 503 ? -19.402 29.817 5.889 1.00 91.19 503 PRO A C 1
ATOM 3853 O O . PRO A 1 503 ? -20.490 29.835 5.316 1.00 91.19 503 PRO A O 1
ATOM 3856 N N . THR A 1 504 ? -18.351 30.476 5.395 1.00 93.31 504 THR A N 1
ATOM 3857 C CA . THR A 1 504 ? -18.462 31.399 4.245 1.00 93.31 504 THR A CA 1
ATOM 3858 C C . THR A 1 504 ? -18.853 30.707 2.939 1.00 93.31 504 THR A C 1
ATOM 3860 O O . THR A 1 504 ? -19.474 31.319 2.080 1.00 93.31 504 THR A O 1
ATOM 3863 N N . LEU A 1 505 ? -18.530 29.421 2.811 1.00 94.94 505 LEU A N 1
ATOM 3864 C CA . LEU A 1 505 ? -18.604 28.606 1.599 1.00 94.94 505 LEU A CA 1
ATOM 3865 C C . LEU A 1 505 ? -17.829 29.217 0.424 1.00 94.94 505 LEU A C 1
ATOM 3867 O O . LEU A 1 505 ? -18.204 29.061 -0.740 1.00 94.94 505 LEU A O 1
ATOM 3871 N N . GLU A 1 506 ? -16.733 29.895 0.756 1.00 93.94 506 GLU A N 1
ATOM 3872 C CA . GLU A 1 506 ? -15.767 30.437 -0.192 1.00 93.94 506 GLU A CA 1
ATOM 3873 C C . GLU A 1 506 ? -14.480 29.611 -0.192 1.00 93.94 506 GLU A C 1
ATOM 3875 O O . GLU A 1 506 ? -14.210 28.843 0.736 1.00 93.94 506 GLU A O 1
ATOM 3880 N N . ALA A 1 507 ? -13.677 29.771 -1.241 1.00 92.38 507 ALA A N 1
ATOM 3881 C CA . ALA A 1 507 ? -12.359 29.158 -1.321 1.00 92.38 507 ALA A CA 1
ATOM 3882 C C . ALA A 1 507 ? -11.416 29.697 -0.230 1.00 92.38 507 ALA A C 1
ATOM 3884 O O . ALA A 1 507 ? -11.568 30.812 0.283 1.00 92.38 507 ALA A O 1
ATOM 3885 N N . PHE A 1 508 ? -10.385 28.920 0.102 1.00 88.00 508 PHE A N 1
ATOM 3886 C CA . PHE A 1 508 ? -9.260 29.471 0.852 1.00 88.00 508 PHE A CA 1
ATOM 3887 C C . PHE A 1 508 ? -8.558 30.574 0.036 1.00 88.00 508 PHE A C 1
ATOM 3889 O O . PHE A 1 508 ? -8.538 30.505 -1.197 1.00 88.00 508 PHE A O 1
ATOM 3896 N N . PRO A 1 509 ? -7.952 31.584 0.694 1.00 87.50 509 PRO A N 1
ATOM 3897 C CA . PRO A 1 509 ? -7.146 32.580 -0.005 1.00 87.50 509 PRO A CA 1
ATOM 3898 C C . PRO A 1 509 ? -6.067 31.918 -0.866 1.00 87.50 509 PRO A C 1
ATOM 3900 O O . PRO A 1 509 ? -5.522 30.870 -0.500 1.00 87.50 509 PRO A O 1
ATOM 3903 N N . ALA A 1 510 ? -5.739 32.531 -2.001 1.00 84.94 510 ALA A N 1
ATOM 3904 C CA . ALA A 1 510 ? -4.649 32.057 -2.843 1.00 84.94 510 ALA A CA 1
ATOM 3905 C C . ALA A 1 510 ? -3.330 31.999 -2.044 1.00 84.94 510 ALA A C 1
ATOM 3907 O O . ALA A 1 510 ? -2.937 32.956 -1.383 1.00 84.94 510 ALA A O 1
ATOM 3908 N N . GLY A 1 511 ? -2.652 30.855 -2.086 1.00 77.81 511 GLY A N 1
ATOM 3909 C CA . GLY A 1 511 ? -1.432 30.568 -1.338 1.00 77.81 511 GLY A CA 1
ATOM 3910 C C . GLY A 1 511 ? -1.650 30.062 0.089 1.00 77.81 511 GLY A C 1
ATOM 3911 O O . GLY A 1 511 ? -0.666 29.694 0.731 1.00 77.81 511 GLY A O 1
ATOM 3912 N N . ALA A 1 512 ? -2.894 29.969 0.578 1.00 75.88 512 ALA A N 1
ATOM 3913 C CA . ALA A 1 512 ? -3.180 29.540 1.950 1.00 75.88 512 ALA A CA 1
ATOM 3914 C C . ALA A 1 512 ? -2.573 28.170 2.281 1.00 75.88 512 ALA A C 1
ATOM 3916 O O . ALA A 1 512 ? -2.073 27.991 3.381 1.00 75.88 512 ALA A O 1
ATOM 3917 N N . VAL A 1 513 ? -2.496 27.245 1.317 1.00 72.19 513 VAL A N 1
ATOM 3918 C CA . VAL A 1 513 ? -1.855 25.920 1.470 1.00 72.19 513 VAL A CA 1
ATOM 3919 C C . VAL A 1 513 ? -0.377 25.969 1.905 1.00 72.19 513 VAL A C 1
ATOM 3921 O O . VAL A 1 513 ? 0.192 24.942 2.271 1.00 72.19 513 VAL A O 1
ATOM 3924 N N . ARG A 1 514 ? 0.279 27.138 1.844 1.00 73.88 514 ARG A N 1
ATOM 3925 C CA . ARG A 1 514 ? 1.663 27.362 2.301 1.00 73.88 514 ARG A CA 1
ATOM 3926 C C . ARG A 1 514 ? 1.760 28.017 3.678 1.00 73.88 514 ARG A C 1
ATOM 3928 O O . ARG A 1 514 ? 2.863 28.097 4.217 1.00 73.88 514 ARG A O 1
ATOM 3935 N N . ASP A 1 515 ? 0.647 28.472 4.241 1.00 73.19 515 ASP A N 1
ATOM 3936 C CA . ASP A 1 515 ? 0.602 29.053 5.579 1.00 73.19 515 ASP A CA 1
ATOM 3937 C C . ASP A 1 515 ? 0.691 27.948 6.646 1.00 73.19 515 ASP A C 1
ATOM 3939 O O . ASP A 1 515 ? 0.057 26.897 6.537 1.00 73.19 515 ASP A O 1
ATOM 3943 N N . ARG A 1 516 ? 1.451 28.183 7.721 1.00 69.88 516 ARG A N 1
ATOM 3944 C CA . ARG A 1 516 ? 1.498 27.277 8.881 1.00 69.88 516 ARG A CA 1
ATOM 3945 C C . ARG A 1 516 ? 0.136 27.123 9.557 1.00 69.88 516 ARG A C 1
ATOM 3947 O O . ARG A 1 516 ? -0.129 26.059 10.110 1.00 69.88 516 ARG A O 1
ATOM 3954 N N . ALA A 1 517 ? -0.709 28.152 9.519 1.00 70.50 517 ALA A N 1
ATOM 3955 C CA . ALA A 1 517 ? -2.049 28.125 10.099 1.00 70.50 517 ALA A CA 1
ATOM 3956 C C . ALA A 1 517 ? -3.042 27.275 9.282 1.00 70.50 517 ALA A C 1
ATOM 3958 O O . ALA A 1 517 ? -4.089 26.889 9.803 1.00 70.50 517 ALA A O 1
ATOM 3959 N N . TYR A 1 518 ? -2.707 26.936 8.030 1.00 74.69 518 TYR A N 1
ATOM 3960 C CA . TYR A 1 518 ? -3.594 26.203 7.128 1.00 74.69 518 TYR A CA 1
ATOM 3961 C C . TYR A 1 518 ? -3.997 24.836 7.663 1.00 74.69 518 TYR A C 1
ATOM 3963 O O . TYR A 1 518 ? -5.155 24.469 7.549 1.00 74.69 518 TYR A O 1
ATOM 3971 N N . ALA A 1 519 ? -3.076 24.086 8.272 1.00 69.31 519 ALA A N 1
ATOM 3972 C CA . ALA A 1 519 ? -3.377 22.736 8.747 1.00 69.31 519 ALA A CA 1
ATOM 3973 C C . ALA A 1 519 ? -4.483 22.724 9.818 1.00 69.31 519 ALA A C 1
ATOM 3975 O O . ALA A 1 519 ? -5.349 21.855 9.786 1.00 69.31 519 ALA A O 1
ATOM 3976 N N . GLY A 1 520 ? -4.480 23.704 10.730 1.00 71.00 520 GLY A N 1
ATOM 3977 C CA . GLY A 1 520 ? -5.544 23.868 11.725 1.00 71.00 520 GLY A CA 1
ATOM 3978 C C . GLY A 1 520 ? -6.846 24.341 11.080 1.00 71.00 520 GLY A C 1
ATOM 3979 O O . GLY A 1 520 ? -7.866 23.668 11.189 1.00 71.00 520 GLY A O 1
ATOM 3980 N N . ALA A 1 521 ? -6.779 25.428 10.304 1.00 75.75 521 ALA A N 1
ATOM 3981 C CA . ALA A 1 521 ? -7.946 25.984 9.619 1.00 75.75 521 ALA A CA 1
ATOM 3982 C C . ALA A 1 521 ? -8.608 24.983 8.654 1.00 75.75 521 ALA A C 1
ATOM 3984 O O . ALA A 1 521 ? -9.821 24.985 8.500 1.00 75.75 521 ALA A O 1
ATOM 3985 N N . TYR A 1 522 ? -7.836 24.101 8.020 1.00 80.00 522 TYR A N 1
ATOM 3986 C CA . TYR A 1 522 ? -8.352 23.038 7.164 1.00 80.00 522 TYR A CA 1
ATOM 3987 C C . TYR A 1 522 ? -9.117 21.985 7.974 1.00 80.00 522 TYR A C 1
ATOM 3989 O O . TYR A 1 522 ? -10.216 21.603 7.591 1.00 80.00 522 TYR A O 1
ATOM 3997 N N . LEU A 1 523 ? -8.580 21.533 9.112 1.00 77.69 523 LEU A N 1
ATOM 3998 C CA . LEU A 1 523 ? -9.265 20.555 9.969 1.00 77.69 523 LEU A CA 1
ATOM 3999 C C . LEU A 1 523 ? -10.557 21.099 10.583 1.00 77.69 523 LEU A C 1
ATOM 4001 O O . LEU A 1 523 ? -11.477 20.324 10.854 1.00 77.69 523 LEU A O 1
ATOM 4005 N N . ASP A 1 524 ? -10.604 22.405 10.831 1.00 82.06 524 ASP A N 1
ATOM 4006 C CA . ASP A 1 524 ? -11.770 23.059 11.406 1.00 82.06 524 ASP A CA 1
ATOM 4007 C C . ASP A 1 524 ? -12.782 23.432 10.328 1.00 82.06 524 ASP A C 1
ATOM 4009 O O . ASP A 1 524 ? -13.948 23.093 10.453 1.00 82.06 524 ASP A O 1
ATOM 4013 N N . GLU A 1 525 ? -12.373 24.082 9.245 1.00 86.94 525 GLU A N 1
ATOM 4014 C CA . GLU A 1 525 ? -13.295 24.773 8.340 1.00 86.94 525 GLU A CA 1
ATOM 4015 C C . GLU A 1 525 ? -13.507 24.061 6.997 1.00 86.94 525 GLU A C 1
ATOM 4017 O O . GLU A 1 525 ? -14.411 24.448 6.258 1.00 86.94 525 GLU A O 1
ATOM 4022 N N . ALA A 1 526 ? -12.700 23.062 6.626 1.00 88.06 526 ALA A N 1
ATOM 4023 C CA . ALA A 1 526 ? -12.749 22.529 5.265 1.00 88.06 526 ALA A CA 1
ATOM 4024 C C . ALA A 1 526 ? -14.015 21.707 4.973 1.00 88.06 526 ALA A C 1
ATOM 4026 O O . ALA A 1 526 ? -14.411 20.803 5.711 1.00 88.06 526 ALA A O 1
ATOM 4027 N N . ILE A 1 527 ? -14.590 21.981 3.805 1.00 95.31 527 ILE A N 1
ATOM 4028 C CA . ILE A 1 527 ? -15.591 21.170 3.121 1.00 95.31 527 ILE A CA 1
ATOM 4029 C C . ILE A 1 527 ? -14.928 20.659 1.843 1.00 95.31 527 ILE A C 1
ATOM 4031 O O . ILE A 1 527 ? -14.612 21.441 0.942 1.00 95.31 527 ILE A O 1
ATOM 4035 N N . SER A 1 528 ? -14.700 19.349 1.773 1.00 94.31 528 SER A N 1
ATOM 4036 C CA . SER A 1 528 ? -14.088 18.706 0.609 1.00 94.31 528 SER A CA 1
ATOM 4037 C C . SER A 1 528 ? -15.166 18.325 -0.397 1.00 94.31 528 SER A C 1
ATOM 4039 O O . SER A 1 528 ? -16.121 17.642 -0.038 1.00 94.31 528 SER A O 1
ATOM 4041 N N . VAL A 1 529 ? -15.017 18.756 -1.650 1.00 96.06 529 VAL A N 1
ATOM 4042 C CA . VAL A 1 529 ? -15.972 18.495 -2.736 1.00 96.06 529 VAL A CA 1
ATOM 4043 C C . VAL A 1 529 ? -15.283 17.687 -3.834 1.00 96.06 529 VAL A C 1
ATOM 4045 O O . VAL A 1 529 ? -14.255 18.100 -4.372 1.00 96.06 529 VAL A O 1
ATOM 4048 N N . ARG A 1 530 ? -15.869 16.545 -4.195 1.00 95.00 530 ARG A N 1
ATOM 4049 C CA . ARG A 1 530 ? -15.376 15.609 -5.212 1.00 95.00 530 ARG A CA 1
ATOM 4050 C C . ARG A 1 530 ? -16.455 15.373 -6.277 1.00 95.00 530 ARG A C 1
ATOM 4052 O O . ARG A 1 530 ? -17.306 14.497 -6.106 1.00 95.00 530 ARG A O 1
ATOM 4059 N N . PRO A 1 531 ? -16.469 16.164 -7.360 1.00 93.88 531 PRO A N 1
ATOM 4060 C CA . PRO A 1 531 ? -17.332 15.909 -8.505 1.00 93.88 531 PRO A CA 1
ATOM 4061 C C . PRO A 1 531 ? -16.790 14.779 -9.392 1.00 93.88 531 PRO A C 1
ATOM 4063 O O . PRO A 1 531 ? -15.587 14.678 -9.629 1.00 93.88 531 PRO A O 1
ATOM 4066 N N . ARG A 1 532 ? -17.690 13.963 -9.943 1.00 92.06 532 ARG A N 1
ATOM 4067 C CA . ARG A 1 532 ? -17.386 12.937 -10.950 1.00 92.06 532 ARG A CA 1
ATOM 4068 C C . ARG A 1 532 ? -18.445 12.927 -12.048 1.00 92.06 532 ARG A C 1
ATOM 4070 O O . ARG A 1 532 ? -19.636 13.025 -11.764 1.00 92.06 532 ARG A O 1
ATOM 4077 N N . TYR A 1 533 ? -18.012 12.783 -13.295 1.00 92.94 533 TYR A N 1
ATOM 4078 C CA . TYR A 1 533 ? -18.915 12.588 -14.429 1.00 92.94 533 TYR A CA 1
ATOM 4079 C C . TYR A 1 533 ? -19.463 11.153 -14.441 1.00 92.94 533 TYR A C 1
ATOM 4081 O O . TYR A 1 533 ? -18.737 10.213 -14.107 1.00 92.94 533 TYR A O 1
ATOM 4089 N N . VAL A 1 534 ? -20.737 10.988 -14.800 1.00 90.94 534 VAL A N 1
ATOM 4090 C CA . VAL A 1 534 ? -21.440 9.699 -14.824 1.00 90.94 534 VAL A CA 1
ATOM 4091 C C . VAL A 1 534 ? -22.008 9.451 -16.220 1.00 90.94 534 VAL A C 1
ATOM 4093 O O . VAL A 1 534 ? -22.846 10.206 -16.691 1.00 90.94 534 VAL A O 1
ATOM 4096 N N . ASP A 1 535 ? -21.554 8.382 -16.873 1.00 86.94 535 ASP A N 1
ATOM 4097 C CA . ASP A 1 535 ? -21.923 8.024 -18.253 1.00 86.94 535 ASP A CA 1
ATOM 4098 C C . ASP A 1 535 ? -22.466 6.597 -18.414 1.00 86.94 535 ASP A C 1
ATOM 4100 O O . ASP A 1 535 ? -23.035 6.256 -19.449 1.00 86.94 535 ASP A O 1
ATOM 4104 N N . LYS A 1 536 ? -22.288 5.745 -17.399 1.00 82.88 536 LYS A N 1
ATOM 4105 C CA . LYS A 1 536 ? -22.627 4.311 -17.460 1.00 82.88 536 LYS A CA 1
ATOM 4106 C C . LYS A 1 536 ? -23.947 3.937 -16.794 1.00 82.88 536 LYS A C 1
ATOM 4108 O O . LYS A 1 536 ? -24.404 2.812 -16.973 1.00 82.88 536 LYS A O 1
ATOM 4113 N N . VAL A 1 537 ? -24.533 4.836 -16.007 1.00 85.75 537 VAL A N 1
ATOM 4114 C CA . VAL A 1 537 ? -25.800 4.617 -15.295 1.00 85.75 537 VAL A CA 1
ATOM 4115 C C . VAL A 1 537 ? -26.661 5.877 -15.375 1.00 85.75 537 VAL A C 1
ATOM 4117 O O . VAL A 1 537 ? -26.091 6.967 -15.459 1.00 85.75 537 VAL A O 1
ATOM 4120 N N . PRO A 1 538 ? -28.002 5.759 -15.335 1.00 88.69 538 PRO A N 1
ATOM 4121 C CA . PRO A 1 538 ? -28.874 6.924 -15.226 1.00 88.69 538 PRO A CA 1
ATOM 4122 C C . PRO A 1 538 ? -28.487 7.768 -14.008 1.00 88.69 538 PRO A C 1
ATOM 4124 O O . PRO A 1 538 ? -28.250 7.228 -12.923 1.00 88.69 538 PRO A O 1
ATOM 4127 N N . ILE A 1 539 ? -28.382 9.085 -14.175 1.00 88.19 539 ILE A N 1
ATOM 4128 C CA . ILE A 1 539 ? -27.874 9.971 -13.120 1.00 88.19 539 ILE A CA 1
ATOM 4129 C C . ILE A 1 539 ? -28.759 9.928 -11.866 1.00 88.19 539 ILE A C 1
ATOM 4131 O O . ILE A 1 539 ? -28.259 9.947 -10.743 1.00 88.19 539 ILE A O 1
ATOM 4135 N N . GLU A 1 540 ? -30.068 9.772 -12.046 1.00 82.19 540 GLU A N 1
ATOM 4136 C CA . GLU A 1 540 ? -31.060 9.654 -10.981 1.00 82.19 540 GLU A CA 1
ATOM 4137 C C . GLU A 1 540 ? -30.918 8.362 -10.159 1.00 82.19 540 GLU A C 1
ATOM 4139 O O . GLU A 1 540 ? -31.411 8.271 -9.030 1.00 82.19 540 GLU A O 1
ATOM 4144 N N . ASP A 1 541 ? -30.229 7.355 -10.703 1.00 87.00 541 ASP A N 1
ATOM 4145 C CA . ASP A 1 541 ? -30.003 6.085 -10.024 1.00 87.00 541 ASP A CA 1
ATOM 4146 C C . ASP A 1 541 ? -28.897 6.201 -8.979 1.00 87.00 541 ASP A C 1
ATOM 4148 O O . ASP A 1 541 ? -28.925 5.452 -8.006 1.00 87.00 541 ASP A O 1
ATOM 4152 N N . VAL A 1 542 ? -27.975 7.159 -9.128 1.00 88.94 542 VAL A N 1
ATOM 4153 C CA . VAL A 1 542 ? -26.822 7.329 -8.234 1.00 88.94 542 VAL A CA 1
ATOM 4154 C C . VAL A 1 542 ? -27.281 7.466 -6.782 1.00 88.94 542 VAL A C 1
ATOM 4156 O O . VAL A 1 542 ? -26.960 6.615 -5.958 1.00 88.94 542 VAL A O 1
ATOM 4159 N N . VAL A 1 543 ? -28.131 8.452 -6.481 1.00 91.44 543 VAL A N 1
ATOM 4160 C CA . VAL A 1 543 ? -28.626 8.683 -5.109 1.00 91.44 543 VAL A CA 1
ATOM 4161 C C . VAL A 1 543 ? -29.568 7.564 -4.652 1.00 91.44 543 VAL A C 1
ATOM 4163 O O . VAL A 1 543 ? -29.606 7.204 -3.474 1.00 91.44 543 VAL A O 1
ATOM 4166 N N . ARG A 1 544 ? -30.334 6.969 -5.578 1.00 89.31 544 ARG A N 1
ATOM 4167 C CA . ARG A 1 544 ? -31.226 5.845 -5.259 1.00 89.31 544 ARG A CA 1
ATOM 4168 C C . ARG A 1 544 ? -30.440 4.618 -4.804 1.00 89.31 544 ARG A C 1
ATOM 4170 O O . ARG A 1 544 ? -30.870 3.941 -3.867 1.00 89.31 544 ARG A O 1
ATOM 4177 N N . THR A 1 545 ? -29.314 4.322 -5.448 1.00 88.25 545 THR A N 1
ATOM 4178 C CA . THR A 1 545 ? -28.460 3.192 -5.070 1.00 88.25 545 THR A CA 1
ATOM 4179 C C . THR A 1 545 ? -27.855 3.370 -3.682 1.00 88.25 545 THR A C 1
ATOM 4181 O O . THR A 1 545 ? -27.768 2.392 -2.952 1.00 88.25 545 THR A O 1
ATOM 4184 N N . SER A 1 546 ? -27.586 4.604 -3.244 1.00 85.38 546 SER A N 1
ATOM 4185 C CA . SER A 1 546 ? -27.026 4.890 -1.914 1.00 85.38 546 SER A CA 1
ATOM 4186 C C . SER A 1 546 ? -27.962 4.514 -0.755 1.00 85.38 546 SER A C 1
ATOM 4188 O O . SER A 1 546 ? -27.500 4.288 0.361 1.00 85.38 546 SER A O 1
ATOM 4190 N N . ILE A 1 547 ? -29.275 4.409 -1.005 1.00 87.38 547 ILE A N 1
ATOM 4191 C CA . ILE A 1 547 ? -30.276 3.973 -0.012 1.00 87.38 547 ILE A CA 1
ATOM 4192 C C . ILE A 1 547 ? -30.817 2.560 -0.262 1.00 87.38 547 ILE A C 1
ATOM 4194 O O . ILE A 1 547 ? -31.688 2.097 0.480 1.00 87.38 547 ILE A O 1
ATOM 4198 N N . SER A 1 548 ? -30.343 1.893 -1.316 1.00 86.19 548 SER A N 1
ATOM 4199 C CA . SER A 1 548 ? -30.820 0.576 -1.733 1.00 86.19 548 SER A CA 1
ATOM 4200 C C . SER A 1 548 ? -29.740 -0.472 -1.463 1.00 86.19 548 SER A C 1
ATOM 4202 O O . SER A 1 548 ? -28.631 -0.333 -1.972 1.00 86.19 548 SER A O 1
ATOM 4204 N N . PRO A 1 549 ? -30.034 -1.541 -0.707 1.00 84.62 549 PRO A N 1
ATOM 4205 C CA . PRO A 1 549 ? -29.069 -2.613 -0.512 1.00 84.62 549 PRO A CA 1
ATOM 4206 C C . PRO A 1 549 ? -28.798 -3.321 -1.845 1.00 84.62 549 PRO A C 1
ATOM 4208 O O . PRO A 1 549 ? -29.708 -3.531 -2.654 1.00 84.62 549 PRO A O 1
ATOM 4211 N N . HIS A 1 550 ? -27.554 -3.730 -2.066 1.00 76.00 550 HIS A N 1
ATOM 4212 C CA . HIS A 1 550 ? -27.222 -4.609 -3.175 1.00 76.00 550 HIS A CA 1
ATOM 4213 C C . HIS A 1 550 ? -27.816 -6.011 -2.964 1.00 76.00 550 HIS A C 1
ATOM 4215 O O . HIS A 1 550 ? -28.014 -6.436 -1.824 1.00 76.00 550 HIS A O 1
ATOM 4221 N N . PRO A 1 551 ? -28.037 -6.790 -4.042 1.00 70.88 551 PRO A N 1
ATOM 4222 C CA . PRO A 1 551 ? -28.606 -8.138 -3.944 1.00 70.88 551 PRO A CA 1
ATOM 4223 C C . PRO A 1 551 ? -27.827 -9.114 -3.047 1.00 70.88 551 PRO A C 1
ATOM 4225 O O . PRO A 1 551 ? -28.390 -10.098 -2.579 1.00 70.88 551 PRO A O 1
ATOM 4228 N N . TRP A 1 552 ? -26.535 -8.864 -2.820 1.00 72.38 552 TRP A N 1
ATOM 4229 C CA . TRP A 1 552 ? -25.669 -9.676 -1.960 1.00 72.38 552 TRP A CA 1
ATOM 4230 C C . TRP A 1 552 ? -25.633 -9.217 -0.493 1.00 72.38 552 TRP A C 1
ATOM 4232 O O . TRP A 1 552 ? -25.015 -9.893 0.332 1.00 72.38 552 TRP A O 1
ATOM 4242 N N . ASN A 1 553 ? -26.276 -8.098 -0.136 1.00 80.50 553 ASN A N 1
ATOM 4243 C CA . ASN A 1 553 ? -26.420 -7.699 1.263 1.00 80.50 553 ASN A CA 1
ATOM 4244 C C . ASN A 1 553 ? -27.442 -8.600 1.969 1.00 80.50 553 ASN A C 1
ATOM 4246 O O . ASN A 1 553 ? -28.496 -8.931 1.424 1.00 80.50 553 ASN A O 1
ATOM 4250 N N . GLN A 1 554 ? -27.110 -9.028 3.190 1.00 83.88 554 GLN A N 1
ATOM 4251 C CA . GLN A 1 554 ? -27.995 -9.901 3.956 1.00 83.88 554 GLN A CA 1
ATOM 4252 C C . GLN A 1 554 ? -29.228 -9.118 4.421 1.00 83.88 554 GLN A C 1
ATOM 4254 O O . GLN A 1 554 ? -29.060 -8.026 4.956 1.00 83.88 554 GLN A O 1
ATOM 4259 N N . PRO A 1 555 ? -30.449 -9.675 4.309 1.00 87.19 555 PRO A N 1
ATOM 4260 C CA . PRO A 1 555 ? -31.674 -8.962 4.672 1.00 87.19 555 PRO A CA 1
ATOM 4261 C C . PRO A 1 555 ? -31.746 -8.471 6.124 1.00 87.19 555 PRO A C 1
ATOM 4263 O O . PRO A 1 555 ? -32.551 -7.590 6.416 1.00 87.19 555 PRO A O 1
ATOM 4266 N N . ASP A 1 556 ? -30.956 -9.055 7.032 1.00 88.19 556 ASP A N 1
ATOM 4267 C CA . ASP A 1 556 ? -30.855 -8.661 8.439 1.00 88.19 556 ASP A CA 1
ATOM 4268 C C . ASP A 1 556 ? -29.659 -7.737 8.742 1.00 88.19 556 ASP A C 1
ATOM 4270 O O . ASP A 1 556 ? -29.433 -7.435 9.913 1.00 88.19 556 ASP A O 1
ATOM 4274 N N . ASP A 1 557 ? -28.921 -7.270 7.724 1.00 89.94 557 ASP A N 1
ATOM 4275 C CA . ASP A 1 557 ? -27.772 -6.367 7.859 1.00 89.94 557 ASP A CA 1
ATOM 4276 C C . ASP A 1 557 ? -28.216 -4.899 8.033 1.00 89.94 557 ASP A C 1
ATOM 4278 O O . ASP A 1 557 ? -28.613 -4.239 7.062 1.00 89.94 557 ASP A O 1
ATOM 4282 N N . PRO A 1 558 ? -28.124 -4.325 9.248 1.00 88.81 558 PRO A N 1
ATOM 4283 C CA . PRO A 1 558 ? -28.586 -2.965 9.503 1.00 88.81 558 PRO A CA 1
ATOM 4284 C C . PRO A 1 558 ? -27.678 -1.887 8.888 1.00 88.81 558 PRO A C 1
ATOM 4286 O O . PRO A 1 558 ? -28.063 -0.717 8.889 1.00 88.81 558 PRO A O 1
ATOM 4289 N N . ILE A 1 559 ? -26.500 -2.247 8.358 1.00 89.88 559 ILE A N 1
ATOM 4290 C CA . ILE A 1 559 ? -25.562 -1.309 7.725 1.00 89.88 559 ILE A CA 1
ATOM 4291 C C . ILE A 1 559 ? -26.145 -0.798 6.403 1.00 89.88 559 ILE A C 1
ATOM 4293 O O . ILE A 1 559 ? -26.165 0.413 6.181 1.00 89.88 559 ILE A O 1
ATOM 4297 N N . TYR A 1 560 ? -26.672 -1.697 5.566 1.00 87.75 560 TYR A N 1
ATOM 4298 C CA . TYR A 1 560 ? -27.097 -1.389 4.190 1.00 87.75 560 TYR A CA 1
ATOM 4299 C C . TYR A 1 560 ? -28.617 -1.314 4.004 1.00 87.75 560 TYR A C 1
ATOM 4301 O O . TYR A 1 560 ? -29.096 -0.772 3.009 1.00 87.75 560 TYR A O 1
ATOM 4309 N N . HIS A 1 561 ? -29.402 -1.842 4.947 1.00 89.19 561 HIS A N 1
ATOM 4310 C CA . HIS A 1 561 ? -30.855 -1.896 4.808 1.00 89.19 561 HIS A CA 1
ATOM 4311 C C . HIS A 1 561 ? -31.542 -0.711 5.492 1.00 89.19 561 HIS A C 1
ATOM 4313 O O . HIS A 1 561 ? -31.679 -0.668 6.717 1.00 89.19 561 HIS A O 1
ATOM 4319 N N . LEU A 1 562 ? -32.073 0.214 4.682 1.00 90.62 562 LEU A N 1
ATOM 4320 C CA . LEU A 1 562 ? -32.858 1.364 5.151 1.00 90.62 562 LEU A CA 1
ATOM 4321 C C . LEU A 1 562 ? -34.024 0.951 6.070 1.00 90.62 562 LEU A C 1
ATOM 4323 O O . LEU A 1 562 ? -34.309 1.624 7.056 1.00 90.62 562 LEU A O 1
ATOM 4327 N N . SER A 1 563 ? -34.667 -0.185 5.780 1.00 90.69 563 SER A N 1
ATOM 4328 C CA . SER A 1 563 ? -35.810 -0.720 6.533 1.00 90.69 563 SER A CA 1
ATOM 4329 C C . SER A 1 563 ? -35.476 -1.184 7.953 1.00 90.69 563 SER A C 1
ATOM 4331 O O . SER A 1 563 ? -36.381 -1.321 8.773 1.00 90.69 563 SER A O 1
ATOM 4333 N N . LEU A 1 564 ? -34.202 -1.448 8.257 1.00 92.38 564 LEU A N 1
ATOM 4334 C CA . LEU A 1 564 ? -33.767 -1.876 9.590 1.00 92.38 564 LEU A CA 1
ATOM 4335 C C . LEU A 1 564 ? -33.414 -0.698 10.507 1.00 92.38 564 LEU A C 1
ATOM 4337 O O . LEU A 1 564 ? -33.191 -0.898 11.705 1.00 92.38 564 LEU A O 1
ATOM 4341 N N . ARG A 1 565 ? -33.384 0.518 9.951 1.00 94.31 565 ARG A N 1
ATOM 4342 C CA . ARG A 1 565 ? -33.034 1.762 10.639 1.00 94.31 565 ARG A CA 1
ATOM 4343 C C . ARG A 1 565 ? -34.261 2.410 11.271 1.00 94.31 565 ARG A C 1
ATOM 4345 O O . ARG A 1 565 ? -35.392 2.246 10.814 1.00 94.31 565 ARG A O 1
ATOM 4352 N N . THR A 1 566 ? -34.032 3.189 12.323 1.00 95.06 566 THR A N 1
ATOM 4353 C CA . THR A 1 566 ? -35.102 3.912 13.018 1.00 95.06 566 THR A CA 1
ATOM 4354 C C . THR A 1 566 ? -35.345 5.249 12.334 1.00 95.06 566 THR A C 1
ATOM 4356 O O . THR A 1 566 ? -34.513 6.154 12.410 1.00 95.06 566 THR A O 1
ATOM 4359 N N . LYS A 1 567 ? -36.499 5.388 11.677 1.00 96.00 567 LYS A N 1
ATOM 4360 C CA . LYS A 1 567 ? -36.922 6.651 11.065 1.00 96.00 567 LYS A CA 1
ATOM 4361 C C . LYS A 1 567 ? -37.228 7.690 12.150 1.00 96.00 567 LYS A C 1
ATOM 4363 O O . LYS A 1 567 ? -38.056 7.440 13.022 1.00 96.00 567 LYS A O 1
ATOM 4368 N N . GLY A 1 568 ? -36.563 8.841 12.096 1.00 93.44 568 GLY A N 1
ATOM 4369 C CA . GLY A 1 568 ? -36.798 9.966 13.006 1.00 93.44 568 GLY A CA 1
ATOM 4370 C C . GLY A 1 568 ? -37.700 11.054 12.416 1.00 93.44 568 GLY A C 1
ATOM 4371 O O . GLY A 1 568 ? -38.138 10.971 11.267 1.00 93.44 568 GLY A O 1
ATOM 4372 N N . GLY A 1 569 ? -37.973 12.090 13.217 1.00 92.50 569 GLY A N 1
ATOM 4373 C CA . GLY A 1 569 ? -38.635 13.314 12.750 1.00 92.50 569 GLY A CA 1
ATOM 4374 C C . GLY A 1 569 ? -37.733 14.116 11.810 1.00 92.50 569 GLY A C 1
ATOM 4375 O O . GLY A 1 569 ? -36.516 13.988 11.880 1.00 92.50 569 GLY A O 1
ATOM 4376 N N . ALA A 1 570 ? -38.317 14.920 10.921 1.00 92.75 570 ALA A N 1
ATOM 4377 C CA . ALA A 1 570 ? -37.541 15.683 9.945 1.00 92.75 570 ALA A CA 1
ATOM 4378 C C . ALA A 1 570 ? -36.555 16.654 10.624 1.00 92.75 570 ALA A C 1
ATOM 4380 O O . ALA A 1 570 ? -36.919 17.339 11.579 1.00 92.75 570 ALA A O 1
ATOM 4381 N N . VAL A 1 571 ? -35.326 16.725 10.107 1.00 91.50 571 VAL A N 1
ATOM 4382 C CA . VAL A 1 571 ? -34.250 17.611 10.588 1.00 91.50 571 VAL A CA 1
ATOM 4383 C C . VAL A 1 571 ? -33.711 18.381 9.392 1.00 91.50 571 VAL A C 1
ATOM 4385 O O . VAL A 1 571 ? -33.295 17.763 8.419 1.00 91.50 571 VAL A O 1
ATOM 4388 N N . ASP A 1 572 ? -33.768 19.714 9.426 1.00 90.69 572 ASP A N 1
ATOM 4389 C CA . ASP A 1 572 ? -33.260 20.594 8.358 1.00 90.69 572 ASP A CA 1
ATOM 4390 C C . ASP A 1 572 ? -33.758 20.226 6.943 1.00 90.69 572 ASP A C 1
ATOM 4392 O O . ASP A 1 572 ? -33.042 20.339 5.948 1.00 90.69 572 ASP A O 1
ATOM 4396 N N . GLY A 1 573 ? -35.004 19.746 6.841 1.00 90.62 573 GLY A N 1
ATOM 4397 C CA . GLY A 1 573 ? -35.610 19.303 5.577 1.00 90.62 573 GLY A CA 1
ATOM 4398 C C . GLY A 1 573 ? -35.178 17.910 5.096 1.00 90.62 573 GLY A C 1
ATOM 4399 O O . GLY A 1 573 ? -35.520 17.523 3.978 1.00 90.62 573 GLY A O 1
ATOM 4400 N N . LEU A 1 574 ? -34.455 17.151 5.922 1.00 95.94 574 LEU A N 1
ATOM 4401 C CA . LEU A 1 574 ? -34.062 15.764 5.683 1.00 95.94 574 LEU A CA 1
ATOM 4402 C C . LEU A 1 574 ? -34.915 14.804 6.510 1.00 95.94 574 LEU A C 1
ATOM 4404 O O . LEU A 1 574 ? -35.335 15.113 7.625 1.00 95.94 574 LEU A O 1
ATOM 4408 N N . VAL A 1 575 ? -35.113 13.598 5.986 1.00 96.69 575 VAL A N 1
ATOM 4409 C CA . VAL A 1 575 ? -35.691 12.473 6.724 1.00 96.69 575 VAL A CA 1
ATOM 4410 C C . VAL A 1 575 ? -34.546 11.636 7.305 1.00 96.69 575 VAL A C 1
ATOM 4412 O O . VAL A 1 575 ? -33.826 11.002 6.528 1.00 96.69 575 VAL A O 1
ATOM 4415 N N . PRO A 1 576 ? -34.350 11.615 8.635 1.00 97.12 576 PRO A N 1
ATOM 4416 C CA . PRO A 1 576 ? -33.293 10.827 9.252 1.00 97.12 576 PRO A CA 1
ATOM 4417 C C . PRO A 1 576 ? -33.693 9.360 9.441 1.00 97.12 576 PRO A C 1
ATOM 4419 O O . PRO A 1 576 ? -34.828 9.033 9.794 1.00 97.12 576 PRO A O 1
ATOM 4422 N N . TYR A 1 577 ? -32.710 8.486 9.280 1.00 96.75 577 TYR A N 1
ATOM 4423 C CA . TYR A 1 577 ? -32.754 7.046 9.489 1.00 96.75 577 TYR A CA 1
ATOM 4424 C C . TYR A 1 577 ? -31.556 6.659 10.357 1.00 96.75 577 TYR A C 1
ATOM 4426 O O . TYR A 1 577 ? -30.452 6.386 9.873 1.00 96.75 577 TYR A O 1
ATOM 4434 N N . TYR A 1 578 ? -31.787 6.661 11.665 1.00 96.12 578 TYR A N 1
ATOM 4435 C CA . TYR A 1 578 ? -30.761 6.388 12.662 1.00 96.12 578 TYR A CA 1
ATOM 4436 C C . TYR A 1 578 ? -30.428 4.904 12.701 1.00 96.12 578 TYR A C 1
ATOM 4438 O O . TYR A 1 578 ? -31.327 4.053 12.660 1.00 96.12 578 TYR A O 1
ATOM 4446 N N . ILE A 1 579 ? -29.137 4.593 12.795 1.00 94.69 579 ILE A N 1
ATOM 4447 C CA . ILE A 1 579 ? -28.717 3.213 13.016 1.00 94.69 579 ILE A CA 1
ATOM 4448 C C . ILE A 1 579 ? -29.205 2.747 14.395 1.00 94.69 579 ILE A C 1
ATOM 4450 O O . ILE A 1 579 ? -29.163 3.481 15.380 1.00 94.69 579 ILE A O 1
ATOM 4454 N N . ASP A 1 580 ? -29.688 1.511 14.478 1.00 92.62 580 ASP A N 1
ATOM 4455 C CA . ASP A 1 580 ? -29.947 0.874 15.766 1.00 92.62 580 ASP A CA 1
ATOM 4456 C C . ASP A 1 580 ? -28.655 0.192 16.231 1.00 92.62 580 ASP A C 1
ATOM 4458 O O . ASP A 1 580 ? -28.296 -0.888 15.753 1.00 92.62 580 ASP A O 1
ATOM 4462 N N . MET A 1 581 ? -27.937 0.842 17.149 1.00 90.19 581 MET A N 1
ATOM 4463 C CA . MET A 1 581 ? -26.646 0.357 17.649 1.00 90.19 581 MET A CA 1
ATOM 4464 C C . MET A 1 581 ? -26.756 -1.005 18.342 1.00 90.19 581 MET A C 1
ATOM 4466 O O . MET A 1 581 ? -25.818 -1.801 18.279 1.00 90.19 581 MET A O 1
ATOM 4470 N N . ALA A 1 582 ? -27.899 -1.320 18.960 1.00 91.31 582 ALA A N 1
ATOM 4471 C CA . ALA A 1 582 ? -28.115 -2.625 19.574 1.00 91.31 582 ALA A CA 1
ATOM 4472 C C . ALA A 1 582 ? -28.260 -3.715 18.503 1.00 91.31 582 ALA A C 1
ATOM 4474 O O . ALA A 1 582 ? -27.627 -4.769 18.614 1.00 91.31 582 ALA A O 1
ATOM 4475 N N . LYS A 1 583 ? -29.020 -3.450 17.430 1.00 91.94 583 LYS A N 1
ATOM 4476 C CA . LYS A 1 583 ? -29.125 -4.368 16.283 1.00 91.94 583 LYS A CA 1
ATOM 4477 C C . LYS A 1 583 ? -27.802 -4.521 15.545 1.00 91.94 583 LYS A C 1
ATOM 4479 O O . LYS A 1 583 ? -27.437 -5.649 15.226 1.00 91.94 583 LYS A O 1
ATOM 4484 N N . LEU A 1 584 ? -27.067 -3.430 15.323 1.00 91.38 584 LEU A N 1
ATOM 4485 C CA . LEU A 1 584 ? -25.744 -3.473 14.699 1.00 91.38 584 LEU A CA 1
ATOM 4486 C C . LEU A 1 584 ? -24.775 -4.317 15.530 1.00 91.38 584 LEU A C 1
ATOM 4488 O O . LEU A 1 584 ? -24.144 -5.230 15.004 1.00 91.38 584 LEU A O 1
ATOM 4492 N N . LYS A 1 585 ? -24.713 -4.080 16.844 1.00 91.56 585 LYS A N 1
ATOM 4493 C CA . LYS A 1 585 ? -23.874 -4.865 17.753 1.00 91.56 585 LYS A CA 1
ATOM 4494 C C . LYS A 1 585 ? -24.257 -6.342 17.749 1.00 91.56 585 LYS A C 1
ATOM 4496 O O . LYS A 1 585 ? -23.371 -7.194 17.698 1.00 91.56 585 LYS A O 1
ATOM 4501 N N . ALA A 1 586 ? -25.552 -6.659 17.781 1.00 90.94 586 ALA A N 1
ATOM 4502 C CA . ALA A 1 586 ? -26.032 -8.037 17.717 1.00 90.94 586 ALA A CA 1
ATOM 4503 C C . ALA A 1 586 ? -25.669 -8.706 16.381 1.00 90.94 586 ALA A C 1
ATOM 4505 O O . ALA A 1 586 ? -25.187 -9.837 16.379 1.00 90.94 586 ALA A O 1
ATOM 4506 N N . TYR A 1 587 ? -25.847 -8.000 15.262 1.00 89.25 587 TYR A N 1
ATOM 4507 C CA . TYR A 1 587 ? -25.491 -8.466 13.923 1.00 89.25 587 TYR A CA 1
ATOM 4508 C C . TYR A 1 587 ? -23.987 -8.756 13.799 1.00 89.25 587 TYR A C 1
ATOM 4510 O O . TYR A 1 587 ? -23.602 -9.870 13.444 1.00 89.25 587 TYR A O 1
ATOM 4518 N N . LEU A 1 588 ? -23.131 -7.806 14.190 1.00 87.06 588 LEU A N 1
ATOM 4519 C CA . LEU A 1 588 ? -21.675 -7.976 14.179 1.00 87.06 588 LEU A CA 1
ATOM 4520 C C . LEU A 1 588 ? -21.228 -9.116 15.107 1.00 87.06 588 LEU A C 1
ATOM 4522 O O . LEU A 1 588 ? -20.425 -9.955 14.702 1.00 87.06 588 LEU A O 1
ATOM 4526 N N . SER A 1 589 ? -21.815 -9.212 16.307 1.00 87.31 589 SER A N 1
ATOM 4527 C CA . SER A 1 589 ? -21.521 -10.291 17.262 1.00 87.31 589 SER A CA 1
ATOM 4528 C C . SER A 1 589 ? -21.848 -11.671 16.687 1.00 87.31 589 SER A C 1
ATOM 4530 O O . SER A 1 589 ? -21.027 -12.581 16.791 1.00 87.31 589 SER A O 1
ATOM 4532 N N . ARG A 1 590 ? -23.012 -11.836 16.034 1.00 88.31 590 ARG A N 1
ATOM 4533 C CA . ARG A 1 590 ? -23.396 -13.104 15.380 1.00 88.31 590 ARG A CA 1
ATOM 4534 C C . ARG A 1 590 ? -22.413 -13.514 14.286 1.00 88.31 590 ARG A C 1
ATOM 4536 O O . ARG A 1 590 ? -22.198 -14.703 14.076 1.00 88.31 590 ARG A O 1
ATOM 4543 N N . ARG A 1 591 ? -21.813 -12.540 13.602 1.00 80.44 591 ARG A N 1
ATOM 4544 C CA . ARG A 1 591 ? -20.837 -12.766 12.527 1.00 80.44 591 ARG A CA 1
ATOM 4545 C C . ARG A 1 591 ? -19.393 -12.879 13.022 1.00 80.44 591 ARG A C 1
ATOM 4547 O O . ARG A 1 591 ? -18.489 -12.998 12.201 1.00 80.44 591 ARG A O 1
ATOM 4554 N N . GLY A 1 592 ? -19.164 -12.831 14.337 1.00 76.44 592 GLY A N 1
ATOM 4555 C CA . GLY A 1 592 ? -17.821 -12.845 14.918 1.00 76.44 592 GLY A CA 1
ATOM 4556 C C . GLY A 1 592 ? -16.984 -11.610 14.563 1.00 76.44 592 GLY A C 1
ATOM 4557 O O . GLY A 1 592 ? -15.758 -11.659 14.654 1.00 76.44 592 GLY A O 1
ATOM 4558 N N . ALA A 1 593 ? -17.625 -10.516 14.140 1.00 72.56 593 ALA A N 1
ATOM 4559 C CA . ALA A 1 593 ? -16.962 -9.255 13.838 1.00 72.56 593 ALA A CA 1
ATOM 4560 C C . ALA A 1 593 ? -16.702 -8.453 15.131 1.00 72.56 593 ALA A C 1
ATOM 4562 O O . ALA A 1 593 ? -17.474 -8.570 16.089 1.00 72.56 593 ALA A O 1
ATOM 4563 N N . PRO A 1 594 ? -15.630 -7.638 15.193 1.00 72.06 594 PRO A N 1
ATOM 4564 C CA . PRO A 1 594 ? -15.365 -6.789 16.351 1.00 72.06 594 PRO A CA 1
ATOM 4565 C C . PRO A 1 594 ? -16.526 -5.824 16.635 1.00 72.06 594 PRO A C 1
ATOM 4567 O O . PRO A 1 594 ? -17.096 -5.234 15.722 1.00 72.06 594 PRO A O 1
ATOM 4570 N N . VAL A 1 595 ? -16.854 -5.656 17.918 1.00 82.62 595 VAL A N 1
ATOM 4571 C CA . VAL A 1 595 ? -17.924 -4.765 18.413 1.00 82.62 595 VAL A CA 1
ATOM 4572 C C . VAL A 1 595 ? -17.382 -3.671 19.335 1.00 82.62 595 VAL A C 1
ATOM 4574 O O . VAL A 1 595 ? -18.059 -3.245 20.270 1.00 82.62 595 VAL A O 1
ATOM 4577 N N . ASP A 1 596 ? -16.130 -3.277 19.111 1.00 80.44 596 ASP A N 1
ATOM 4578 C CA . ASP A 1 596 ? -15.525 -2.116 19.761 1.00 80.44 596 ASP A CA 1
ATOM 4579 C C . ASP A 1 596 ? -16.105 -0.799 19.214 1.00 80.44 596 ASP A C 1
ATOM 4581 O O . ASP A 1 596 ? -16.738 -0.762 18.155 1.00 80.44 596 ASP A O 1
ATOM 4585 N N . ASP A 1 597 ? -15.906 0.281 19.970 1.00 72.25 597 ASP A N 1
ATOM 4586 C CA . ASP A 1 597 ? -16.489 1.592 19.671 1.00 72.25 597 ASP A CA 1
ATOM 4587 C C . ASP A 1 597 ? -16.029 2.139 18.314 1.00 72.25 597 ASP A C 1
ATOM 4589 O O . ASP A 1 597 ? -16.802 2.822 17.646 1.00 72.25 597 ASP A O 1
ATOM 4593 N N . GLU A 1 598 ? -14.815 1.795 17.871 1.00 72.81 598 GLU A N 1
ATOM 4594 C CA . GLU A 1 598 ? -14.273 2.185 16.566 1.00 72.81 598 GLU A CA 1
ATOM 4595 C C . GLU A 1 598 ? -15.059 1.528 15.422 1.00 72.81 598 GLU A C 1
ATOM 4597 O O . GLU A 1 598 ? -15.521 2.222 14.517 1.00 72.81 598 GLU A O 1
ATOM 4602 N N . ASN A 1 599 ? -15.298 0.213 15.482 1.00 73.06 599 ASN A N 1
ATOM 4603 C CA . ASN A 1 599 ? -16.083 -0.492 14.463 1.00 73.06 599 ASN A CA 1
ATOM 4604 C C . ASN A 1 599 ? -17.560 -0.089 14.481 1.00 73.06 599 ASN A C 1
ATOM 4606 O O . ASN A 1 599 ? -18.164 0.092 13.422 1.00 73.06 599 ASN A O 1
ATOM 4610 N N . LEU A 1 600 ? -18.145 0.091 15.667 1.00 78.69 600 LEU A N 1
ATOM 4611 C CA . LEU A 1 600 ? -19.528 0.553 15.795 1.00 78.69 600 LEU A CA 1
ATOM 4612 C C . LEU A 1 600 ? -19.697 1.977 15.243 1.00 78.69 600 LEU A C 1
ATOM 4614 O O . LEU A 1 600 ? -20.674 2.251 14.554 1.00 78.69 600 LEU A O 1
ATOM 4618 N N . THR A 1 601 ? -18.720 2.855 15.464 1.00 76.38 601 THR A N 1
ATOM 4619 C CA . THR A 1 601 ? -18.670 4.223 14.916 1.00 76.38 601 THR A CA 1
ATOM 4620 C C . THR A 1 601 ? -18.407 4.254 13.406 1.00 76.38 601 THR A C 1
ATOM 4622 O O . THR A 1 601 ? -18.984 5.059 12.660 1.00 76.38 601 THR A O 1
ATOM 4625 N N . GLY A 1 602 ? -17.515 3.382 12.937 1.00 76.31 602 GLY A N 1
ATOM 4626 C CA . GLY A 1 602 ? -17.131 3.267 11.536 1.00 76.31 602 GLY A CA 1
ATOM 4627 C C . GLY A 1 602 ? -18.268 2.741 10.666 1.00 76.31 602 GLY A C 1
ATOM 4628 O O . GLY A 1 602 ? -18.559 3.332 9.630 1.00 76.31 602 GLY A O 1
ATOM 4629 N N . LEU A 1 603 ? -18.944 1.679 11.109 1.00 80.69 603 LEU A N 1
ATOM 4630 C CA . LEU A 1 603 ? -19.994 0.992 10.346 1.00 80.69 603 LEU A CA 1
ATOM 4631 C C . LEU A 1 603 ? -21.404 1.518 10.653 1.00 80.69 603 LEU A C 1
ATOM 4633 O O . LEU A 1 603 ? -22.284 1.496 9.793 1.00 80.69 603 LEU A O 1
ATOM 4637 N N . GLY A 1 604 ? -21.638 2.008 11.871 1.00 86.56 604 GLY A N 1
ATOM 4638 C CA . GLY A 1 604 ? -22.942 2.476 12.334 1.00 86.56 604 GLY A CA 1
ATOM 4639 C C . GLY A 1 604 ? -23.269 3.895 11.899 1.00 86.56 604 GLY A C 1
ATOM 4640 O O . GLY A 1 604 ? -23.493 4.758 12.734 1.00 86.56 604 GLY A O 1
ATOM 4641 N N . LYS A 1 605 ? -23.290 4.175 10.598 1.00 92.69 605 LYS A N 1
ATOM 4642 C CA . LYS A 1 605 ? -23.600 5.525 10.104 1.00 92.69 605 LYS A CA 1
ATOM 4643 C C . LYS A 1 605 ? -25.079 5.853 10.240 1.00 92.69 605 LYS A C 1
ATOM 4645 O O . LYS A 1 605 ? -25.897 4.989 9.962 1.00 92.69 605 LYS A O 1
ATOM 4650 N N . ASP A 1 606 ? -25.429 7.086 10.586 1.00 95.25 606 ASP A N 1
ATOM 4651 C CA . ASP A 1 606 ? -26.788 7.616 10.436 1.00 95.25 606 ASP A CA 1
ATOM 4652 C C . ASP A 1 606 ? -27.007 8.081 9.005 1.00 95.25 606 ASP A C 1
ATOM 4654 O O . ASP A 1 606 ? -26.116 8.690 8.413 1.00 95.25 606 ASP A O 1
ATOM 4658 N N . TRP A 1 607 ? -28.198 7.844 8.463 1.00 96.62 607 TRP A N 1
ATOM 4659 C CA . TRP A 1 607 ? -28.540 8.279 7.114 1.00 96.62 607 TRP A CA 1
ATOM 4660 C C . TRP A 1 607 ? -29.571 9.394 7.151 1.00 96.62 607 TRP A C 1
ATOM 4662 O O . TRP A 1 607 ? -30.515 9.351 7.933 1.00 96.62 607 TRP A O 1
ATOM 4672 N N . PHE A 1 608 ? -29.427 10.370 6.271 1.00 97.12 608 PHE A N 1
ATOM 4673 C CA . PHE A 1 608 ? -30.367 11.462 6.092 1.00 97.12 608 PHE A CA 1
ATOM 4674 C C . PHE A 1 608 ? -30.678 11.575 4.610 1.00 97.12 608 PHE A C 1
ATOM 4676 O O . PHE A 1 608 ? -29.772 11.616 3.781 1.00 97.12 608 PHE A O 1
ATOM 4683 N N . VAL A 1 609 ? -31.963 11.588 4.270 1.00 96.88 609 VAL A N 1
ATOM 4684 C CA . VAL A 1 609 ? -32.397 11.552 2.872 1.00 96.88 609 VAL A CA 1
ATOM 4685 C C . VAL A 1 609 ? -33.338 12.711 2.605 1.00 96.88 609 VAL A C 1
ATOM 4687 O O . VAL A 1 609 ? -34.321 12.894 3.328 1.00 96.88 609 VAL A O 1
ATOM 4690 N N . SER A 1 610 ? -33.055 13.476 1.556 1.00 96.00 610 SER A N 1
ATOM 4691 C CA . SER A 1 610 ? -34.014 14.415 0.982 1.00 96.00 610 SER A CA 1
ATOM 4692 C C . SER A 1 610 ? -34.742 13.751 -0.181 1.00 96.00 610 SER A C 1
ATOM 4694 O O . SER A 1 610 ? -34.134 13.024 -0.969 1.00 96.00 610 SER A O 1
ATOM 4696 N N . TYR A 1 611 ? -36.041 14.013 -0.297 1.00 93.50 611 TYR A N 1
ATOM 4697 C CA . TYR A 1 611 ? -36.887 13.479 -1.359 1.00 93.50 611 TYR A CA 1
ATOM 4698 C C . TYR A 1 611 ? -37.456 14.620 -2.202 1.00 93.50 611 TYR A C 1
ATOM 4700 O O . TYR A 1 611 ? -37.838 15.666 -1.680 1.00 93.50 611 TYR A O 1
ATOM 4708 N N . SER A 1 612 ? -37.550 14.391 -3.509 1.00 90.19 612 SER A N 1
ATOM 4709 C CA . SER A 1 612 ? -38.332 15.225 -4.423 1.00 90.19 612 SER A CA 1
ATOM 4710 C C . SER A 1 612 ? -39.828 15.163 -4.093 1.00 90.19 612 SER A C 1
ATOM 4712 O O . SER A 1 612 ? -40.301 14.261 -3.399 1.00 90.19 612 SER A O 1
ATOM 4714 N N . THR A 1 613 ? -40.605 16.082 -4.668 1.00 86.00 613 THR A N 1
ATOM 4715 C CA . THR A 1 613 ? -42.078 16.084 -4.596 1.00 86.00 613 THR A CA 1
ATOM 4716 C C . THR A 1 613 ? -42.707 14.786 -5.117 1.00 86.00 613 THR A C 1
ATOM 4718 O O . THR A 1 613 ? -43.770 14.396 -4.645 1.00 86.00 613 THR A O 1
ATOM 4721 N N . GLY A 1 614 ? -42.038 14.088 -6.042 1.00 83.44 614 GLY A N 1
ATOM 4722 C CA . GLY A 1 614 ? -42.438 12.775 -6.562 1.00 83.44 614 GLY A CA 1
ATOM 4723 C C . GLY A 1 614 ? -41.952 11.577 -5.737 1.00 83.44 614 GLY A C 1
ATOM 4724 O O . GLY A 1 614 ? -42.059 10.445 -6.199 1.00 83.44 614 GLY A O 1
ATOM 4725 N N . GLY A 1 615 ? -41.370 11.799 -4.553 1.00 87.94 615 GLY A N 1
ATOM 4726 C CA . GLY A 1 615 ? -40.924 10.735 -3.648 1.00 87.94 615 GLY A CA 1
ATOM 4727 C C . GLY A 1 615 ? -39.615 10.042 -4.044 1.00 87.94 615 GLY A C 1
ATOM 4728 O O . GLY A 1 615 ? -39.244 9.053 -3.416 1.00 87.94 615 GLY A O 1
ATOM 4729 N N . LYS A 1 616 ? -38.887 10.543 -5.052 1.00 89.81 616 LYS A N 1
ATOM 4730 C CA . LYS A 1 616 ? -37.546 10.040 -5.408 1.00 89.81 616 LYS A CA 1
ATOM 4731 C C . LYS A 1 616 ? -36.471 10.678 -4.519 1.00 89.81 616 LYS A C 1
ATOM 4733 O O . LYS A 1 616 ? -36.567 11.889 -4.305 1.00 89.81 616 LYS A O 1
ATOM 4738 N N . PRO A 1 617 ? -35.467 9.929 -4.030 1.00 93.25 617 PRO A N 1
ATOM 4739 C CA . PRO A 1 617 ? -34.366 10.498 -3.256 1.00 93.25 617 PRO A CA 1
ATOM 4740 C C . PRO A 1 617 ? -33.494 11.393 -4.148 1.00 93.25 617 PRO A C 1
ATOM 4742 O O . PRO A 1 617 ? -33.137 10.994 -5.252 1.00 93.25 617 PRO A O 1
ATOM 4745 N N . VAL A 1 618 ? -33.172 12.598 -3.675 1.00 94.19 618 VAL A N 1
ATOM 4746 C CA . VAL A 1 618 ? -32.386 13.602 -4.429 1.00 94.19 618 VAL A CA 1
ATOM 4747 C C . VAL A 1 618 ? -31.061 13.959 -3.761 1.00 94.19 618 VAL A C 1
ATOM 4749 O O . VAL A 1 618 ? -30.100 14.294 -4.447 1.00 94.19 618 VAL A O 1
ATOM 4752 N N . THR A 1 619 ? -30.993 13.808 -2.438 1.00 96.06 619 THR A N 1
ATOM 4753 C CA . THR A 1 619 ? -29.768 13.987 -1.655 1.00 96.06 619 THR A CA 1
ATOM 4754 C C . THR A 1 619 ? -29.701 12.882 -0.612 1.00 96.06 619 THR A C 1
ATOM 4756 O O . THR A 1 619 ? -30.682 12.630 0.095 1.00 96.06 619 THR A O 1
ATOM 4759 N N . PHE A 1 620 ? -28.542 12.243 -0.500 1.00 97.19 620 PHE A N 1
ATOM 4760 C CA . PHE A 1 620 ? -28.231 11.256 0.527 1.00 97.19 620 PHE A CA 1
ATOM 4761 C C . PHE A 1 620 ? -27.075 11.764 1.382 1.00 97.19 620 PHE A C 1
ATOM 4763 O O . PHE A 1 620 ? -26.079 12.237 0.851 1.00 97.19 620 PHE A O 1
ATOM 4770 N N . ILE A 1 621 ? -27.188 11.674 2.703 1.00 97.69 621 ILE A N 1
ATOM 4771 C CA . ILE A 1 621 ? -26.120 12.063 3.624 1.00 97.69 621 ILE A CA 1
ATOM 4772 C C . ILE A 1 621 ? -25.903 10.934 4.620 1.00 97.69 621 ILE A C 1
ATOM 4774 O O . ILE A 1 621 ? -26.823 10.546 5.335 1.00 97.69 621 ILE A O 1
ATOM 4778 N N . SER A 1 622 ? -24.679 10.423 4.684 1.00 95.62 622 SER A N 1
ATOM 4779 C CA . SER A 1 622 ? -24.251 9.411 5.646 1.00 95.62 622 SER A CA 1
ATOM 4780 C C . SER A 1 622 ? -23.302 10.045 6.653 1.00 95.62 622 SER A C 1
ATOM 4782 O O . SER A 1 622 ? -22.256 10.565 6.275 1.00 95.62 622 SER A O 1
ATOM 4784 N N . CYS A 1 623 ? -23.653 10.023 7.934 1.00 93.94 623 CYS A N 1
ATOM 4785 C CA . CYS A 1 623 ? -22.885 10.671 8.993 1.00 93.94 623 CYS A CA 1
ATOM 4786 C C . CYS A 1 623 ? -22.462 9.678 10.073 1.00 93.94 623 CYS A C 1
ATOM 4788 O O . CYS A 1 623 ? -23.158 8.697 10.325 1.00 93.94 623 CYS A O 1
ATOM 4790 N N . SER A 1 624 ? -21.357 9.946 10.771 1.00 90.94 624 SER A N 1
ATOM 4791 C CA . SER A 1 624 ? -20.997 9.201 11.988 1.00 90.94 624 SER A CA 1
ATOM 4792 C C . SER A 1 624 ? -22.156 9.188 12.995 1.00 90.94 624 SER A C 1
ATOM 4794 O O . SER A 1 624 ? -22.826 10.211 13.078 1.00 90.94 624 SER A O 1
ATOM 4796 N N . PRO A 1 625 ? -22.408 8.097 13.740 1.00 89.19 625 PRO A N 1
ATOM 4797 C CA . PRO A 1 625 ? -23.612 7.927 14.566 1.00 89.19 625 PRO A CA 1
ATOM 4798 C C . PRO A 1 625 ? -23.853 9.077 15.553 1.00 89.19 625 PRO A C 1
ATOM 4800 O O . PRO A 1 625 ? -22.908 9.651 16.093 1.00 89.19 625 PRO A O 1
ATOM 4803 N N . ARG A 1 626 ? -25.124 9.406 15.818 1.00 86.75 626 ARG A N 1
ATOM 4804 C CA . ARG A 1 626 ? -25.541 10.492 16.733 1.00 86.75 626 ARG A CA 1
ATOM 4805 C C . ARG A 1 626 ? -25.027 10.346 18.166 1.00 86.75 626 ARG A C 1
ATOM 4807 O O . ARG A 1 626 ? -25.028 11.319 18.911 1.00 86.75 626 ARG A O 1
ATOM 4814 N N . GLU A 1 627 ? -24.643 9.139 18.566 1.00 80.19 627 GLU A N 1
ATOM 4815 C CA . GLU A 1 627 ? -24.046 8.838 19.865 1.00 80.19 627 GLU A CA 1
ATOM 4816 C C . GLU A 1 627 ? -22.655 9.482 20.013 1.00 80.19 627 GLU A C 1
ATOM 4818 O O . GLU A 1 627 ? -22.199 9.724 21.133 1.00 80.19 627 GLU A O 1
ATOM 4823 N N . ILE A 1 628 ? -22.001 9.828 18.899 1.00 75.81 628 ILE A N 1
ATOM 4824 C CA . ILE A 1 628 ? -20.787 10.638 18.900 1.00 75.81 628 ILE A CA 1
ATOM 4825 C C . ILE A 1 628 ? -21.178 12.090 19.131 1.00 75.81 628 ILE A C 1
ATOM 4827 O O . ILE A 1 628 ? -21.784 12.728 18.271 1.00 75.81 628 ILE A O 1
ATOM 4831 N N . ARG A 1 629 ? -20.779 12.628 20.289 1.00 65.25 629 ARG A N 1
ATOM 4832 C CA . ARG A 1 629 ? -20.952 14.057 20.593 1.00 65.25 629 ARG A CA 1
ATOM 4833 C C . ARG A 1 629 ? -20.293 14.953 19.542 1.00 65.25 629 ARG A C 1
ATOM 4835 O O . ARG A 1 629 ? -20.848 15.998 19.237 1.00 65.25 629 ARG A O 1
ATOM 4842 N N . GLY A 1 630 ? -19.167 14.516 18.973 1.00 69.88 630 GLY A N 1
ATOM 4843 C CA . GLY A 1 630 ? -18.506 15.190 17.860 1.00 69.88 630 GLY A CA 1
ATOM 4844 C C . GLY A 1 630 ? -17.972 16.574 18.217 1.00 69.88 630 GLY A C 1
ATOM 4845 O O . GLY A 1 630 ? -17.852 16.937 19.388 1.00 69.88 630 GLY A O 1
ATOM 4846 N N . ALA A 1 631 ? -17.647 17.346 17.182 1.00 75.50 631 ALA A N 1
ATOM 4847 C CA . ALA A 1 631 ? -17.395 18.769 17.314 1.00 75.50 631 ALA A CA 1
ATOM 4848 C C . ALA A 1 631 ? -18.726 19.522 17.460 1.00 75.50 631 ALA A C 1
ATOM 4850 O O . ALA A 1 631 ? -19.684 19.251 16.734 1.00 75.50 631 ALA A O 1
ATOM 4851 N N . ASN A 1 632 ? -18.772 20.482 18.383 1.00 77.25 632 ASN A N 1
ATOM 4852 C CA . ASN A 1 632 ? -19.950 21.306 18.631 1.00 77.25 632 ASN A CA 1
ATOM 4853 C C . ASN A 1 632 ? -19.757 22.714 18.078 1.00 77.25 632 ASN A C 1
ATOM 4855 O O . ASN A 1 632 ? -18.645 23.240 18.047 1.00 77.25 632 ASN A O 1
ATOM 4859 N N . LEU A 1 633 ? -20.866 23.335 17.684 1.00 80.25 633 LEU A N 1
ATOM 4860 C CA . LEU A 1 633 ? -20.904 24.746 17.325 1.00 80.25 633 LEU A CA 1
ATOM 4861 C C . LEU A 1 633 ? -21.441 25.562 18.497 1.00 80.25 633 LEU A C 1
ATOM 4863 O O . LEU A 1 633 ? -22.599 25.406 18.882 1.00 80.25 633 LEU A O 1
ATOM 4867 N N . VAL A 1 634 ? -20.624 26.479 19.008 1.00 76.44 634 VAL A N 1
ATOM 4868 C CA . VAL A 1 634 ? -21.015 27.478 20.007 1.00 76.44 634 VAL A CA 1
ATOM 4869 C C . VAL A 1 634 ? -20.866 28.854 19.365 1.00 76.44 634 VAL A C 1
ATOM 4871 O O . VAL A 1 634 ? -19.775 29.229 18.944 1.00 76.44 634 VAL A O 1
ATOM 4874 N N . ASN A 1 635 ? -21.964 29.610 19.248 1.00 73.44 635 ASN A N 1
ATOM 4875 C CA . ASN A 1 635 ? -21.992 30.918 18.569 1.00 73.44 635 ASN A CA 1
ATOM 4876 C C . ASN A 1 635 ? -21.383 30.886 17.151 1.00 73.44 635 ASN A C 1
ATOM 4878 O O . ASN A 1 635 ? -20.585 31.747 16.791 1.00 73.44 635 ASN A O 1
ATOM 4882 N N . GLU A 1 636 ? -21.724 29.853 16.372 1.00 71.00 636 GLU A N 1
ATOM 4883 C CA . GLU A 1 636 ? -21.213 29.636 15.005 1.00 71.00 636 GLU A CA 1
ATOM 4884 C C . GLU A 1 636 ? -19.690 29.466 14.900 1.00 71.00 636 GLU A C 1
ATOM 4886 O O . GLU A 1 636 ? -19.120 29.567 13.816 1.00 71.00 636 GLU A O 1
ATOM 4891 N N . ARG A 1 637 ? -19.028 29.145 16.014 1.00 70.06 637 ARG A N 1
ATOM 4892 C CA . ARG A 1 637 ? -17.630 28.723 16.047 1.00 70.06 637 ARG A CA 1
ATOM 4893 C C . ARG A 1 637 ? -17.529 27.290 16.524 1.00 70.06 637 ARG A C 1
ATOM 4895 O O . ARG A 1 637 ? -18.275 26.865 17.405 1.00 70.06 637 ARG A O 1
ATOM 4902 N N . LEU A 1 638 ? -16.604 26.561 15.919 1.00 79.44 638 LEU A N 1
ATOM 4903 C CA . LEU A 1 638 ? -16.293 25.204 16.319 1.00 79.44 638 LEU A CA 1
ATOM 4904 C C . LEU A 1 638 ? -15.593 25.242 17.680 1.00 79.44 638 LEU A C 1
ATOM 4906 O O . LEU A 1 638 ? -14.610 25.958 17.853 1.00 79.44 638 LEU A O 1
ATOM 4910 N N . GLU A 1 639 ? -16.128 24.516 18.653 1.00 78.00 639 GLU A N 1
ATOM 4911 C CA . GLU A 1 639 ? -15.485 24.359 19.953 1.00 78.00 639 GLU A CA 1
ATOM 4912 C C . GLU A 1 639 ? -14.333 23.350 19.846 1.00 78.00 639 GLU A C 1
ATOM 4914 O O . GLU A 1 639 ? -14.449 22.315 19.172 1.00 78.00 639 GLU A O 1
ATOM 4919 N N . ASP A 1 640 ? -13.222 23.647 20.523 1.00 65.12 640 ASP A N 1
ATOM 4920 C CA . ASP A 1 640 ? -12.071 22.753 20.572 1.00 65.12 640 ASP A CA 1
ATOM 4921 C C . ASP A 1 640 ? -12.481 21.409 21.168 1.00 65.12 640 ASP A C 1
ATOM 4923 O O . ASP A 1 640 ? -12.939 21.289 22.306 1.00 65.12 640 ASP A O 1
ATOM 4927 N N . THR A 1 641 ? -12.301 20.364 20.370 1.00 66.50 641 THR A N 1
ATOM 4928 C CA . THR A 1 641 ? -12.544 18.996 20.806 1.00 66.50 641 THR A CA 1
ATOM 4929 C C . THR A 1 641 ? -11.257 18.470 21.433 1.00 66.50 641 THR A C 1
ATOM 4931 O O . THR A 1 641 ? -10.176 18.645 20.869 1.00 66.50 641 THR A O 1
ATOM 4934 N N . ALA A 1 642 ? -11.339 17.831 22.603 1.00 61.53 642 ALA A N 1
ATOM 4935 C CA . ALA A 1 642 ? -10.148 17.270 23.236 1.00 61.53 642 ALA A CA 1
ATOM 4936 C C . ALA A 1 642 ? -9.453 16.263 22.300 1.00 61.53 642 ALA A C 1
ATOM 4938 O O . ALA A 1 642 ? -10.105 15.518 21.563 1.00 61.53 642 ALA A O 1
ATOM 4939 N N . ALA A 1 643 ? -8.120 16.233 22.340 1.00 57.78 643 ALA A N 1
ATOM 4940 C CA . ALA A 1 643 ? -7.328 15.361 21.482 1.00 57.78 643 ALA A CA 1
ATOM 4941 C C . ALA A 1 643 ? -7.746 13.884 21.635 1.00 57.78 643 ALA A C 1
ATOM 4943 O O . ALA A 1 643 ? -7.802 13.361 22.748 1.00 57.78 643 ALA A O 1
ATOM 4944 N N . GLY A 1 644 ? -8.014 13.214 20.509 1.00 57.59 644 GLY A N 1
ATOM 4945 C CA . GLY A 1 644 ? -8.421 11.804 20.461 1.00 57.59 644 GLY A CA 1
ATOM 4946 C C . GLY A 1 644 ? -9.934 11.551 20.463 1.00 57.59 644 GLY A C 1
ATOM 4947 O O . GLY A 1 644 ? -10.337 10.394 20.389 1.00 57.59 644 GLY A O 1
ATOM 4948 N N . ILE A 1 645 ? -10.770 12.593 20.520 1.00 66.88 645 ILE A N 1
ATOM 4949 C CA . ILE A 1 645 ? -12.225 12.474 20.348 1.00 66.88 645 ILE A CA 1
ATOM 4950 C C . ILE A 1 645 ? -12.578 12.604 18.859 1.00 66.88 645 ILE A C 1
ATOM 4952 O O . ILE A 1 645 ? -12.155 13.556 18.203 1.00 66.88 645 ILE A O 1
ATOM 4956 N N . ASP A 1 646 ? -13.372 11.666 18.331 1.00 72.25 646 ASP A N 1
ATOM 4957 C CA . ASP A 1 646 ? -13.922 11.763 16.973 1.00 72.25 646 ASP A CA 1
ATOM 4958 C C . ASP A 1 646 ? -14.840 12.992 16.873 1.00 72.25 646 ASP A C 1
ATOM 4960 O O . ASP A 1 646 ? -15.788 13.147 17.646 1.00 72.25 646 ASP A O 1
ATOM 4964 N N . ARG A 1 647 ? -14.547 13.873 15.913 1.00 79.88 647 ARG A N 1
ATOM 4965 C CA . ARG A 1 647 ? -15.300 15.110 15.660 1.00 79.88 647 ARG A CA 1
ATOM 4966 C C . ARG A 1 647 ? -16.601 14.864 14.896 1.00 79.88 647 ARG A C 1
ATOM 4968 O O . ARG A 1 647 ? -17.431 15.767 14.815 1.00 79.88 647 ARG A O 1
ATOM 4975 N N . GLY A 1 648 ? -16.801 13.651 14.387 1.00 86.44 648 GLY A N 1
ATOM 4976 C CA . GLY A 1 648 ? -17.950 13.262 13.591 1.00 86.44 648 GLY A CA 1
ATOM 4977 C C . GLY A 1 648 ? -17.904 13.891 12.202 1.00 86.44 648 GLY A C 1
ATOM 4978 O O . GLY A 1 648 ? -17.761 15.102 12.036 1.00 86.44 648 GLY A O 1
ATOM 4979 N N . THR A 1 649 ? -18.078 13.072 11.175 1.00 89.81 649 THR A N 1
ATOM 4980 C CA . THR A 1 649 ? -18.079 13.519 9.780 1.00 89.81 649 THR A CA 1
ATOM 4981 C C . THR A 1 649 ? -19.362 13.095 9.089 1.00 89.81 649 THR A C 1
ATOM 4983 O O . THR A 1 649 ? -20.039 12.156 9.512 1.00 89.81 649 THR A O 1
ATOM 4986 N N . CYS A 1 650 ? -19.708 13.823 8.039 1.00 94.06 650 CYS A N 1
ATOM 4987 C CA . CYS A 1 650 ? -20.789 13.522 7.123 1.00 94.06 650 CYS A CA 1
ATOM 4988 C C . CYS A 1 650 ? -20.240 13.440 5.707 1.00 94.06 650 CYS A C 1
ATOM 4990 O O . CYS A 1 650 ? -19.348 14.199 5.326 1.00 94.06 650 CYS A O 1
ATOM 4992 N N . ASN A 1 651 ? -20.824 12.530 4.942 1.00 96.62 651 ASN A N 1
ATOM 4993 C CA . ASN A 1 651 ? -20.620 12.372 3.522 1.00 96.62 651 ASN A CA 1
ATOM 4994 C C . ASN A 1 651 ? -21.959 12.590 2.806 1.00 96.62 651 ASN A C 1
ATOM 4996 O O . ASN A 1 651 ? -22.874 11.783 2.969 1.00 96.62 651 ASN A O 1
ATOM 5000 N N . GLN A 1 652 ? -22.081 13.685 2.062 1.00 97.75 652 GLN A N 1
ATOM 5001 C CA . GLN A 1 652 ? -23.254 14.054 1.275 1.00 97.75 652 GLN A CA 1
ATOM 5002 C C . GLN A 1 652 ? -23.042 13.681 -0.197 1.00 97.75 652 GLN A C 1
ATOM 5004 O O . GLN A 1 652 ? -22.033 14.039 -0.796 1.00 97.75 652 GLN A O 1
ATOM 5009 N N . GLU A 1 653 ? -24.018 13.006 -0.793 1.00 96.88 653 GLU A N 1
ATOM 5010 C CA . GLU A 1 653 ? -24.072 12.652 -2.206 1.00 96.88 653 GLU A CA 1
ATOM 5011 C C . GLU A 1 653 ? -25.341 13.227 -2.848 1.00 96.88 653 GLU A C 1
ATOM 5013 O O . GLU A 1 653 ? -26.457 13.032 -2.358 1.00 96.88 653 GLU A O 1
ATOM 5018 N N . PHE A 1 654 ? -25.159 13.952 -3.948 1.00 96.62 654 PHE A N 1
ATOM 5019 C CA . PHE A 1 654 ? -26.232 14.484 -4.787 1.00 96.62 654 PHE A CA 1
ATOM 5020 C C . PHE A 1 654 ? -25.769 14.553 -6.244 1.00 96.62 654 PHE A C 1
ATOM 5022 O O . PHE A 1 654 ? -24.595 14.333 -6.553 1.00 96.62 654 PHE A O 1
ATOM 5029 N N . VAL A 1 655 ? -26.690 14.878 -7.149 1.00 95.81 655 VAL A N 1
ATOM 5030 C CA . VAL A 1 655 ? -26.402 14.976 -8.584 1.00 95.81 655 VAL A CA 1
ATOM 5031 C C . VAL A 1 655 ? -26.764 16.339 -9.163 1.00 95.81 655 VAL A C 1
ATOM 5033 O O . VAL A 1 655 ? -27.739 16.969 -8.749 1.00 95.81 655 VAL A O 1
ATOM 5036 N N . ILE A 1 656 ? -25.970 16.793 -10.130 1.00 95.38 656 ILE A N 1
ATOM 5037 C CA . ILE A 1 656 ? -26.256 17.923 -11.018 1.00 95.38 656 ILE A CA 1
ATOM 5038 C C . ILE A 1 656 ? -26.660 17.313 -12.359 1.00 95.38 656 ILE A C 1
ATOM 5040 O O . ILE A 1 656 ? -25.807 16.925 -13.164 1.00 95.38 656 ILE A O 1
ATOM 5044 N N . GLU A 1 657 ? -27.967 17.119 -12.533 1.00 91.69 657 GLU A N 1
ATOM 5045 C CA . GLU A 1 657 ? -28.549 16.347 -13.636 1.00 91.69 657 GLU A CA 1
ATOM 5046 C C . GLU A 1 657 ? -28.202 16.958 -14.995 1.00 91.69 657 GLU A C 1
ATOM 5048 O O . GLU A 1 657 ? -27.861 16.231 -15.931 1.00 91.69 657 GLU A O 1
ATOM 5053 N N . GLU A 1 658 ? -28.188 18.291 -15.061 1.00 92.25 658 GLU A N 1
ATOM 5054 C CA . GLU A 1 658 ? -27.895 19.093 -16.249 1.00 92.25 658 GLU A CA 1
ATOM 5055 C C . GLU A 1 658 ? -26.527 18.753 -16.853 1.00 92.25 658 GLU A C 1
ATOM 5057 O O . GLU A 1 658 ? -26.341 18.823 -18.068 1.00 92.25 658 GLU A O 1
ATOM 5062 N N . PHE A 1 659 ? -25.570 18.353 -16.010 1.00 93.50 659 PHE A N 1
ATOM 5063 C CA . PHE A 1 659 ? -24.198 18.051 -16.416 1.00 93.50 659 PHE A CA 1
ATOM 5064 C C . PHE A 1 659 ? -23.831 16.570 -16.289 1.00 93.50 659 PHE A C 1
ATOM 5066 O O . PHE A 1 659 ? -22.700 16.209 -16.615 1.00 93.50 659 PHE A O 1
ATOM 5073 N N . GLN A 1 660 ? -24.757 15.716 -15.833 1.00 94.50 660 GLN A N 1
ATOM 5074 C CA . GLN A 1 660 ? -24.490 14.314 -15.483 1.00 94.50 660 GLN A CA 1
ATOM 5075 C C . GLN A 1 660 ? -23.321 14.178 -14.488 1.00 94.50 660 GLN A C 1
ATOM 5077 O O . GLN A 1 660 ? -22.430 13.339 -14.641 1.00 94.50 660 GLN A O 1
ATOM 5082 N N . ILE A 1 661 ? -23.294 15.046 -13.473 1.00 95.25 661 ILE A N 1
ATOM 5083 C CA . ILE A 1 661 ? -22.237 15.066 -12.456 1.00 95.25 661 ILE A CA 1
ATOM 5084 C C . ILE A 1 661 ? -22.805 14.570 -11.133 1.00 95.25 661 ILE A C 1
ATOM 5086 O O . ILE A 1 661 ? -23.745 15.153 -10.599 1.00 95.25 661 ILE A O 1
ATOM 5090 N N . ALA A 1 662 ? -22.198 13.528 -10.572 1.00 95.19 662 ALA A N 1
ATOM 5091 C CA . ALA A 1 662 ? -22.400 13.153 -9.180 1.00 95.19 662 ALA A CA 1
ATOM 5092 C C . ALA A 1 662 ? -21.380 13.889 -8.311 1.00 95.19 662 ALA A C 1
ATOM 5094 O O . ALA A 1 662 ? -20.193 13.942 -8.638 1.00 95.19 662 ALA A O 1
ATOM 5095 N N . VAL A 1 663 ? -21.836 14.462 -7.205 1.00 96.19 663 VAL A N 1
ATOM 5096 C CA . VAL A 1 663 ? -20.997 15.226 -6.287 1.00 96.19 663 VAL A CA 1
ATOM 5097 C C . VAL A 1 663 ? -20.984 14.531 -4.941 1.00 96.19 663 VAL A C 1
ATOM 5099 O O . VAL A 1 663 ? -22.030 14.320 -4.331 1.00 96.19 663 VAL A O 1
ATOM 5102 N N . ASN A 1 664 ? -19.780 14.214 -4.477 1.00 97.12 664 ASN A N 1
ATOM 5103 C CA . ASN A 1 664 ? -19.535 13.751 -3.126 1.00 97.12 664 ASN A CA 1
ATOM 5104 C C . ASN A 1 664 ? -18.950 14.897 -2.287 1.00 97.12 664 ASN A C 1
ATOM 5106 O O . ASN A 1 664 ? -18.023 15.575 -2.734 1.00 97.12 664 ASN A O 1
ATOM 5110 N N . VAL A 1 665 ? -19.495 15.138 -1.097 1.00 97.25 665 VAL A N 1
ATOM 5111 C CA . VAL A 1 665 ? -19.061 16.221 -0.212 1.00 97.25 665 VAL A CA 1
ATOM 5112 C C . VAL A 1 665 ? -18.796 15.687 1.185 1.00 97.25 665 VAL A C 1
ATOM 5114 O O . VAL A 1 665 ? -19.687 15.128 1.816 1.00 97.25 665 VAL A O 1
ATOM 5117 N N . THR A 1 666 ? -17.588 15.907 1.695 1.00 94.88 666 THR A N 1
ATOM 5118 C CA . THR A 1 666 ? -17.209 15.541 3.063 1.00 94.88 666 THR A CA 1
ATOM 5119 C C . THR A 1 666 ? -17.061 16.788 3.930 1.00 94.88 666 THR A C 1
ATOM 5121 O O . THR A 1 666 ? -16.347 17.722 3.563 1.00 94.88 666 THR A O 1
ATOM 5124 N N . TYR A 1 667 ? -17.722 16.797 5.088 1.00 94.38 667 TYR A N 1
ATOM 5125 C CA . TYR A 1 667 ? -17.667 17.886 6.071 1.00 94.38 667 TYR A CA 1
ATOM 5126 C C . TYR A 1 667 ? -17.934 17.378 7.498 1.00 94.38 667 TYR A C 1
ATOM 5128 O O . TYR A 1 667 ? -18.370 16.243 7.693 1.00 94.38 667 TYR A O 1
ATOM 5136 N N . LEU A 1 668 ? -17.674 18.198 8.521 1.00 91.75 668 LEU A N 1
ATOM 5137 C CA . LEU A 1 668 ? -17.969 17.843 9.917 1.00 91.75 668 LEU A CA 1
ATOM 5138 C C . LEU A 1 668 ? -19.474 17.710 10.154 1.00 91.75 668 LEU A C 1
ATOM 5140 O O . LEU A 1 668 ? -20.250 18.526 9.667 1.00 91.75 668 LEU A O 1
ATOM 5144 N N . ARG A 1 669 ? -19.909 16.747 10.977 1.00 90.69 669 ARG A N 1
ATOM 5145 C CA . ARG A 1 669 ? -21.344 16.537 11.262 1.00 90.69 669 ARG A CA 1
ATOM 5146 C C . ARG A 1 669 ? -22.038 17.797 11.792 1.00 90.69 669 ARG A C 1
ATOM 5148 O O . ARG A 1 669 ? -23.201 18.032 11.474 1.00 90.69 669 ARG A O 1
ATOM 5155 N N . ALA A 1 670 ? -21.301 18.647 12.501 1.00 89.56 670 ALA A N 1
ATOM 5156 C CA . ALA A 1 670 ? -21.739 19.966 12.948 1.00 89.56 670 ALA A CA 1
ATOM 5157 C C . ALA A 1 670 ? -22.241 20.891 11.815 1.00 89.56 670 ALA A C 1
ATOM 5159 O O . ALA A 1 670 ? -23.119 21.724 12.034 1.00 89.56 670 ALA A O 1
ATOM 5160 N N . TYR A 1 671 ? -21.709 20.736 10.599 1.00 92.31 671 TYR A N 1
ATOM 5161 C CA . TYR A 1 671 ? -22.037 21.553 9.424 1.00 92.31 671 TYR A CA 1
ATOM 5162 C C . TYR A 1 671 ? -23.248 21.033 8.654 1.00 92.31 671 TYR A C 1
ATOM 5164 O O . TYR A 1 671 ? -23.735 21.715 7.756 1.00 92.31 671 TYR A O 1
ATOM 5172 N N . MET A 1 672 ? -23.788 19.867 9.030 1.00 93.50 672 MET A N 1
ATOM 5173 C CA . MET A 1 672 ? -24.930 19.254 8.350 1.00 93.50 672 MET A CA 1
ATOM 5174 C C . MET A 1 672 ? -26.161 20.163 8.321 1.00 93.50 672 MET A C 1
ATOM 5176 O O . MET A 1 672 ? -26.889 20.113 7.340 1.00 93.50 672 MET A O 1
ATOM 5180 N N . LYS A 1 673 ? -26.362 21.048 9.308 1.00 92.56 673 LYS A N 1
ATOM 5181 C CA . LYS A 1 673 ? -27.456 22.040 9.282 1.00 92.56 673 LYS A CA 1
ATOM 5182 C C . LYS A 1 673 ? -27.469 22.900 8.009 1.00 92.56 673 LYS A C 1
ATOM 5184 O O . LYS A 1 673 ? -28.517 23.355 7.566 1.00 92.56 673 LYS A O 1
ATOM 5189 N N . ASP A 1 674 ? -26.299 23.078 7.395 1.00 95.38 674 ASP A N 1
ATOM 5190 C CA . ASP A 1 674 ? -26.087 23.879 6.194 1.00 95.38 674 ASP A CA 1
ATOM 5191 C C . ASP A 1 674 ? -25.979 23.029 4.916 1.00 95.38 674 ASP A C 1
ATOM 5193 O O . ASP A 1 674 ? -25.629 23.570 3.868 1.00 95.38 674 ASP A O 1
ATOM 5197 N N . TRP A 1 675 ? -26.305 21.727 4.954 1.00 96.94 675 TRP A N 1
ATOM 5198 C CA . TRP A 1 675 ? -26.176 20.799 3.813 1.00 96.94 675 TRP A CA 1
ATOM 5199 C C . TRP A 1 675 ? -26.777 21.360 2.516 1.00 96.94 675 TRP A C 1
ATOM 5201 O O . TRP A 1 675 ? -26.188 21.256 1.440 1.00 96.94 675 TRP A O 1
ATOM 5211 N N . LYS A 1 676 ? -27.934 22.028 2.620 1.00 96.62 676 LYS A N 1
ATOM 5212 C CA . LYS A 1 676 ? -28.629 22.622 1.474 1.00 96.62 676 LYS A CA 1
ATOM 5213 C C . LYS A 1 676 ? -27.936 23.889 0.972 1.00 96.62 676 LYS A C 1
ATOM 5215 O O . LYS A 1 676 ? -27.925 24.136 -0.233 1.00 96.62 676 LYS A O 1
ATOM 5220 N N . ARG A 1 677 ? -27.331 24.682 1.868 1.00 97.19 677 ARG A N 1
ATOM 5221 C CA . ARG A 1 677 ? -26.518 25.859 1.504 1.00 97.19 677 ARG A CA 1
ATOM 5222 C C . ARG A 1 677 ? -25.238 25.422 0.794 1.00 97.19 677 ARG A C 1
ATOM 5224 O O . ARG A 1 677 ? -24.890 26.007 -0.227 1.00 97.19 677 ARG A O 1
ATOM 5231 N N . ILE A 1 678 ? -24.598 24.363 1.294 1.00 97.69 678 ILE A N 1
ATOM 5232 C CA . ILE A 1 678 ? -23.422 23.726 0.689 1.00 97.69 678 ILE A CA 1
ATOM 5233 C C . ILE A 1 678 ? -23.765 23.219 -0.715 1.00 97.69 678 ILE A C 1
ATOM 5235 O O . ILE A 1 678 ? -23.107 23.602 -1.679 1.00 97.69 678 ILE A O 1
ATOM 5239 N N . GLU A 1 679 ? -24.840 22.438 -0.849 1.00 97.44 679 GLU A N 1
ATOM 5240 C CA . GLU A 1 679 ? -25.299 21.919 -2.140 1.00 97.44 679 GLU A CA 1
ATOM 5241 C C . GLU A 1 679 ? -25.586 23.045 -3.143 1.00 97.44 679 GLU A C 1
ATOM 5243 O O . GLU A 1 679 ? -25.089 23.030 -4.269 1.00 97.44 679 GLU A O 1
ATOM 5248 N N . THR A 1 680 ? -26.338 24.063 -2.714 1.00 97.69 680 THR A N 1
ATOM 5249 C CA . THR A 1 680 ? -26.697 25.217 -3.553 1.00 97.69 680 THR A CA 1
ATOM 5250 C C . THR A 1 680 ? -25.457 25.985 -4.005 1.00 97.69 680 THR A C 1
ATOM 5252 O O . THR A 1 680 ? -25.357 26.362 -5.173 1.00 97.69 680 THR A O 1
ATOM 5255 N N . ARG A 1 681 ? -24.480 26.189 -3.109 1.00 97.62 681 ARG A N 1
ATOM 5256 C CA . ARG A 1 681 ? -23.222 26.855 -3.460 1.00 97.62 681 ARG A CA 1
ATOM 5257 C C . ARG A 1 681 ? -22.446 26.056 -4.498 1.00 97.62 681 ARG A C 1
ATOM 5259 O O . ARG A 1 681 ? -21.966 26.649 -5.458 1.00 97.62 681 ARG A O 1
ATOM 5266 N N . ILE A 1 682 ? -22.349 24.737 -4.337 1.00 97.69 682 ILE A N 1
ATOM 5267 C CA . ILE A 1 682 ? -21.638 23.881 -5.292 1.00 97.69 682 ILE A CA 1
ATOM 5268 C C . ILE A 1 682 ? -22.318 23.929 -6.663 1.00 97.69 682 ILE A C 1
ATOM 5270 O O . ILE A 1 682 ? -21.632 24.173 -7.649 1.00 97.69 682 ILE A O 1
ATOM 5274 N N . ARG A 1 683 ? -23.649 23.792 -6.737 1.00 97.44 683 ARG A N 1
ATOM 5275 C CA . ARG A 1 683 ? -24.397 23.938 -8.003 1.00 97.44 683 ARG A CA 1
ATOM 5276 C C . ARG A 1 683 ? -24.103 25.282 -8.674 1.00 97.44 683 ARG A C 1
ATOM 5278 O O . ARG A 1 683 ? -23.685 25.321 -9.826 1.00 97.44 683 ARG A O 1
ATOM 5285 N N . SER A 1 684 ? -24.178 26.366 -7.902 1.00 96.75 684 SER A N 1
ATOM 5286 C CA . SER A 1 684 ? -23.865 27.710 -8.389 1.00 96.75 684 SER A CA 1
ATOM 5287 C C . SER A 1 684 ? -22.421 27.858 -8.885 1.00 96.75 684 SER A C 1
ATOM 5289 O O . SER A 1 684 ? -22.199 28.614 -9.828 1.00 96.75 684 SER A O 1
ATOM 5291 N N . LEU A 1 685 ? -21.441 27.174 -8.283 1.00 96.25 685 LEU A N 1
ATOM 5292 C CA . LEU A 1 685 ? -20.051 27.194 -8.756 1.00 96.25 685 LEU A CA 1
ATOM 5293 C C . LEU A 1 685 ? -19.916 26.540 -10.134 1.00 96.25 685 LEU A C 1
ATOM 5295 O O . LEU A 1 685 ? -19.177 27.053 -10.971 1.00 96.25 685 LEU A O 1
ATOM 5299 N N . PHE A 1 686 ? -20.638 25.445 -10.387 1.00 96.62 686 PHE A N 1
ATOM 5300 C CA . PHE A 1 686 ? -20.669 24.803 -11.703 1.00 96.62 686 PHE A CA 1
ATOM 5301 C C . PHE A 1 686 ? -21.316 25.702 -12.760 1.00 96.62 686 PHE A C 1
ATOM 5303 O O . PHE A 1 686 ? -20.742 25.874 -13.836 1.00 96.62 686 PHE A O 1
ATOM 5310 N N . ASP A 1 687 ? -22.439 26.344 -12.434 1.00 94.62 687 ASP A N 1
ATOM 5311 C CA . ASP A 1 687 ? -23.108 27.282 -13.344 1.00 94.62 687 ASP A CA 1
ATOM 5312 C C . ASP A 1 687 ? -22.211 28.480 -13.683 1.00 94.62 687 ASP A C 1
ATOM 5314 O O . ASP A 1 687 ? -22.038 28.827 -14.853 1.00 94.62 687 ASP A O 1
ATOM 5318 N N . GLN A 1 688 ? -21.580 29.084 -12.669 1.00 93.88 688 GLN A N 1
ATOM 5319 C CA . GLN A 1 688 ? -20.637 30.194 -12.846 1.00 93.88 688 GLN A CA 1
ATOM 5320 C C . GLN A 1 688 ? -19.437 29.775 -13.697 1.00 93.88 688 GLN A C 1
ATOM 5322 O O . GLN A 1 688 ? -19.043 30.495 -14.612 1.00 93.88 688 GLN A O 1
ATOM 5327 N N . ALA A 1 689 ? -18.865 28.601 -13.432 1.00 93.25 689 ALA A N 1
ATOM 5328 C CA . ALA A 1 689 ? -17.709 28.112 -14.169 1.00 93.25 689 ALA A CA 1
ATOM 5329 C C . ALA A 1 689 ? -18.034 27.795 -15.635 1.00 93.25 689 ALA A C 1
ATOM 5331 O O . ALA A 1 689 ? -17.189 28.010 -16.508 1.00 93.25 689 ALA A O 1
ATOM 5332 N N . LEU A 1 690 ? -19.252 27.331 -15.925 1.00 92.62 690 LEU A N 1
ATOM 5333 C CA . LEU A 1 690 ? -19.715 27.122 -17.294 1.00 92.62 690 LEU A CA 1
ATOM 5334 C C . LEU A 1 690 ? -19.967 28.454 -18.016 1.00 92.62 690 LEU A C 1
ATOM 5336 O O . LEU A 1 690 ? -19.541 28.627 -19.156 1.00 92.62 690 LEU A O 1
ATOM 5340 N N . GLN A 1 691 ? -20.594 29.426 -17.345 1.00 91.00 691 GLN A N 1
ATOM 5341 C CA . GLN A 1 691 ? -20.786 30.779 -17.886 1.00 91.00 691 GLN A CA 1
ATOM 5342 C C . GLN A 1 691 ? -19.450 31.469 -18.175 1.00 91.00 691 GLN A C 1
ATOM 5344 O O . GLN A 1 691 ? -19.280 32.083 -19.227 1.00 91.00 691 GLN A O 1
ATOM 5349 N N . ASN A 1 692 ? -18.476 31.328 -17.276 1.00 88.00 692 ASN A N 1
ATOM 5350 C CA . ASN A 1 692 ? -17.120 31.823 -17.481 1.00 88.00 692 ASN A CA 1
ATOM 5351 C C . ASN A 1 692 ? -16.491 31.225 -18.747 1.00 88.00 692 ASN A C 1
ATOM 5353 O O . ASN A 1 692 ? -15.888 31.958 -19.530 1.00 88.00 692 ASN A O 1
ATOM 5357 N N . ALA A 1 693 ? -16.653 29.915 -18.969 1.00 84.12 693 ALA A N 1
ATOM 5358 C CA . ALA A 1 693 ? -16.158 29.241 -20.168 1.00 84.12 693 ALA A CA 1
ATOM 5359 C C . ALA A 1 693 ? -16.838 29.762 -21.446 1.00 84.12 693 ALA A C 1
ATOM 5361 O O . ALA A 1 693 ? -16.157 30.042 -22.432 1.00 84.12 693 ALA A O 1
ATOM 5362 N N . ALA A 1 694 ? -18.158 29.969 -21.410 1.00 81.12 694 ALA A N 1
ATOM 5363 C CA . ALA A 1 694 ? -18.914 30.531 -22.529 1.00 81.12 694 ALA A CA 1
ATOM 5364 C C . ALA A 1 694 ? -18.492 31.976 -22.861 1.00 81.12 694 ALA A C 1
ATOM 5366 O O . ALA A 1 694 ? -18.305 32.315 -24.028 1.00 81.12 694 ALA A O 1
ATOM 5367 N N . ASN A 1 695 ? -18.275 32.812 -21.843 1.00 78.75 695 ASN A N 1
ATOM 5368 C CA . ASN A 1 695 ? -17.858 34.207 -22.010 1.00 78.75 695 ASN A CA 1
ATOM 5369 C C . ASN A 1 695 ? -16.392 34.342 -22.459 1.00 78.75 695 ASN A C 1
ATOM 5371 O O . ASN A 1 695 ? -16.046 35.288 -23.165 1.00 78.75 695 ASN A O 1
ATOM 5375 N N . GLY A 1 696 ? -15.528 33.401 -22.063 1.00 61.41 696 GLY A N 1
ATOM 5376 C CA . GLY A 1 696 ? -14.129 33.339 -22.491 1.00 61.41 696 GLY A CA 1
ATOM 5377 C C . GLY A 1 696 ? -13.943 32.870 -23.938 1.00 61.41 696 GLY A C 1
ATOM 5378 O O . GLY A 1 696 ? -12.980 33.275 -24.576 1.00 61.41 696 GLY A O 1
ATOM 5379 N N . ALA A 1 697 ? -14.874 32.075 -24.479 1.00 50.78 697 ALA A N 1
ATOM 5380 C CA . ALA A 1 697 ? -14.835 31.582 -25.861 1.00 50.78 697 ALA A CA 1
ATOM 5381 C C . ALA A 1 697 ? -15.226 32.636 -26.923 1.00 50.78 697 ALA A C 1
ATOM 5383 O O . ALA A 1 697 ? -15.089 32.381 -28.118 1.00 50.78 697 ALA A O 1
ATOM 5384 N N . GLY A 1 698 ? -15.720 33.807 -26.499 1.00 41.72 698 GLY A N 1
ATOM 5385 C CA . GLY A 1 698 ? -16.111 34.927 -27.364 1.00 41.72 698 GLY A CA 1
ATOM 5386 C C . GLY A 1 698 ? -15.081 36.060 -27.480 1.00 41.72 698 GLY A C 1
ATOM 5387 O O . GLY A 1 698 ? -15.444 37.136 -27.957 1.00 41.72 698 GLY A O 1
ATOM 5388 N N . ARG A 1 699 ? -13.838 35.864 -27.017 1.00 35.47 699 ARG A N 1
ATOM 5389 C CA . ARG A 1 699 ? -12.739 36.842 -27.096 1.00 35.47 699 ARG A CA 1
ATOM 5390 C C . ARG A 1 699 ? -11.555 36.337 -27.902 1.00 35.47 699 ARG A C 1
ATOM 5392 O O . ARG A 1 699 ? -11.238 35.135 -27.784 1.00 35.47 699 ARG A O 1
#

Sequence (699 aa):
MSSLLDTPGSVVVLDCESRLWRATSGYRATLGTVRLIRPFASDGISTHWNPLGRFSPEADRRREELSAIASMLYDERSYGARPMREAKDAFTAFAGYVYDDAAARRALGGSESDPTATFRMIHQVVSRARADGKSAIKKMLGKGFVAGDTRAGLDSLLRLPNRVLRERLASVEGPLPAFSTAFAGSVMSGPDTCAAIQHGAAVSIYLSVGDDLSPDQRRVATILLWDLIRLGLGRRSGAAEFTCLINGIERVGLVENLSRVLHETGQDGPRFVLRTAQPARWREVYGSRAEVEAMSAMACRVVQAPSRRADENDFMDMLGFANEAGRQRPLHFDPSRATQLRRDLARLVPGQQMVVAESLAGPVICTTRSPLRDRHLVPRLLPPVTVDPLDLGDPCMPPRTLRAIGATAALALAATACSQDKPASSDQAVAAQAKKDGLTVDQERFLQEAVGKRDPNYKWEGYSEKLVPAKLGPNTFLFPMNLYEHQTGPDFQGSVGFTLRWPTLEAFPAGAVRDRAYAGAYLDEAISVRPRYVDKVPIEDVVRTSISPHPWNQPDDPIYHLSLRTKGGAVDGLVPYYIDMAKLKAYLSRRGAPVDDENLTGLGKDWFVSYSTGGKPVTFISCSPREIRGANLVNERLEDTAAGIDRGTCNQEFVIEEFQIAVNVTYLRAYMKDWKRIETRIRSLFDQALQNAANGAGR

pLDDT: mean 78.42, std 17.48, range [23.67, 97.75]